Protein AF-A0A925WGX1-F1 (afdb_monomer_lite)

pLDDT: mean 86.86, std 16.25, range [26.42, 98.69]

Secondary structure (DSSP, 8-state):
----SPPPPPSS----TT-PBPPTTS--PPPP-STTTTSHHHHHHHHHHHHHHHHHHHHHHHHHHHH-TTS-HHHHHHHHHHHHHHHHHHHHHHHHHHHTT--TTSSPBP-HHHHHHTT-SSHHHHIIIIIIIIIHHHHHHHHHHHHHHHHTT-HHHHHHHHHHHHHHHHHHHHHHHHHHHHS-TTS-HHHHHHHHPPTT--GGGS--SS--HHHHHHTT--HHHHHHHHH----SSSPPPEEE--TTHHHHHHHGGG----HHHHHHHHHHTTGGGGTS-TTSEEE-SSPPPHHHHHHHHHTTPPP-EEESSSGGGTTS-B--EEESS--HHHHHHHGGGGGGBSS-PPPTT-S--HHHHGGGSHHHHHHHHHHHHHHHH---PPPPP-------------------TT--S--TTSPPTTTS-EEESSHHHHHHHHHHHHHTT---EEEEESS--TT-SEEEE-SSS--HHHHHHHHHHHHTT--EEEEE-PPP--EEEEEEEEETTEEEEEEEEEEEE-TT--EEEEEEEE---

Sequence (537 aa):
EQPGSAITTPAAPGRPQELIFKPTGTSRGEFPGTRHLEQNHERGRLLHFFANHELLATELMALVLLKFPDAPAAFRKGVYETLKDEQEHTRLYMERMQSCGIEFGSIPVSGYFWRAVSGMESPMDYVAGLSLTFEQANLDFARHFSTCFGEVGDADSAKLLQKIYRDEIGHVAYGLKWFRRWKNPTESDWEAFCHQLKFPLSPVRAKGFSINVEGRRAAGLPLDFIENLNVFSQSKGRTPTVFVFNPLTEARIAGGKNFSPKKHQAQLVRDLTNLPQFLCRQDDIVLVERRPSVHFLSGLKEAGFTLPEFAESVAPLVERKLGALRPWAWGPDSVELFKPLFPNLTERQCAPEICFHARIAGLYSKAWSAAFLRNFLRQGRVGSPPPAASQQADAPVSATSRRARSDAPYLSSDLSWLCSEAEIGVAINSVPAALEAIAAIRSRGHHKVVLKESVGVAGSNSIRLFEPEILEKQIRWITKAVESGQEVVIEPWLERVMDFSAQLEMSPTGLKLCGYTGLINDAKGQFQANWAEPKHE

Foldseek 3Di:
DCLDDADDQDPADDDPPLQAADDPPDDPPPQLDLPPLLQLLSVLVNLLQVLLVLVLLLRLLVNCSRHCVVPDPVLNVVSVVVSVVSVVLSVLSQVSSVVSVDHRSPDHYHCVLCVQQSPDPDPLSVLLSPQQFQLLALLAVLCVVLVSCVVSVNPSSNVSSVVSNVVSLVSNLSSLVVNCVPFDVVDDSQVSSQVSRDPPDGLQRSHDPAHDPPSCVSSVNDPVNSLCSRLAFADNPDAAEEEFEDPCQVVCQVVPPPDDDDPVSVVVRQVCGCVCQQVGDLHHERAHCDDDDSVVSVVCVVVVRRGHHYDNACVVVLPPQHAYYHYPALHPVSCVRCVSNVVRYPDDDDDSVPRDDPVCLLVQFLQSVLVVVLVVLVVLVDPDDDPDDDDDDDDDDDDDDDDPPPCPPPSDPCPVVDDDNLQRWDKDQDLVVVVVNLVSNVVVPQQKKKKAWRDDDPPDRMDIRNDNDDDPVNSVSSVVCNVVVTIMIMGGDDQDPWAKDWDWDDDPVGIDTQWMKTFDADSVRHTDDMDTDGDPD

Radius of gyration: 33.7 Å; chains: 1; bounding box: 76×69×91 Å

Structure (mmCIF, N/CA/C/O backbone):
data_AF-A0A925WGX1-F1
#
_entry.id   AF-A0A925WGX1-F1
#
loop_
_atom_site.group_PDB
_atom_site.id
_atom_site.type_symbol
_atom_site.label_atom_id
_atom_site.label_alt_id
_atom_site.label_comp_id
_atom_site.label_asym_id
_atom_site.label_entity_id
_atom_site.label_seq_id
_atom_site.pdbx_PDB_ins_code
_atom_site.Cartn_x
_atom_site.Cartn_y
_atom_site.Cartn_z
_atom_site.occupancy
_atom_site.B_iso_or_equiv
_atom_site.auth_seq_id
_atom_site.auth_comp_id
_atom_site.auth_asym_id
_atom_site.auth_atom_id
_atom_site.pdbx_PDB_model_num
ATOM 1 N N . GLU A 1 1 ? -22.455 18.909 33.477 1.00 68.44 1 GLU A N 1
ATOM 2 C CA . GLU A 1 1 ? -22.178 20.365 33.454 1.00 68.44 1 GLU A CA 1
ATOM 3 C C . GLU A 1 1 ? -20.944 20.758 34.264 1.00 68.44 1 GLU A C 1
ATOM 5 O O . GLU A 1 1 ? -20.367 21.790 33.967 1.00 68.44 1 GLU A O 1
ATOM 10 N N . GLN A 1 2 ? -20.460 19.914 35.186 1.00 83.69 2 GLN A N 1
ATOM 11 C CA . GLN A 1 2 ? -19.200 20.128 35.908 1.00 83.69 2 GLN A CA 1
ATOM 12 C C . GLN A 1 2 ? -18.315 18.870 35.792 1.00 83.69 2 GLN A C 1
ATOM 14 O O . GLN A 1 2 ? -18.455 17.961 36.602 1.00 83.69 2 GLN A O 1
ATOM 19 N N . PRO A 1 3 ? -17.484 18.745 34.739 1.00 82.88 3 PRO A N 1
ATOM 20 C CA . PRO A 1 3 ? -16.743 17.513 34.433 1.00 82.88 3 PRO A CA 1
ATOM 21 C C . PRO A 1 3 ? -15.527 17.238 35.341 1.00 82.88 3 PRO A C 1
ATOM 23 O O . PRO A 1 3 ? -14.885 16.206 35.179 1.00 82.88 3 PRO A O 1
ATOM 26 N N . GLY A 1 4 ? -15.229 18.111 36.310 1.00 89.69 4 GLY A N 1
ATOM 27 C CA . GLY A 1 4 ? -14.058 17.983 37.182 1.00 89.69 4 GLY A CA 1
ATOM 28 C C . GLY A 1 4 ? -12.747 18.361 36.485 1.00 89.69 4 GLY A C 1
ATOM 29 O O . GLY A 1 4 ? -12.751 18.922 35.389 1.00 89.69 4 GLY A O 1
ATOM 30 N N . SER A 1 5 ? -11.624 18.085 37.149 1.00 93.69 5 SER A N 1
ATOM 31 C CA . SER A 1 5 ? -10.281 18.355 36.620 1.00 93.69 5 SER A CA 1
ATOM 32 C C . SER A 1 5 ? -9.822 17.259 35.661 1.00 93.69 5 SER A C 1
ATOM 34 O O . SER A 1 5 ? -10.126 16.084 35.866 1.00 93.69 5 SER A O 1
ATOM 36 N N . ALA A 1 6 ? -9.039 17.642 34.651 1.00 96.50 6 ALA A N 1
ATOM 37 C CA . ALA A 1 6 ? -8.470 16.702 33.693 1.00 96.50 6 ALA A CA 1
ATOM 38 C C . ALA A 1 6 ? -7.524 15.712 34.387 1.00 96.50 6 ALA A C 1
ATOM 40 O O . ALA A 1 6 ? -6.716 16.111 35.230 1.00 96.50 6 ALA A O 1
ATOM 41 N N . ILE A 1 7 ? -7.593 14.435 34.010 1.00 95.69 7 ILE A N 1
ATOM 42 C CA . ILE A 1 7 ? -6.666 13.415 34.516 1.00 95.69 7 ILE A CA 1
ATOM 43 C C . ILE A 1 7 ? -5.435 13.264 33.618 1.00 95.69 7 ILE A C 1
ATOM 45 O O . ILE A 1 7 ? -5.493 13.455 32.401 1.00 95.69 7 ILE A O 1
ATOM 49 N N . THR A 1 8 ? -4.330 12.806 34.205 1.00 94.94 8 THR A N 1
ATOM 50 C CA . THR A 1 8 ? -3.195 12.270 33.443 1.00 94.94 8 THR A CA 1
ATOM 51 C C . THR A 1 8 ? -3.541 10.879 32.916 1.00 94.94 8 THR A C 1
ATOM 53 O O . THR A 1 8 ? -4.106 10.059 33.640 1.00 94.94 8 THR A O 1
ATOM 56 N N . THR A 1 9 ? -3.185 10.588 31.662 1.00 95.94 9 THR A N 1
ATOM 57 C CA . THR A 1 9 ? -3.412 9.264 31.069 1.00 95.94 9 THR A CA 1
ATOM 58 C C . THR A 1 9 ? -2.694 8.175 31.871 1.00 95.94 9 THR A C 1
ATOM 60 O O . THR A 1 9 ? -1.473 8.255 32.028 1.00 95.94 9 THR A O 1
ATOM 63 N N . PRO A 1 10 ? -3.408 7.144 32.358 1.00 94.94 10 PRO A N 1
ATOM 64 C CA . PRO A 1 10 ? -2.772 6.036 33.055 1.00 94.94 10 PRO A CA 1
ATOM 65 C C . PRO A 1 10 ? -2.003 5.145 32.070 1.00 94.94 10 PRO A C 1
ATOM 67 O O . PRO A 1 10 ? -2.315 5.087 30.880 1.00 94.94 10 PRO A O 1
ATOM 70 N N . ALA A 1 11 ? -1.009 4.406 32.568 1.00 91.62 11 ALA A N 1
ATOM 71 C CA . ALA A 1 11 ? -0.211 3.506 31.730 1.00 91.62 11 ALA A CA 1
ATOM 72 C C . ALA A 1 11 ? -1.069 2.412 31.058 1.00 91.62 11 ALA A C 1
ATOM 74 O O . ALA A 1 11 ? -0.820 2.031 29.913 1.00 91.62 11 ALA A O 1
ATOM 75 N N . ALA A 1 12 ? -2.101 1.941 31.757 1.00 91.94 12 ALA A N 1
ATOM 76 C CA . ALA A 1 12 ? -3.064 0.948 31.302 1.00 91.94 12 ALA A CA 1
ATOM 77 C C . ALA A 1 12 ? -4.441 1.216 31.944 1.00 91.94 12 ALA A C 1
ATOM 79 O O . ALA A 1 12 ? -4.498 1.857 32.998 1.00 91.94 12 ALA A O 1
ATOM 80 N N . PRO A 1 13 ? -5.539 0.731 31.342 1.00 92.81 13 PRO A N 1
ATOM 81 C CA . PRO A 1 13 ? -6.853 0.731 31.977 1.00 92.81 13 PRO A CA 1
ATOM 82 C C . PRO A 1 13 ? -6.865 -0.170 33.222 1.00 92.81 13 PRO A C 1
ATOM 84 O O . PRO A 1 13 ? -6.132 -1.159 33.299 1.00 92.81 13 PRO A O 1
ATOM 87 N N . GLY A 1 14 ? -7.716 0.162 34.196 1.00 89.50 14 GLY A N 1
ATOM 88 C CA . GLY A 1 14 ? -7.942 -0.682 35.370 1.00 89.50 14 GLY A CA 1
ATOM 89 C C . GLY A 1 14 ? -8.785 -1.899 34.996 1.00 89.50 14 GLY A C 1
ATOM 90 O O . GLY A 1 14 ? -9.935 -1.738 34.599 1.00 89.50 14 GLY A O 1
ATOM 91 N N . ARG A 1 15 ? -8.218 -3.105 35.114 1.00 88.75 15 ARG A N 1
ATOM 92 C CA . ARG A 1 15 ? -8.863 -4.364 34.710 1.00 88.75 15 ARG A CA 1
ATOM 93 C C . ARG A 1 15 ? -8.729 -5.452 35.790 1.00 88.75 15 ARG A C 1
ATOM 95 O O . ARG A 1 15 ? -7.754 -5.419 36.543 1.00 88.75 15 ARG A O 1
ATOM 102 N N . PRO A 1 16 ? -9.667 -6.418 35.853 1.00 91.06 16 PRO A N 1
ATOM 103 C CA . PRO A 1 16 ? -9.509 -7.654 36.621 1.00 91.06 16 PRO A CA 1
ATOM 104 C C . PRO A 1 16 ? -8.241 -8.438 36.247 1.00 91.06 16 PRO A C 1
ATOM 106 O O . PRO A 1 16 ? -7.705 -8.278 35.146 1.00 91.06 16 PRO A O 1
ATOM 109 N N . GLN A 1 17 ? -7.764 -9.291 37.158 1.00 88.44 17 GLN A N 1
ATOM 110 C CA . GLN A 1 17 ? -6.481 -9.996 37.015 1.00 88.44 17 GLN A CA 1
ATOM 111 C C . GLN A 1 17 ? -6.459 -10.971 35.831 1.00 88.44 17 GLN A C 1
ATOM 113 O O . GLN A 1 17 ? -5.395 -11.240 35.283 1.00 88.44 17 GLN A O 1
ATOM 118 N N . GLU A 1 18 ? -7.619 -11.470 35.419 1.00 88.94 18 GLU A N 1
ATOM 119 C CA . GLU A 1 18 ? -7.809 -12.380 34.295 1.00 88.94 18 GLU A CA 1
ATOM 120 C C . GLU A 1 18 ? -7.670 -11.697 32.921 1.00 88.94 18 GLU A C 1
ATOM 122 O O . GLU A 1 18 ? -7.305 -12.346 31.943 1.00 88.94 18 GLU A O 1
ATOM 127 N N . LEU A 1 19 ? -7.876 -10.378 32.808 1.00 91.38 19 LEU A N 1
ATOM 128 C CA . LEU A 1 19 ? -7.766 -9.644 31.536 1.00 91.38 19 LEU A CA 1
ATOM 129 C C . LEU A 1 19 ? -6.325 -9.199 31.245 1.00 91.38 19 LEU A C 1
ATOM 131 O O . LEU A 1 19 ? -6.026 -8.018 31.051 1.00 91.38 19 LEU A O 1
ATOM 135 N N . ILE A 1 20 ? -5.423 -10.176 31.182 1.00 85.31 20 ILE A N 1
ATOM 136 C CA . ILE A 1 20 ? -3.986 -9.958 31.003 1.00 85.31 20 ILE A CA 1
ATOM 137 C C . ILE A 1 20 ? -3.680 -9.553 29.558 1.00 85.31 20 ILE A C 1
ATOM 139 O O . ILE A 1 20 ? -3.967 -10.288 28.606 1.00 85.31 20 ILE A O 1
ATOM 143 N N . PHE A 1 21 ? -3.024 -8.403 29.380 1.00 90.12 21 PHE A N 1
ATOM 144 C CA . PHE A 1 21 ? -2.498 -8.025 28.073 1.00 90.12 21 PHE A CA 1
ATOM 145 C C . PHE A 1 21 ? -1.348 -8.934 27.643 1.00 90.12 21 PHE A C 1
ATOM 147 O O . PHE A 1 21 ? -0.404 -9.180 28.392 1.00 90.12 21 PHE A O 1
ATOM 154 N N . LYS A 1 22 ? -1.372 -9.354 26.376 1.00 84.56 22 LYS A N 1
ATOM 155 C CA . LYS A 1 22 ? -0.238 -10.032 25.743 1.00 84.56 22 LYS A CA 1
ATOM 156 C C . LYS A 1 22 ? 1.026 -9.158 25.830 1.00 84.56 22 LYS A C 1
ATOM 158 O O . LYS A 1 22 ? 0.937 -7.957 25.537 1.00 84.56 22 LYS A O 1
ATOM 163 N N . PRO A 1 23 ? 2.201 -9.743 26.137 1.00 76.56 23 PRO A N 1
ATOM 164 C CA . PRO A 1 23 ? 3.461 -9.010 26.130 1.00 76.56 23 PRO A CA 1
ATOM 165 C C . PRO A 1 23 ? 3.747 -8.405 24.752 1.00 76.56 23 PRO A C 1
ATOM 167 O O . PRO A 1 23 ? 3.493 -9.022 23.710 1.00 76.56 23 PRO A O 1
ATOM 170 N N . THR A 1 24 ? 4.296 -7.194 24.734 1.00 66.69 24 THR A N 1
ATOM 171 C CA . THR A 1 24 ? 4.725 -6.509 23.511 1.00 66.69 24 THR A CA 1
ATOM 172 C C . THR A 1 24 ? 5.778 -7.329 22.765 1.00 66.69 24 THR A C 1
ATOM 174 O O . THR A 1 24 ? 6.717 -7.839 23.363 1.00 66.69 24 THR A O 1
ATOM 177 N N . GLY A 1 25 ? 5.629 -7.462 21.443 1.00 56.81 25 GLY A N 1
ATOM 178 C CA . GLY A 1 25 ? 6.595 -8.180 20.601 1.00 56.81 25 GLY A CA 1
ATOM 179 C C . GLY A 1 25 ? 6.464 -9.707 20.598 1.00 56.81 25 GLY A C 1
ATOM 180 O O . GLY A 1 25 ? 7.188 -10.360 19.852 1.00 56.81 25 GLY A O 1
ATOM 181 N N . THR A 1 26 ? 5.520 -10.287 21.350 1.00 51.44 26 THR A N 1
ATOM 182 C CA . THR A 1 26 ? 5.114 -11.682 21.115 1.00 51.44 26 THR A CA 1
ATOM 183 C C . THR A 1 26 ? 4.563 -11.806 19.695 1.00 51.44 26 THR A C 1
ATOM 185 O O . THR A 1 26 ? 3.895 -10.885 19.209 1.00 51.44 26 THR A O 1
ATOM 188 N N . SER A 1 27 ? 4.895 -12.905 18.998 1.00 43.34 27 SER A N 1
ATOM 189 C CA . SER A 1 27 ? 4.365 -13.213 17.661 1.00 43.34 27 SER A CA 1
ATOM 190 C C . SER A 1 27 ? 2.886 -12.865 17.642 1.00 43.34 27 SER A C 1
ATOM 192 O O . SER A 1 27 ? 2.193 -13.276 18.575 1.00 43.34 27 SER A O 1
ATOM 194 N N . ARG A 1 28 ? 2.429 -12.084 16.647 1.00 51.88 28 ARG A N 1
ATOM 195 C CA . ARG A 1 28 ? 1.010 -11.734 16.476 1.00 51.88 28 ARG A CA 1
ATOM 196 C C . ARG A 1 28 ? 0.216 -13.016 16.695 1.00 51.88 28 ARG A C 1
ATOM 198 O O . ARG A 1 28 ? 0.227 -13.865 15.812 1.00 51.88 28 ARG A O 1
ATOM 205 N N . GLY A 1 29 ? -0.382 -13.198 17.876 1.00 47.38 29 GLY A N 1
ATOM 206 C CA . GLY A 1 29 ? -1.272 -14.329 18.087 1.00 47.38 29 GLY A CA 1
ATOM 207 C C . GLY A 1 29 ? -2.294 -14.204 16.976 1.00 47.38 29 GLY A C 1
ATOM 208 O O . GLY A 1 29 ? -2.865 -13.116 16.850 1.00 47.38 29 GLY A O 1
ATOM 209 N N . GLU A 1 30 ? -2.372 -15.216 16.111 1.00 55.22 30 GLU A N 1
ATOM 210 C CA . GLU A 1 30 ? -3.150 -15.132 14.882 1.00 55.22 30 GLU A CA 1
ATOM 211 C C . GLU A 1 30 ? -4.530 -14.603 15.244 1.00 55.22 30 GLU A C 1
ATOM 213 O O . GLU A 1 30 ? -5.207 -15.148 16.119 1.00 55.22 30 GLU A O 1
ATOM 218 N N . PHE A 1 31 ? -4.894 -13.471 14.639 1.00 69.56 31 PHE A N 1
ATOM 219 C CA . PHE A 1 31 ? -6.279 -13.039 14.644 1.00 69.56 31 PHE A CA 1
ATOM 220 C C . PHE A 1 31 ? -7.101 -14.256 14.201 1.00 69.56 31 PHE A C 1
ATOM 222 O O . PHE A 1 31 ? -6.778 -14.793 13.133 1.00 69.56 31 PHE A O 1
ATOM 229 N N . PRO A 1 32 ? -8.055 -14.745 15.018 1.00 71.56 32 PRO A N 1
ATOM 230 C CA . PRO A 1 32 ? -8.786 -15.956 14.686 1.00 71.56 32 PRO A CA 1
ATOM 231 C C . PRO A 1 32 ? -9.431 -15.759 13.315 1.00 71.56 32 PRO A C 1
ATOM 233 O O . PRO A 1 32 ? -10.186 -14.813 13.100 1.00 71.56 32 PRO A O 1
ATOM 236 N N . GLY A 1 33 ? -9.017 -16.574 12.347 1.00 76.19 33 GLY A N 1
ATOM 237 C CA . GLY A 1 33 ? -9.524 -16.469 10.987 1.00 76.19 33 GLY A CA 1
ATOM 238 C C . GLY A 1 33 ? -10.963 -16.969 10.895 1.00 76.19 33 GLY A C 1
ATOM 239 O O . GLY A 1 33 ? -11.575 -17.382 11.872 1.00 76.19 33 GLY A O 1
ATOM 240 N N . THR A 1 34 ? -11.485 -17.016 9.677 1.00 82.50 34 THR A N 1
ATOM 241 C CA . THR A 1 34 ? -12.777 -17.657 9.386 1.00 82.50 34 THR A CA 1
ATOM 242 C C . THR A 1 34 ? -12.683 -19.182 9.284 1.00 82.50 34 THR A C 1
ATOM 244 O O . THR A 1 34 ? -13.684 -19.858 9.063 1.00 82.50 34 THR A O 1
ATOM 247 N N . ARG A 1 35 ? -11.477 -19.746 9.428 1.00 82.31 35 ARG A N 1
ATOM 248 C CA . ARG A 1 35 ? -11.261 -21.195 9.410 1.00 82.31 35 ARG A CA 1
ATOM 249 C C . ARG A 1 35 ? -11.849 -21.802 10.676 1.00 82.31 35 ARG A C 1
ATOM 251 O O . ARG A 1 35 ? -11.644 -21.267 11.758 1.00 82.31 35 ARG A O 1
ATOM 258 N N . HIS A 1 36 ? -12.506 -22.944 10.530 1.00 88.44 36 HIS A N 1
ATOM 259 C CA . HIS A 1 36 ? -13.040 -23.725 11.642 1.00 88.44 36 HIS A CA 1
ATOM 260 C C . HIS A 1 36 ? -14.193 -23.079 12.418 1.00 88.44 36 HIS A C 1
ATOM 262 O O . HIS A 1 36 ? -14.503 -23.502 13.531 1.00 88.44 36 HIS A O 1
ATOM 268 N N . LEU A 1 37 ? -14.873 -22.085 11.831 1.00 91.56 37 LEU A N 1
ATOM 269 C CA . LEU A 1 37 ? -16.051 -21.472 12.447 1.00 91.56 37 LEU A CA 1
ATOM 270 C C . LEU A 1 37 ? -17.233 -22.443 12.595 1.00 91.56 37 LEU A C 1
ATOM 272 O O . LEU A 1 37 ? -18.207 -22.083 13.239 1.00 91.56 37 LEU A O 1
ATOM 276 N N . GLU A 1 38 ? -17.190 -23.668 12.070 1.00 90.25 38 GLU A N 1
ATOM 277 C CA . GLU A 1 38 ? -18.127 -24.738 12.435 1.00 90.25 38 GLU A CA 1
ATOM 278 C C . GLU A 1 38 ? -17.965 -25.220 13.891 1.00 90.25 38 GLU A C 1
ATOM 280 O O . GLU A 1 38 ? -18.887 -25.804 14.459 1.00 90.25 38 GLU A O 1
ATOM 285 N N . GLN A 1 39 ? -16.816 -24.954 14.520 1.00 93.19 39 GLN A N 1
ATOM 286 C CA . GLN A 1 39 ? -16.490 -25.389 15.876 1.00 93.19 39 GLN A CA 1
ATOM 287 C C . GLN A 1 39 ? -16.825 -24.290 16.888 1.00 93.19 39 GLN A C 1
ATOM 289 O O . GLN A 1 39 ? -16.274 -23.191 16.828 1.00 93.19 39 GLN A O 1
ATOM 294 N N . ASN A 1 40 ? -17.678 -24.593 17.874 1.00 93.06 40 ASN A N 1
ATOM 295 C CA . ASN A 1 40 ? -18.109 -23.613 18.883 1.00 93.06 40 ASN A CA 1
ATOM 296 C C . ASN A 1 40 ? -16.940 -22.940 19.610 1.00 93.06 40 ASN A C 1
ATOM 298 O O . ASN A 1 40 ? -16.968 -21.729 19.805 1.00 93.06 40 ASN A O 1
ATOM 302 N N . HIS A 1 41 ? -15.889 -23.689 19.939 1.00 92.75 41 HIS A N 1
ATOM 303 C CA . HIS A 1 41 ? -14.703 -23.123 20.574 1.00 92.75 41 HIS A CA 1
ATOM 304 C C . HIS A 1 41 ? -14.062 -22.012 19.722 1.00 92.75 41 HIS A C 1
ATOM 306 O O . HIS A 1 41 ? -13.794 -20.925 20.227 1.00 92.75 41 HIS A O 1
ATOM 312 N N . GLU A 1 42 ? -13.884 -22.223 18.415 1.00 93.56 42 GLU A N 1
ATOM 313 C CA . GLU A 1 42 ? -13.292 -21.215 17.524 1.00 93.56 42 GLU A CA 1
ATOM 314 C C . GLU A 1 42 ? -14.207 -19.997 17.336 1.00 93.56 42 GLU A C 1
ATOM 316 O O . GLU A 1 42 ? -13.722 -18.862 17.328 1.00 93.56 42 GLU A O 1
ATOM 321 N N . ARG A 1 43 ? -15.535 -20.198 17.315 1.00 94.88 43 ARG A N 1
ATOM 322 C CA . ARG A 1 43 ? -16.510 -19.093 17.387 1.00 94.88 43 ARG A CA 1
ATOM 323 C C . ARG A 1 43 ? -16.297 -18.268 18.655 1.00 94.88 43 ARG A C 1
ATOM 325 O O . ARG A 1 43 ? -16.165 -17.049 18.584 1.00 94.88 43 ARG A O 1
ATOM 332 N N . GLY A 1 44 ? -16.215 -18.934 19.808 1.00 95.50 44 GLY A N 1
ATOM 333 C CA . GLY A 1 44 ? -15.960 -18.300 21.100 1.00 95.50 44 GLY A CA 1
ATOM 334 C C . GLY A 1 44 ? -14.654 -17.504 21.114 1.00 95.50 44 GLY A C 1
ATOM 335 O O . GLY A 1 44 ? -14.628 -16.394 21.638 1.00 95.50 44 GLY A O 1
ATOM 336 N N . ARG A 1 45 ? -13.581 -18.021 20.496 1.00 94.44 45 ARG A N 1
ATOM 337 C CA . ARG A 1 45 ? -12.268 -17.350 20.453 1.00 94.44 45 ARG A CA 1
ATOM 338 C C . ARG A 1 45 ? -12.320 -16.059 19.649 1.00 94.44 45 ARG A C 1
ATOM 340 O O . ARG A 1 45 ? -11.709 -15.065 20.039 1.00 94.44 45 ARG A O 1
ATOM 347 N N . LEU A 1 46 ? -13.033 -16.080 18.527 1.00 94.81 46 LEU A N 1
ATOM 348 C CA . LEU A 1 46 ? -13.232 -14.903 17.692 1.00 94.81 46 LEU A CA 1
ATOM 349 C C . LEU A 1 46 ? -14.089 -13.847 18.407 1.00 94.81 46 LEU A C 1
ATOM 351 O O . LEU A 1 46 ? -13.723 -12.675 18.437 1.00 94.81 46 LEU A O 1
ATOM 355 N N . LEU A 1 47 ? -15.184 -14.267 19.044 1.00 96.56 47 LEU A N 1
ATOM 356 C CA . LEU A 1 47 ? -16.054 -13.375 19.816 1.00 96.56 47 LEU A CA 1
ATOM 357 C C . LEU A 1 47 ? -15.334 -12.778 21.034 1.00 96.56 47 LEU A C 1
ATOM 359 O O . LEU A 1 47 ? -15.505 -11.598 21.317 1.00 96.56 47 LEU A O 1
ATOM 363 N N . HIS A 1 48 ? -14.470 -13.545 21.706 1.00 96.00 48 HIS A N 1
ATOM 364 C CA . HIS A 1 48 ? -13.598 -13.050 22.782 1.00 96.00 48 HIS A CA 1
ATOM 365 C C . HIS A 1 48 ? -12.667 -11.934 22.297 1.00 96.00 48 HIS A C 1
ATOM 367 O O . HIS A 1 48 ? -12.493 -10.916 22.973 1.00 96.00 48 HIS A O 1
ATOM 373 N N . PHE A 1 49 ? -12.109 -12.087 21.094 1.00 95.00 49 PHE A N 1
ATOM 374 C CA . PHE A 1 49 ? -11.281 -11.053 20.487 1.00 95.00 49 PHE A CA 1
ATOM 375 C C . PHE A 1 49 ? -12.076 -9.763 20.225 1.00 95.00 49 PHE A C 1
ATOM 377 O O . PHE A 1 49 ? -11.574 -8.681 20.538 1.00 95.00 49 PHE A O 1
ATOM 384 N N . PHE A 1 50 ? -13.311 -9.868 19.718 1.00 96.38 50 PHE A N 1
ATOM 385 C CA . PHE A 1 50 ? -14.195 -8.712 19.527 1.00 96.38 50 PHE A CA 1
ATOM 386 C C . PHE A 1 50 ? -14.620 -8.074 20.853 1.00 96.38 50 PHE A C 1
ATOM 388 O O . PHE A 1 50 ? -14.501 -6.862 20.987 1.00 96.38 50 PHE A O 1
ATOM 395 N N . ALA A 1 51 ? -14.968 -8.864 21.874 1.00 97.25 51 ALA A N 1
ATOM 396 C CA . ALA A 1 51 ? -15.287 -8.353 23.210 1.00 97.25 51 ALA A CA 1
ATOM 397 C C . ALA A 1 51 ? -14.160 -7.474 23.779 1.00 97.25 51 ALA A C 1
ATOM 399 O O . ALA A 1 51 ? -14.409 -6.427 24.372 1.00 97.25 51 ALA A O 1
ATOM 400 N N . ASN A 1 52 ? -12.896 -7.862 23.572 1.00 96.06 52 ASN A N 1
ATOM 401 C CA . ASN A 1 52 ? -11.763 -7.041 23.997 1.00 96.06 52 ASN A CA 1
ATOM 402 C C . ASN A 1 52 ? -11.617 -5.740 23.192 1.00 96.06 52 ASN A C 1
ATOM 404 O O . ASN A 1 52 ? -11.102 -4.764 23.734 1.00 96.06 52 ASN A O 1
ATOM 408 N N . HIS A 1 53 ? -12.023 -5.712 21.923 1.00 95.69 53 HIS A N 1
ATOM 409 C CA . HIS A 1 53 ? -12.040 -4.473 21.145 1.00 95.69 53 HIS A CA 1
ATOM 410 C C . HIS A 1 53 ? -13.088 -3.493 21.679 1.00 95.69 53 HIS A C 1
ATOM 412 O O . HIS A 1 53 ? -12.720 -2.351 21.952 1.00 95.69 53 HIS A O 1
ATOM 418 N N . GLU A 1 54 ? -14.314 -3.953 21.939 1.00 97.81 54 GLU A N 1
ATOM 419 C CA . GLU A 1 54 ? -15.381 -3.087 22.471 1.00 97.81 54 GLU A CA 1
ATOM 420 C 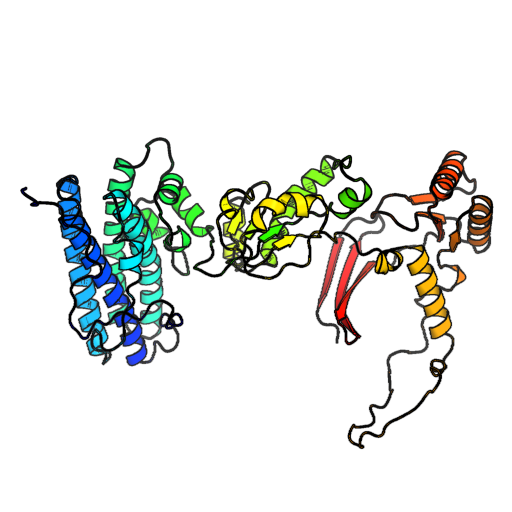C . GLU A 1 54 ? -15.064 -2.595 23.888 1.00 97.81 54 GLU A C 1
ATOM 422 O O . GLU A 1 54 ? -15.266 -1.423 24.220 1.00 97.81 54 GLU A O 1
ATOM 427 N N . LEU A 1 55 ? -14.441 -3.444 24.716 1.00 97.50 55 LEU A N 1
ATOM 428 C CA . LEU A 1 55 ? -13.967 -3.017 26.030 1.00 97.50 55 LEU A CA 1
ATOM 429 C C . LEU A 1 55 ? -12.876 -1.938 25.918 1.00 97.50 55 LEU A C 1
ATOM 431 O O . LEU A 1 55 ? -12.894 -0.963 26.665 1.00 97.50 55 LEU A O 1
ATOM 435 N N . LEU A 1 56 ? -11.932 -2.072 24.979 1.00 97.31 56 LEU A N 1
ATOM 436 C CA . LEU A 1 56 ? -10.909 -1.043 24.752 1.00 97.31 56 LEU A CA 1
ATOM 437 C C . LEU A 1 56 ? -11.510 0.267 24.235 1.00 97.31 56 LEU A C 1
ATOM 439 O O . LEU A 1 56 ? -11.035 1.333 24.627 1.00 97.31 56 LEU A O 1
ATOM 443 N N . ALA A 1 57 ? -12.522 0.202 23.367 1.00 97.81 57 ALA A N 1
ATOM 444 C CA . ALA A 1 57 ? -13.247 1.379 22.899 1.00 97.81 57 ALA A CA 1
ATOM 445 C C . ALA A 1 57 ? -13.936 2.085 24.077 1.00 97.81 57 ALA A C 1
ATOM 447 O O . ALA A 1 57 ? -13.704 3.275 24.296 1.00 97.81 57 ALA A O 1
ATOM 448 N N . THR A 1 58 ? -14.644 1.326 24.920 1.00 97.88 58 THR A N 1
ATOM 449 C CA . THR A 1 58 ? -15.273 1.806 26.162 1.00 97.88 58 THR A CA 1
ATOM 450 C C . THR A 1 58 ? -14.268 2.525 27.071 1.00 97.88 58 THR A C 1
ATOM 452 O O . THR A 1 58 ? -14.509 3.638 27.542 1.00 97.88 58 THR A O 1
ATOM 455 N N . GLU A 1 59 ? -13.109 1.913 27.315 1.00 97.88 59 GLU A N 1
ATOM 456 C CA . GLU A 1 59 ? -12.060 2.477 28.172 1.00 97.88 59 GLU A CA 1
ATOM 457 C C . GLU A 1 59 ? -11.434 3.746 27.578 1.00 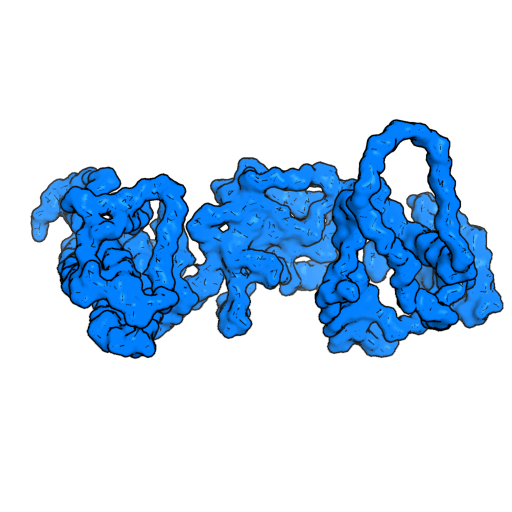97.88 59 GLU A C 1
ATOM 459 O O . GLU A 1 59 ? -11.138 4.694 28.308 1.00 97.88 59 GLU A O 1
ATOM 464 N N . LEU A 1 60 ? -11.237 3.791 26.257 1.00 98.25 60 LEU A N 1
ATOM 465 C CA . LEU A 1 60 ? -10.741 4.979 25.564 1.00 98.25 60 LEU A CA 1
ATOM 466 C C . LEU A 1 60 ? -11.763 6.117 25.605 1.00 98.25 60 LEU A C 1
ATOM 468 O O . LEU A 1 60 ? -11.380 7.258 25.854 1.00 98.25 60 LEU A O 1
ATOM 472 N N . MET A 1 61 ? -13.052 5.824 25.439 1.00 98.31 61 MET A N 1
ATOM 473 C CA . MET A 1 61 ? -14.130 6.805 25.585 1.00 98.31 61 MET A CA 1
ATOM 474 C C . MET A 1 61 ? -14.196 7.351 27.015 1.00 98.31 61 MET A C 1
ATOM 476 O O . MET A 1 61 ? -14.291 8.564 27.209 1.00 98.31 61 MET A O 1
ATOM 480 N N . ALA A 1 62 ? -14.054 6.489 28.028 1.00 97.69 62 ALA A N 1
ATOM 481 C CA . ALA A 1 62 ? -13.956 6.923 29.421 1.00 97.69 62 ALA A CA 1
ATOM 482 C C . ALA A 1 62 ? -12.743 7.846 29.626 1.00 97.69 62 ALA A C 1
ATOM 484 O O . ALA A 1 62 ? -12.861 8.908 30.241 1.00 97.69 62 ALA A O 1
ATOM 485 N N . LEU A 1 63 ? -11.590 7.488 29.050 1.00 98.12 63 LEU A N 1
ATOM 486 C CA . LEU A 1 63 ? -10.394 8.324 29.092 1.00 98.12 63 LEU A CA 1
ATOM 487 C C . LEU A 1 63 ? -10.622 9.681 28.413 1.00 98.12 63 LEU A C 1
ATOM 489 O O . LEU A 1 63 ? -10.191 10.685 28.964 1.00 98.12 63 LEU A O 1
ATOM 493 N N . VAL A 1 64 ? -11.312 9.754 27.271 1.00 97.94 64 VAL A N 1
ATOM 494 C CA . VAL A 1 64 ? -11.652 11.034 26.614 1.00 97.94 64 VAL A CA 1
ATOM 495 C C . VAL A 1 64 ? -12.456 11.936 27.540 1.00 97.94 64 VAL A C 1
ATOM 497 O O . VAL A 1 64 ? -12.128 13.115 27.678 1.00 97.94 64 VAL A O 1
ATOM 500 N N . LEU A 1 65 ? -13.489 11.389 28.186 1.00 97.56 65 LEU A N 1
ATOM 501 C CA . LEU A 1 65 ? -14.356 12.147 29.090 1.00 97.56 65 LEU A CA 1
ATOM 502 C C . LEU A 1 65 ? -13.589 12.708 30.291 1.00 97.56 65 LEU A C 1
ATOM 504 O O . LEU A 1 65 ? -13.855 13.835 30.706 1.00 97.56 65 LEU A O 1
ATOM 508 N N . LEU A 1 66 ? -12.632 11.941 30.820 1.00 96.81 66 LEU A N 1
ATOM 509 C CA . LEU A 1 66 ? -11.824 12.318 31.983 1.00 96.81 66 LEU A CA 1
ATOM 510 C C . LEU A 1 66 ? -10.613 13.194 31.624 1.00 96.81 66 LEU A C 1
ATOM 512 O O . LEU A 1 66 ? -10.171 14.003 32.436 1.00 96.81 66 LEU A O 1
ATOM 516 N N . LYS A 1 67 ? -10.046 13.032 30.425 1.00 97.56 67 LYS A N 1
ATOM 517 C CA . LYS A 1 67 ? -8.850 13.755 29.968 1.00 97.56 67 LYS A CA 1
ATOM 518 C C . LYS A 1 67 ? -9.186 15.114 29.366 1.00 97.56 67 LYS A C 1
ATOM 520 O O . LYS A 1 67 ? -8.381 16.034 29.467 1.00 97.56 67 LYS A O 1
ATOM 525 N N . PHE A 1 68 ? -10.366 15.256 28.760 1.00 97.56 68 PHE A N 1
ATOM 526 C CA . PHE A 1 68 ? -10.786 16.484 28.083 1.00 97.56 68 PHE A CA 1
ATOM 527 C C . PHE A 1 68 ? -12.076 17.065 28.686 1.00 97.56 68 PHE A C 1
ATOM 529 O O . PHE A 1 68 ? -13.086 17.189 27.981 1.00 97.56 68 PHE A O 1
ATOM 536 N N . PRO A 1 69 ? -12.069 17.461 29.975 1.00 96.94 69 PRO A N 1
ATOM 537 C CA . PRO A 1 69 ? -13.230 18.081 30.610 1.00 96.94 69 PRO A CA 1
ATOM 538 C C . PRO A 1 69 ? -13.670 19.360 29.884 1.00 96.94 69 PRO A C 1
ATOM 540 O O . PRO A 1 69 ? -14.866 19.628 29.806 1.00 96.94 69 PRO A O 1
ATOM 543 N N . ASP A 1 70 ? -12.743 20.093 29.265 1.00 95.62 70 ASP A N 1
ATOM 544 C CA . ASP A 1 70 ? -13.023 21.345 28.549 1.00 95.62 70 ASP A CA 1
ATOM 545 C C . ASP A 1 70 ? -13.559 21.148 27.120 1.00 95.62 70 ASP A C 1
ATOM 547 O O . ASP A 1 70 ? -14.000 22.107 26.484 1.00 95.62 70 ASP A O 1
ATOM 551 N N . ALA A 1 71 ? -13.575 19.914 26.594 1.00 97.19 71 ALA A N 1
ATOM 552 C CA . ALA A 1 71 ? -14.165 19.637 25.283 1.00 97.19 71 ALA A CA 1
ATOM 553 C C . ALA A 1 71 ? -15.657 20.023 25.267 1.00 97.19 71 ALA A C 1
ATOM 555 O O . ALA A 1 71 ? -16.301 19.937 26.305 1.00 97.19 71 ALA A O 1
ATOM 556 N N . PRO A 1 72 ? -16.270 20.395 24.130 1.00 97.25 72 PRO A N 1
ATOM 557 C CA . PRO A 1 72 ? -17.658 20.867 24.101 1.00 97.25 72 PRO A CA 1
ATOM 558 C C . PRO A 1 72 ? -18.644 19.930 24.821 1.00 97.25 72 PRO A C 1
ATOM 560 O O . PRO A 1 72 ? -18.593 18.714 24.653 1.00 97.25 72 PRO A O 1
ATOM 563 N N . ALA A 1 73 ? -19.606 20.471 25.577 1.00 96.75 73 ALA A N 1
ATOM 564 C CA . ALA A 1 73 ? -20.540 19.646 26.358 1.00 96.75 73 ALA A CA 1
ATOM 565 C C . ALA A 1 73 ? -21.341 18.652 25.494 1.00 96.75 73 ALA A C 1
ATOM 567 O O . ALA A 1 73 ? -21.547 17.507 25.890 1.00 96.75 73 ALA A O 1
ATOM 568 N N . ALA A 1 74 ? -21.729 19.069 24.285 1.00 97.19 74 ALA A N 1
ATOM 569 C CA . ALA A 1 74 ? -22.376 18.200 23.304 1.00 97.19 74 ALA A CA 1
ATOM 570 C C . ALA A 1 74 ? -21.444 17.094 22.769 1.00 97.19 74 ALA A C 1
ATOM 572 O O . ALA A 1 74 ? -21.926 16.025 22.391 1.00 97.19 74 ALA A O 1
ATOM 573 N N . PHE A 1 75 ? -20.128 17.339 22.733 1.00 98.19 75 PHE A N 1
ATOM 574 C CA . PHE A 1 75 ? -19.137 16.318 22.395 1.00 98.19 75 PHE A CA 1
ATOM 575 C C . PHE A 1 75 ? -19.062 15.272 23.511 1.00 98.19 75 PHE A C 1
ATOM 577 O O . PHE A 1 75 ? -19.323 14.095 23.296 1.00 98.19 75 PHE A O 1
ATOM 584 N N . ARG A 1 76 ? -18.831 15.716 24.751 1.00 97.81 76 ARG A N 1
ATOM 585 C CA . ARG A 1 76 ? -18.755 14.810 25.906 1.00 97.81 76 ARG A CA 1
ATOM 586 C C . ARG A 1 76 ? -20.034 13.984 26.080 1.00 97.81 76 ARG A C 1
ATOM 588 O O . ARG A 1 76 ? -19.961 12.792 26.337 1.00 97.81 76 ARG A O 1
ATOM 595 N N . LYS A 1 77 ? -21.214 14.589 25.893 1.00 97.44 77 LYS A N 1
ATOM 596 C CA . LYS A 1 77 ? -22.485 13.854 25.975 1.00 97.44 77 LYS A CA 1
ATOM 597 C C . LYS A 1 77 ? -22.595 12.762 24.908 1.00 97.44 77 LYS A C 1
ATOM 599 O O . LYS A 1 77 ? -23.053 11.678 25.228 1.00 97.44 77 LYS A O 1
ATOM 604 N N . GLY A 1 78 ? -22.189 13.029 23.667 1.00 97.88 78 GLY A N 1
ATOM 605 C CA . GLY A 1 78 ? -22.259 11.999 22.628 1.00 97.88 78 GLY A CA 1
ATOM 606 C C . GLY A 1 78 ? -21.237 10.884 22.838 1.00 97.88 78 GLY A C 1
ATOM 607 O O . GLY A 1 78 ? -21.615 9.731 22.727 1.00 97.88 78 GLY A O 1
ATOM 608 N N . VAL A 1 79 ? -20.008 11.206 23.266 1.00 98.25 79 VAL A N 1
ATOM 609 C CA . VAL A 1 79 ? -19.023 10.185 23.679 1.00 98.25 79 VAL A CA 1
ATOM 610 C C . VAL A 1 79 ? -19.569 9.313 24.813 1.00 98.25 79 VAL A C 1
ATOM 612 O O . VAL A 1 79 ? -19.353 8.110 24.808 1.00 98.25 79 VAL A O 1
ATOM 615 N N . TYR A 1 80 ? -20.302 9.891 25.769 1.00 97.81 80 TYR A N 1
ATOM 616 C CA . TYR A 1 80 ? -20.954 9.124 26.833 1.00 97.81 80 TYR A CA 1
ATOM 617 C C . TYR A 1 80 ? -22.046 8.172 26.319 1.00 97.81 80 TYR A C 1
ATOM 619 O O . TYR A 1 80 ? -22.145 7.057 26.823 1.00 97.81 80 TYR A O 1
ATOM 627 N N . GLU A 1 81 ? -22.857 8.579 25.339 1.00 98.19 81 GLU A N 1
ATOM 628 C CA . GLU A 1 81 ? -23.847 7.666 24.751 1.00 98.19 81 GLU A CA 1
ATOM 629 C C . GLU A 1 81 ? -23.162 6.538 23.968 1.00 98.19 81 GLU A C 1
ATOM 631 O O . GLU A 1 81 ? -23.454 5.380 24.236 1.00 98.19 81 GLU A O 1
ATOM 636 N N . THR A 1 82 ? -22.172 6.848 23.123 1.00 98.00 82 THR A N 1
ATOM 637 C CA . THR A 1 82 ? -21.386 5.824 22.410 1.00 98.00 82 THR A CA 1
ATOM 638 C C . THR A 1 82 ? -20.691 4.866 23.382 1.00 98.00 82 THR A C 1
ATOM 640 O O . THR A 1 82 ? -20.704 3.661 23.180 1.00 98.00 82 THR A O 1
ATOM 643 N N . LEU A 1 83 ? -20.162 5.370 24.502 1.00 98.31 83 LEU A N 1
ATOM 644 C CA . LEU A 1 83 ? -19.573 4.534 25.552 1.00 98.31 83 LEU A CA 1
ATOM 645 C C . LEU A 1 83 ? -20.574 3.509 26.092 1.00 98.31 83 LEU A C 1
ATOM 647 O O . LEU A 1 83 ? -20.200 2.361 26.319 1.00 98.31 83 LEU A O 1
ATOM 651 N N . LYS A 1 84 ? -21.835 3.902 26.304 1.00 98.44 84 LYS A N 1
ATOM 652 C CA . LYS A 1 84 ? -22.880 2.971 26.751 1.00 98.44 84 LYS A CA 1
ATOM 653 C C . LYS A 1 84 ? -23.186 1.915 25.693 1.00 98.44 84 LYS A C 1
ATOM 655 O O . LYS A 1 84 ? -23.411 0.762 26.060 1.00 98.44 84 LYS A O 1
ATOM 660 N N . ASP A 1 85 ? -23.179 2.299 24.421 1.00 98.06 85 ASP A N 1
ATOM 661 C CA . ASP A 1 85 ? -23.371 1.364 23.313 1.00 98.06 85 ASP A CA 1
ATOM 662 C C . ASP A 1 85 ? -22.226 0.333 23.282 1.00 98.06 85 ASP A C 1
ATOM 664 O O . ASP A 1 85 ? -22.491 -0.868 23.260 1.00 98.06 85 ASP A O 1
ATOM 668 N N . GLU A 1 86 ? -20.966 0.753 23.458 1.00 98.06 86 GLU A N 1
ATOM 669 C CA . GLU A 1 86 ? -19.828 -0.183 23.519 1.00 98.06 86 GLU A CA 1
ATOM 670 C C . GLU A 1 86 ? -19.810 -1.072 24.771 1.00 98.06 86 GLU A C 1
ATOM 672 O O . GLU A 1 86 ? -19.386 -2.234 24.718 1.00 98.06 86 GLU A O 1
ATOM 677 N N . GLN A 1 87 ? -20.322 -0.584 25.905 1.00 98.12 87 GLN A N 1
ATOM 678 C CA . GLN A 1 87 ? -20.549 -1.425 27.086 1.00 98.12 87 GLN A CA 1
ATOM 679 C C . GLN A 1 87 ? -21.567 -2.529 26.793 1.00 98.12 87 GLN A C 1
ATOM 681 O O . GLN A 1 87 ? -21.361 -3.688 27.165 1.00 98.12 87 GLN A O 1
ATOM 686 N N . GLU A 1 88 ? -22.655 -2.180 26.110 1.00 98.38 88 GLU A N 1
ATOM 687 C CA . GLU A 1 88 ? -23.673 -3.135 25.693 1.00 98.38 88 GLU A CA 1
ATOM 688 C C . GLU A 1 88 ? -23.116 -4.129 24.663 1.00 98.38 88 GLU A C 1
ATOM 690 O O . GLU A 1 88 ? -23.327 -5.333 24.811 1.00 98.38 88 GLU A O 1
ATOM 695 N N . HIS A 1 89 ? -22.342 -3.674 23.674 1.00 98.44 89 HIS A N 1
ATOM 696 C CA . HIS A 1 89 ? -21.666 -4.553 22.715 1.00 98.44 89 HIS A CA 1
ATOM 697 C C . HIS A 1 89 ? -20.731 -5.544 23.413 1.00 98.44 89 HIS A C 1
ATOM 699 O O . HIS A 1 89 ? -20.791 -6.749 23.151 1.00 98.44 89 HIS A O 1
ATOM 705 N N . THR A 1 90 ? -19.921 -5.061 24.361 1.00 98.00 90 THR A N 1
ATOM 706 C CA . THR A 1 90 ? -19.037 -5.904 25.178 1.00 98.00 90 THR A CA 1
ATOM 707 C C . THR A 1 90 ? -19.839 -6.995 25.891 1.00 98.00 90 THR A C 1
ATOM 709 O O . THR A 1 90 ? -19.485 -8.173 25.812 1.00 98.00 90 THR A O 1
ATOM 712 N N . ARG A 1 91 ? -20.955 -6.631 26.538 1.00 98.19 91 ARG A N 1
ATOM 713 C CA . ARG A 1 91 ? -21.832 -7.575 27.248 1.00 98.19 91 ARG A CA 1
ATOM 714 C C . ARG A 1 91 ? -22.438 -8.620 26.308 1.00 98.19 91 ARG A C 1
ATOM 716 O O . ARG A 1 91 ? -22.421 -9.805 26.633 1.00 98.19 91 ARG A O 1
ATOM 723 N N . LEU A 1 92 ? -22.914 -8.208 25.132 1.00 98.19 92 LEU A N 1
ATOM 724 C CA . LEU A 1 92 ? -23.474 -9.119 24.128 1.00 98.19 92 LEU A CA 1
ATOM 725 C C . LEU A 1 92 ? -22.445 -10.151 23.659 1.00 98.19 92 LEU A C 1
ATOM 727 O O . LEU A 1 92 ? -22.759 -11.341 23.563 1.00 98.19 92 LEU A O 1
ATOM 731 N N . TYR A 1 93 ? -21.205 -9.726 23.398 1.00 98.31 93 TYR A N 1
ATOM 732 C CA . TYR A 1 93 ? -20.139 -10.668 23.064 1.00 98.31 93 TYR A CA 1
ATOM 733 C C . TYR A 1 93 ? -19.807 -11.596 24.226 1.00 98.31 93 TYR A C 1
ATOM 735 O O . TYR A 1 93 ? -19.597 -12.786 23.989 1.00 98.31 93 TYR A O 1
ATOM 743 N N . MET A 1 94 ? -19.788 -11.087 25.462 1.00 97.50 94 MET A N 1
ATOM 744 C CA . MET A 1 94 ? -19.520 -11.903 26.645 1.00 97.50 94 MET A CA 1
ATOM 745 C C . MET A 1 94 ? -20.549 -13.023 26.821 1.00 97.50 94 MET A C 1
ATOM 747 O O . MET A 1 94 ? -20.177 -14.177 27.029 1.00 97.50 94 MET A O 1
ATOM 751 N N . GLU A 1 95 ? -21.832 -12.706 26.666 1.00 97.81 95 GLU A N 1
ATOM 752 C CA . GLU A 1 95 ? -22.916 -13.690 26.727 1.00 97.81 95 GLU A CA 1
ATOM 753 C C . GLU A 1 95 ? -22.797 -14.719 25.598 1.00 97.81 95 GLU A C 1
ATOM 755 O O . GLU A 1 95 ? -22.877 -15.933 25.825 1.00 97.81 95 GLU A O 1
ATOM 760 N N . ARG A 1 96 ? -22.532 -14.257 24.369 1.00 97.56 96 ARG A N 1
ATOM 761 C CA . ARG A 1 96 ? -22.419 -15.159 23.222 1.00 97.56 96 ARG A CA 1
ATOM 762 C C . ARG A 1 96 ? -21.199 -16.072 23.329 1.00 97.56 96 ARG A C 1
ATOM 764 O O . ARG A 1 96 ? -21.332 -17.273 23.108 1.00 97.56 96 ARG A O 1
ATOM 771 N N . MET A 1 97 ? -20.024 -15.567 23.689 1.00 96.19 97 MET A N 1
ATOM 772 C CA . MET A 1 97 ? -18.829 -16.412 23.804 1.00 96.19 97 MET A CA 1
ATOM 773 C C . MET A 1 97 ? -18.923 -17.407 24.971 1.00 96.19 97 MET A C 1
ATOM 775 O O . MET A 1 97 ? -18.424 -18.525 24.841 1.00 96.19 97 MET A O 1
ATOM 779 N N . GLN A 1 98 ? -19.644 -17.068 26.048 1.00 96.62 98 GLN A N 1
ATOM 780 C CA . GLN A 1 98 ? -19.925 -18.004 27.138 1.00 96.62 98 GLN A CA 1
ATOM 781 C C . GLN A 1 98 ? -20.765 -19.192 26.653 1.00 96.62 98 GLN A C 1
ATOM 783 O O . GLN A 1 98 ? -20.442 -20.338 26.958 1.00 96.62 98 GLN A O 1
ATOM 788 N N . SER A 1 99 ? -21.784 -18.952 25.818 1.00 95.56 99 SER A N 1
ATOM 789 C CA . SER A 1 99 ? -22.557 -20.039 25.188 1.00 95.56 99 SER A CA 1
ATOM 790 C C . SER A 1 99 ? -21.729 -20.910 24.224 1.00 95.56 99 SER A C 1
ATOM 792 O O . SER A 1 99 ? -22.113 -22.034 23.910 1.00 95.56 99 SER A O 1
ATOM 794 N N . CYS A 1 100 ? -20.562 -20.418 23.797 1.00 95.25 100 CYS A N 1
ATOM 795 C CA . CYS A 1 100 ? -19.558 -21.161 23.036 1.00 95.25 100 CYS A CA 1
ATOM 796 C C . CYS A 1 100 ? -18.508 -21.864 23.924 1.00 95.25 100 CYS A C 1
ATOM 798 O O . CYS A 1 100 ? -17.595 -22.496 23.392 1.00 95.25 100 CYS A O 1
ATOM 800 N N . GLY A 1 101 ? -18.626 -21.769 25.254 1.00 95.69 101 GLY A N 1
ATOM 801 C CA . GLY A 1 101 ? -17.726 -22.397 26.224 1.00 95.69 101 GLY A CA 1
ATOM 802 C C . GLY A 1 101 ? -16.455 -21.603 26.538 1.00 95.69 101 GLY A C 1
ATOM 803 O O . GLY A 1 101 ? -15.488 -22.195 27.009 1.00 95.69 101 GLY A O 1
ATOM 804 N N . ILE A 1 102 ? -16.425 -20.292 26.262 1.00 95.69 102 ILE A N 1
ATOM 805 C CA . ILE A 1 102 ? -15.263 -19.428 26.520 1.00 95.69 102 ILE A CA 1
ATOM 806 C C . ILE A 1 102 ? -15.619 -18.313 27.497 1.00 95.69 102 ILE A C 1
ATOM 808 O O . ILE A 1 102 ? -16.585 -17.581 27.304 1.00 95.69 102 ILE A O 1
ATOM 812 N N . GLU A 1 103 ? -14.788 -18.148 28.523 1.00 95.56 103 GLU A N 1
ATOM 813 C CA . GLU A 1 103 ? -14.894 -17.054 29.491 1.00 95.56 103 GLU A CA 1
ATOM 814 C C . GLU A 1 103 ? -14.026 -15.859 29.086 1.00 95.56 103 GLU A C 1
ATOM 816 O O . GLU A 1 103 ? -12.980 -16.012 28.440 1.00 95.56 103 GLU A O 1
ATOM 821 N N . PHE A 1 104 ? -14.424 -14.644 29.473 1.00 95.69 104 PHE A N 1
ATOM 822 C CA . PHE A 1 104 ? -13.640 -13.457 29.133 1.00 95.69 104 PHE A CA 1
ATOM 823 C C . PHE A 1 104 ? -12.335 -13.447 29.920 1.00 95.69 104 PHE A C 1
ATOM 825 O O . PHE A 1 104 ? -12.321 -13.768 31.099 1.00 95.69 104 PHE A O 1
ATOM 832 N N . GLY A 1 105 ? -11.223 -13.110 29.271 1.00 93.88 105 GLY A N 1
ATOM 833 C CA . GLY A 1 105 ? -9.897 -13.204 29.896 1.00 93.88 105 GLY A CA 1
ATOM 834 C C . GLY A 1 105 ? -9.300 -14.612 30.003 1.00 93.88 105 GLY A C 1
ATOM 835 O O . GLY A 1 105 ? -8.102 -14.722 30.236 1.00 93.88 105 GLY A O 1
ATOM 836 N N . SER A 1 106 ? -10.048 -15.686 29.706 1.00 93.19 106 SER A N 1
ATOM 837 C CA . SER A 1 106 ? -9.471 -17.048 29.630 1.00 93.19 106 SER A CA 1
ATOM 838 C C . SER A 1 106 ? -8.345 -17.171 28.589 1.00 93.19 106 SER A C 1
ATOM 840 O O . SER A 1 106 ? -7.460 -18.018 28.695 1.00 93.19 106 SER A O 1
ATOM 842 N N . ILE A 1 107 ? -8.357 -16.285 27.591 1.00 90.62 107 ILE A N 1
ATOM 843 C CA . ILE A 1 107 ? -7.317 -16.113 26.581 1.00 90.62 107 ILE A CA 1
ATOM 844 C C . ILE A 1 107 ? -6.689 -14.724 26.776 1.00 90.62 107 ILE A C 1
ATOM 846 O O . ILE A 1 107 ? -7.431 -13.748 26.923 1.00 90.62 107 ILE A O 1
ATOM 850 N N . PRO A 1 108 ? -5.348 -14.583 26.708 1.00 89.88 108 PRO A N 1
ATOM 851 C CA . PRO A 1 108 ? -4.698 -13.281 26.801 1.00 89.88 108 PRO A CA 1
ATOM 852 C C . PRO A 1 108 ? -5.230 -12.288 25.764 1.00 89.88 108 PRO A C 1
ATOM 854 O O . PRO A 1 108 ? -5.398 -12.625 24.587 1.00 89.88 108 PRO A O 1
ATOM 857 N N . VAL A 1 109 ? -5.430 -11.041 26.178 1.00 92.31 109 VAL A N 1
ATOM 858 C CA . VAL A 1 109 ? -6.053 -9.994 25.361 1.00 92.31 109 VAL A CA 1
ATOM 859 C C . VAL A 1 109 ? -5.026 -9.057 24.721 1.00 92.31 109 VAL A C 1
ATOM 861 O O . VAL A 1 109 ? -3.893 -8.913 25.177 1.00 92.31 109 VAL A O 1
ATOM 864 N N . SER A 1 110 ? -5.389 -8.406 23.616 1.00 90.88 110 SER A N 1
ATOM 865 C CA . SER A 1 110 ? -4.521 -7.412 22.968 1.00 90.88 110 SER A CA 1
ATOM 866 C C . SER A 1 110 ? -4.697 -6.046 23.625 1.00 90.88 110 SER A C 1
ATOM 868 O O . SER A 1 110 ? -5.823 -5.619 23.813 1.00 90.88 110 SER A O 1
ATOM 870 N N . GLY A 1 111 ? -3.609 -5.321 23.901 1.00 92.31 111 GLY A N 1
ATOM 871 C CA . GLY A 1 111 ? -3.655 -3.914 24.343 1.00 92.31 111 GLY A CA 1
ATOM 872 C C . GLY A 1 111 ? -3.433 -2.896 23.218 1.00 92.31 111 GLY A C 1
ATOM 873 O O . GLY A 1 111 ? -2.957 -1.792 23.472 1.00 92.31 111 GLY A O 1
ATOM 874 N N . TYR A 1 112 ? -3.648 -3.286 21.955 1.00 91.88 112 TYR A N 1
ATOM 875 C CA . TYR A 1 112 ? -3.232 -2.479 20.801 1.00 91.88 112 TYR A CA 1
ATOM 876 C C . TYR A 1 112 ? -3.967 -1.136 20.692 1.00 91.88 112 TYR A C 1
ATOM 878 O O . TYR A 1 112 ? -3.285 -0.127 20.535 1.00 91.88 112 TYR A O 1
ATOM 886 N N . PHE A 1 113 ? -5.302 -1.100 20.812 1.00 94.69 113 PHE A N 1
ATOM 887 C CA . PHE A 1 113 ? -6.066 0.155 20.678 1.00 94.69 113 PHE A CA 1
ATOM 888 C C . PHE A 1 113 ? -5.654 1.158 21.752 1.00 94.69 113 PHE A C 1
ATOM 890 O O . PHE A 1 113 ? -5.337 2.299 21.426 1.00 94.69 113 PHE A O 1
ATOM 897 N N . TRP A 1 114 ? -5.544 0.704 23.007 1.00 95.75 114 TRP A N 1
ATOM 898 C CA . TRP A 1 114 ? -5.072 1.547 24.103 1.00 95.75 114 TRP A CA 1
ATOM 899 C C . TRP A 1 114 ? -3.718 2.173 23.780 1.00 95.75 114 TRP A C 1
ATOM 901 O O . TRP A 1 114 ? -3.594 3.389 23.786 1.00 95.75 114 TRP A O 1
ATOM 911 N N . ARG A 1 115 ? -2.712 1.365 23.417 1.00 94.31 115 ARG A N 1
ATOM 912 C CA . ARG A 1 115 ? -1.372 1.883 23.085 1.00 94.31 115 ARG A CA 1
ATOM 913 C C . ARG A 1 115 ? -1.360 2.822 21.880 1.00 94.31 115 ARG A C 1
ATOM 915 O O . ARG A 1 115 ? -0.495 3.686 21.814 1.00 94.31 115 ARG A O 1
ATOM 922 N N . ALA A 1 116 ? -2.255 2.617 20.918 1.00 94.00 116 ALA A N 1
ATOM 923 C CA . ALA A 1 116 ? -2.305 3.420 19.705 1.00 94.00 116 ALA A CA 1
ATOM 924 C C . ALA A 1 116 ? -3.023 4.766 19.899 1.00 94.00 116 ALA A C 1
ATOM 926 O O . ALA A 1 116 ? -2.709 5.705 19.176 1.00 94.00 116 ALA A O 1
ATOM 927 N N . VAL A 1 117 ? -3.966 4.865 20.847 1.00 96.81 117 VAL A N 1
ATOM 928 C CA . VAL A 1 117 ? -4.869 6.028 20.972 1.00 96.81 117 VAL A CA 1
ATOM 929 C C . VAL A 1 117 ? -4.735 6.766 22.308 1.00 96.81 117 VAL A C 1
ATOM 931 O O . VAL A 1 117 ? -4.929 7.975 22.344 1.00 96.81 117 VAL A O 1
ATOM 934 N N . SER A 1 118 ? -4.361 6.111 23.415 1.00 96.69 118 SER A N 1
ATOM 935 C CA . SER A 1 118 ? -4.371 6.741 24.753 1.00 96.69 118 SER A CA 1
ATOM 936 C C . SER A 1 118 ? -3.418 7.938 24.886 1.00 96.69 118 SER A C 1
ATOM 938 O O . SER A 1 118 ? -3.665 8.847 25.685 1.00 96.69 118 SER A O 1
ATOM 940 N N . GLY A 1 119 ? -2.379 7.986 24.045 1.00 95.25 119 GLY A N 1
ATOM 941 C CA . GLY A 1 119 ? -1.473 9.126 23.887 1.00 95.25 119 GLY A CA 1
ATOM 942 C C . GLY A 1 119 ? -2.102 10.377 23.259 1.00 95.25 119 GLY A C 1
ATOM 943 O O . GLY A 1 119 ? -1.399 11.366 23.103 1.00 95.25 119 GLY A O 1
ATOM 944 N N . MET A 1 120 ? -3.395 10.358 22.914 1.00 96.44 120 MET A N 1
ATOM 945 C CA . MET A 1 120 ? -4.150 11.496 22.375 1.00 96.44 120 MET A CA 1
ATOM 946 C C . MET A 1 120 ? -3.927 12.788 23.168 1.00 96.44 120 MET A C 1
ATOM 948 O O . MET A 1 120 ? -4.051 12.807 24.394 1.00 96.44 120 MET A O 1
ATOM 952 N N . GLU A 1 121 ? -3.639 13.877 22.468 1.00 96.19 121 GLU A N 1
ATOM 953 C CA . GLU A 1 121 ? -3.379 15.204 23.042 1.00 96.19 121 GLU A CA 1
ATOM 954 C C . GLU A 1 121 ? -4.583 16.133 22.869 1.00 96.19 121 GLU A C 1
ATOM 956 O O . GLU A 1 121 ? -4.705 17.136 23.567 1.00 96.19 121 GLU A O 1
ATOM 961 N N . SER A 1 122 ? -5.503 15.776 21.971 1.00 97.12 122 SER A N 1
ATOM 962 C CA . SER A 1 122 ? -6.744 16.504 21.726 1.00 97.12 122 SER A CA 1
ATOM 963 C C . SER A 1 122 ? -7.937 15.559 21.516 1.00 97.12 122 SER A C 1
ATOM 965 O O . SER A 1 122 ? -7.752 14.403 21.126 1.00 97.12 122 SER A O 1
ATOM 967 N N . PRO A 1 123 ? -9.184 16.042 21.675 1.00 98.06 123 PRO A N 1
ATOM 968 C CA . PRO A 1 123 ? -10.376 15.297 21.266 1.00 98.06 123 PRO A CA 1
ATOM 969 C C . PRO A 1 123 ? -10.371 14.879 19.787 1.00 98.06 123 PRO A C 1
ATOM 971 O O . PRO A 1 123 ? -10.960 13.862 19.427 1.00 98.06 123 PRO A O 1
ATOM 974 N N . MET A 1 124 ? -9.697 15.643 18.923 1.00 97.88 124 MET A N 1
ATOM 975 C CA . MET A 1 124 ? -9.590 15.331 17.498 1.00 97.88 124 MET A CA 1
ATOM 976 C C . MET A 1 124 ? -8.682 14.118 17.238 1.00 97.88 124 MET A C 1
ATOM 978 O O . MET A 1 124 ? -8.987 13.331 16.344 1.00 97.88 124 MET A O 1
ATOM 982 N N . ASP A 1 125 ? -7.639 13.907 18.055 1.00 98.12 125 ASP A N 1
ATOM 983 C CA . ASP A 1 125 ? -6.808 12.691 18.003 1.00 98.12 125 ASP A CA 1
ATOM 984 C C . ASP A 1 125 ? -7.636 11.435 18.302 1.00 98.12 125 ASP A C 1
ATOM 986 O O . ASP A 1 125 ? -7.492 10.422 17.620 1.00 98.12 125 ASP A O 1
ATOM 990 N N . TYR A 1 126 ? -8.535 11.507 19.291 1.00 98.00 126 TYR A N 1
ATOM 991 C CA . TYR A 1 126 ? -9.484 10.429 19.580 1.00 98.00 126 TYR A CA 1
ATOM 992 C C . TYR A 1 126 ? -10.405 10.161 18.389 1.00 98.00 126 TYR A C 1
ATOM 994 O O . TYR A 1 126 ? -10.541 9.018 17.961 1.00 98.00 126 TYR A O 1
ATOM 1002 N N . VAL A 1 127 ? -11.013 11.211 17.831 1.00 98.50 127 VAL A N 1
ATOM 1003 C CA . VAL A 1 127 ? -11.950 11.065 16.712 1.00 98.50 127 VAL A CA 1
ATOM 1004 C C . VAL A 1 127 ? -11.259 10.450 15.493 1.00 98.50 127 VAL A C 1
ATOM 1006 O O . VAL A 1 127 ? -11.818 9.559 14.860 1.00 98.50 127 VAL A O 1
ATOM 1009 N N . ALA A 1 128 ? -10.039 10.881 15.165 1.00 98.31 128 ALA A N 1
ATOM 1010 C CA . ALA A 1 128 ? -9.281 10.296 14.063 1.00 98.31 128 ALA A CA 1
ATOM 1011 C C . ALA A 1 128 ? -8.834 8.857 14.372 1.00 98.31 128 ALA A C 1
ATOM 1013 O O . ALA A 1 128 ? -8.958 7.969 13.527 1.00 98.31 128 ALA A O 1
ATOM 1014 N N . GLY A 1 129 ? -8.321 8.616 15.580 1.00 97.69 129 GLY A N 1
ATOM 1015 C CA . GLY A 1 129 ? -7.695 7.355 15.969 1.00 97.69 129 GLY A CA 1
ATOM 1016 C C . GLY A 1 129 ? -8.664 6.227 16.325 1.00 97.69 129 GLY A C 1
ATOM 1017 O O . GLY A 1 129 ? -8.336 5.071 16.074 1.00 97.69 129 GLY A O 1
ATOM 1018 N N . LEU A 1 130 ? -9.840 6.529 16.879 1.00 97.88 130 LEU A N 1
ATOM 1019 C CA . LEU A 1 130 ? -10.869 5.540 17.208 1.00 97.88 130 LEU A CA 1
ATOM 1020 C C . LEU A 1 130 ? -12.008 5.593 16.189 1.00 97.88 130 LEU A C 1
ATOM 1022 O O . LEU A 1 130 ? -12.151 4.647 15.418 1.00 97.88 130 LEU A O 1
ATOM 1026 N N . SER A 1 131 ? -12.735 6.708 16.091 1.00 97.69 131 SER A N 1
ATOM 1027 C CA . SER A 1 131 ? -13.957 6.748 15.278 1.00 97.69 131 SER A CA 1
ATOM 1028 C C . SER A 1 131 ? -13.719 6.634 13.776 1.00 97.69 131 SER A C 1
ATOM 1030 O O . SER A 1 131 ? -14.310 5.809 13.082 1.00 97.69 131 SER A O 1
ATOM 1032 N N . LEU A 1 132 ? -12.790 7.420 13.238 1.00 98.38 132 LEU A N 1
ATOM 1033 C CA . LEU A 1 132 ? -12.476 7.376 11.810 1.00 98.38 132 LEU A CA 1
ATOM 1034 C C . LEU A 1 132 ? -11.464 6.284 11.450 1.00 98.38 132 LEU A C 1
ATOM 1036 O O . LEU A 1 132 ? -11.175 6.107 10.270 1.00 98.38 132 LEU A O 1
ATOM 1040 N N . THR A 1 133 ? -10.965 5.518 12.422 1.00 97.88 133 THR A N 1
ATOM 1041 C CA . THR A 1 133 ? -10.059 4.393 12.165 1.00 97.88 133 THR A CA 1
ATOM 1042 C C . THR A 1 133 ? -10.679 3.070 12.595 1.00 97.88 133 THR A C 1
ATOM 1044 O O . THR A 1 133 ? -11.089 2.290 11.744 1.00 97.88 133 THR A O 1
ATOM 1047 N N . PHE A 1 134 ? -10.762 2.780 13.887 1.00 97.19 134 PHE A N 1
ATOM 1048 C CA . PHE A 1 134 ? -11.191 1.464 14.355 1.00 97.19 134 PHE A CA 1
ATOM 1049 C C . PHE A 1 134 ? -12.699 1.216 14.194 1.00 97.19 134 PHE A C 1
ATOM 1051 O O . PHE A 1 134 ? -13.048 0.194 13.610 1.00 97.19 134 PHE A O 1
ATOM 1058 N N . GLU A 1 135 ? -13.568 2.156 14.580 1.00 96.62 135 GLU A N 1
ATOM 1059 C CA . GLU A 1 135 ? -15.032 2.043 14.374 1.00 96.62 135 GLU A CA 1
ATOM 1060 C C . GLU A 1 135 ? -15.353 1.963 12.868 1.00 96.62 135 GLU A C 1
ATOM 1062 O O . GLU A 1 135 ? -16.076 1.089 12.388 1.00 96.62 135 GLU A O 1
ATOM 1067 N N . GLN A 1 136 ? -14.686 2.792 12.052 1.00 96.62 136 GLN A N 1
ATOM 1068 C CA . GLN A 1 136 ? -14.811 2.707 10.595 1.00 96.62 136 GLN A CA 1
ATOM 1069 C C . GLN A 1 136 ? -14.396 1.333 10.037 1.00 96.62 136 GLN A C 1
ATOM 1071 O O . GLN A 1 136 ? -15.031 0.829 9.107 1.00 96.62 136 GLN A O 1
ATOM 1076 N N . ALA A 1 137 ? -13.342 0.715 10.576 1.00 97.31 137 ALA A N 1
ATOM 1077 C CA . ALA A 1 137 ? -12.933 -0.629 10.177 1.00 97.31 137 ALA A CA 1
ATOM 1078 C C . ALA A 1 137 ? -13.937 -1.702 10.631 1.00 97.31 137 ALA A C 1
ATOM 1080 O O . ALA A 1 137 ? -14.115 -2.698 9.923 1.00 97.31 137 ALA A O 1
ATOM 1081 N N . ASN A 1 138 ? -14.626 -1.498 11.757 1.00 96.31 138 ASN A N 1
ATOM 1082 C CA . ASN A 1 138 ? -15.675 -2.399 12.233 1.00 96.31 138 ASN A CA 1
ATOM 1083 C C . ASN A 1 138 ? -16.854 -2.483 11.253 1.00 96.31 138 ASN A C 1
ATOM 1085 O O . ASN A 1 138 ? -17.439 -3.557 11.122 1.00 96.31 138 ASN A O 1
ATOM 1089 N N . LEU A 1 139 ? -17.125 -1.446 10.446 1.00 97.69 139 LEU A N 1
ATOM 1090 C CA . LEU A 1 139 ? -18.105 -1.531 9.348 1.00 97.69 139 LEU A CA 1
ATOM 1091 C C . LEU A 1 139 ? -17.795 -2.661 8.349 1.00 97.69 139 LEU A C 1
ATOM 1093 O O . LEU A 1 139 ? -18.710 -3.245 7.757 1.00 97.69 139 LEU A O 1
ATOM 1097 N N . ASP A 1 140 ? -16.511 -2.968 8.147 1.00 97.12 140 ASP A N 1
ATOM 1098 C CA . ASP A 1 140 ? -16.060 -4.050 7.268 1.00 97.12 140 ASP A CA 1
ATOM 1099 C C . ASP A 1 140 ? -16.106 -5.391 7.996 1.00 97.12 140 ASP A C 1
ATOM 1101 O O . ASP A 1 140 ? -16.651 -6.370 7.480 1.00 97.12 140 ASP A O 1
ATOM 1105 N N . PHE A 1 141 ? -15.543 -5.438 9.207 1.00 95.81 141 PHE A N 1
ATOM 1106 C CA . PHE A 1 141 ? -15.442 -6.670 9.981 1.00 95.81 141 PHE A CA 1
ATOM 1107 C C . PHE A 1 141 ? -16.810 -7.193 10.416 1.00 95.81 141 PHE A C 1
ATOM 1109 O O . PHE A 1 141 ? -17.078 -8.376 10.214 1.00 95.81 141 PHE A O 1
ATOM 1116 N N . ALA A 1 142 ? -17.698 -6.338 10.922 1.00 96.31 142 ALA A N 1
ATOM 1117 C CA . ALA A 1 142 ? -19.028 -6.748 11.356 1.00 96.31 142 ALA A CA 1
ATOM 1118 C C . ALA A 1 142 ? -19.828 -7.372 10.204 1.00 96.31 142 ALA A C 1
ATOM 1120 O O . ALA A 1 142 ? -20.409 -8.446 10.360 1.00 96.31 142 ALA A O 1
ATOM 1121 N N . ARG A 1 143 ? -19.782 -6.770 9.005 1.00 95.56 143 ARG A N 1
ATOM 1122 C CA . ARG A 1 143 ? -20.457 -7.315 7.815 1.00 95.56 143 ARG A CA 1
ATOM 1123 C C . ARG A 1 143 ? -19.831 -8.628 7.342 1.00 95.56 143 ARG A C 1
ATOM 1125 O O . ARG A 1 143 ? -20.558 -9.578 7.047 1.00 95.56 143 ARG A O 1
ATOM 1132 N N . HIS A 1 144 ? -18.500 -8.690 7.281 1.00 95.69 144 HIS A N 1
ATOM 1133 C CA . HIS A 1 144 ? -17.782 -9.896 6.868 1.00 95.69 144 HIS A CA 1
ATOM 1134 C C . HIS A 1 144 ? -18.087 -11.073 7.799 1.00 95.69 144 HIS A C 1
ATOM 1136 O O . HIS A 1 144 ? -18.551 -12.116 7.346 1.00 95.69 144 HIS A O 1
ATOM 1142 N N . PHE A 1 145 ? -17.902 -10.887 9.105 1.00 96.44 145 PHE A N 1
ATOM 1143 C CA . PHE A 1 145 ? -18.098 -11.959 10.072 1.00 96.44 145 PHE A CA 1
ATOM 1144 C C . PHE A 1 145 ? -19.564 -12.313 10.280 1.00 96.44 145 PHE A C 1
ATOM 1146 O O . PHE A 1 145 ? -19.856 -13.490 10.458 1.00 96.44 145 PHE A O 1
ATOM 1153 N N . SER A 1 146 ? -20.496 -11.359 10.172 1.00 96.62 146 SER A N 1
ATOM 1154 C CA . SER A 1 146 ? -21.929 -11.680 10.171 1.00 96.62 146 SER A CA 1
ATOM 1155 C C . SER A 1 146 ? -22.275 -12.667 9.053 1.00 96.62 146 SER A C 1
ATOM 1157 O O . SER A 1 146 ? -22.974 -13.651 9.292 1.00 96.62 146 SER A O 1
ATOM 1159 N N . THR A 1 147 ? -21.719 -12.445 7.856 1.00 95.88 147 THR A N 1
ATOM 1160 C CA . THR A 1 147 ? -21.894 -13.345 6.707 1.00 95.88 147 THR A CA 1
ATOM 1161 C C . THR A 1 147 ? -21.290 -14.718 7.000 1.00 95.88 147 THR A C 1
ATOM 1163 O O . THR A 1 147 ? -21.999 -15.717 6.918 1.00 95.88 147 THR A O 1
ATOM 1166 N N . CYS A 1 148 ? -20.027 -14.773 7.441 1.00 95.56 148 CYS A N 1
ATOM 1167 C CA . CYS A 1 148 ? -19.356 -16.040 7.737 1.00 95.56 148 CYS A CA 1
ATOM 1168 C C . CYS A 1 148 ? -20.059 -16.853 8.835 1.00 95.56 148 CYS A C 1
ATOM 1170 O O . CYS A 1 148 ? -20.183 -18.067 8.704 1.00 95.56 148 CYS A O 1
ATOM 1172 N N . PHE A 1 149 ? -20.552 -16.214 9.904 1.00 97.19 149 PHE A N 1
ATOM 1173 C CA . PHE A 1 149 ? -21.330 -16.902 10.939 1.00 97.19 149 PHE A CA 1
ATOM 1174 C C . PHE A 1 149 ? -22.651 -17.453 10.391 1.00 97.19 149 PHE A C 1
ATOM 1176 O O . PHE A 1 149 ? -23.015 -18.587 10.703 1.00 97.19 149 PHE A O 1
ATOM 1183 N N . GLY A 1 150 ? -23.341 -16.693 9.536 1.00 96.62 150 GLY A N 1
ATOM 1184 C CA . GLY A 1 150 ? -24.559 -17.152 8.869 1.00 96.62 150 GLY A CA 1
ATOM 1185 C C . GLY A 1 150 ? -24.322 -18.375 7.978 1.00 96.62 150 GLY A C 1
ATOM 1186 O O . GLY A 1 150 ? -25.091 -19.332 8.039 1.00 96.62 150 GLY A O 1
ATOM 1187 N N . GLU A 1 151 ? -23.231 -18.380 7.209 1.00 96.19 151 GLU A N 1
ATOM 1188 C CA . GLU A 1 151 ? -22.844 -19.490 6.324 1.00 96.19 151 GLU A CA 1
ATOM 1189 C C . GLU A 1 151 ? -22.572 -20.796 7.087 1.00 96.19 151 GLU A C 1
ATOM 1191 O O . GLU A 1 151 ? -22.893 -21.874 6.591 1.00 96.19 151 GLU A O 1
ATOM 1196 N N . VAL A 1 152 ? -22.046 -20.717 8.316 1.00 95.69 152 VAL A N 1
ATOM 1197 C CA . VAL A 1 152 ? -21.825 -21.888 9.189 1.00 95.69 152 VAL A CA 1
ATOM 1198 C C . VAL A 1 152 ? -23.019 -22.212 10.101 1.00 95.69 152 VAL A C 1
ATOM 1200 O O . VAL A 1 152 ? -22.890 -23.008 11.036 1.00 95.69 152 VAL A O 1
ATOM 1203 N N . GLY A 1 153 ? -24.178 -21.590 9.864 1.00 95.50 153 GLY A N 1
ATOM 1204 C CA . GLY A 1 153 ? -25.423 -21.844 10.595 1.00 95.50 153 GLY A CA 1
ATOM 1205 C C . GLY A 1 153 ? -25.517 -21.200 11.984 1.00 95.50 153 GLY A C 1
ATOM 1206 O O . GLY A 1 153 ? -26.429 -21.527 12.740 1.00 95.50 153 GLY A O 1
ATOM 1207 N N . ASP A 1 154 ? -24.616 -20.282 12.339 1.00 96.81 154 ASP A N 1
ATOM 1208 C CA . ASP A 1 154 ? -24.662 -19.527 13.597 1.00 96.81 154 ASP A CA 1
ATOM 1209 C C . ASP A 1 154 ? -25.452 -18.219 13.434 1.00 96.81 154 ASP A C 1
ATOM 1211 O O . ASP A 1 154 ? -24.903 -17.114 13.346 1.00 96.81 154 ASP A O 1
ATOM 1215 N N . ALA A 1 155 ? -26.777 -18.352 13.385 1.00 97.00 155 ALA A N 1
ATOM 1216 C CA . ALA A 1 155 ? -27.683 -17.221 13.209 1.00 97.00 155 ALA A CA 1
ATOM 1217 C C . ALA A 1 155 ? -27.613 -16.198 14.358 1.00 97.00 155 ALA A C 1
ATOM 1219 O O . ALA A 1 155 ? -27.885 -15.017 14.137 1.00 97.00 155 ALA A O 1
ATOM 1220 N N . ASP A 1 156 ? -27.249 -16.624 15.568 1.00 96.88 156 ASP A N 1
ATOM 1221 C CA . ASP A 1 156 ? -27.218 -15.752 16.744 1.00 96.88 156 ASP A CA 1
ATOM 1222 C C . ASP A 1 156 ? -26.025 -14.796 16.689 1.00 96.88 156 ASP A C 1
ATOM 1224 O O . ASP A 1 156 ? -26.204 -13.582 16.811 1.00 96.88 156 ASP A O 1
ATOM 1228 N N . SER A 1 157 ? -24.823 -15.309 16.395 1.00 97.69 157 SER A N 1
ATOM 1229 C CA . SER A 1 157 ? -23.642 -14.456 16.183 1.00 97.69 157 SER A CA 1
ATOM 1230 C C . SER A 1 157 ? -23.810 -13.554 14.957 1.00 97.69 157 SER A C 1
ATOM 1232 O O . SER A 1 157 ? -23.409 -12.389 14.980 1.00 97.69 157 SER A O 1
ATOM 1234 N N . ALA A 1 158 ? -24.453 -14.057 13.896 1.00 98.06 158 ALA A N 1
ATOM 1235 C CA . ALA A 1 158 ? -24.732 -13.267 12.702 1.00 98.06 158 ALA A CA 1
ATOM 1236 C C . ALA A 1 158 ? -25.646 -12.064 13.000 1.00 98.06 158 ALA A C 1
ATOM 1238 O O . ALA A 1 158 ? -25.346 -10.951 12.560 1.00 98.06 158 ALA A O 1
ATOM 1239 N N . LYS A 1 159 ? -26.729 -12.266 13.768 1.00 98.12 159 LYS A N 1
ATOM 1240 C CA . LYS A 1 159 ? -27.653 -11.200 14.198 1.00 98.12 159 LYS A CA 1
ATOM 1241 C C . LYS A 1 159 ? -26.991 -10.207 15.149 1.00 98.12 159 LYS A C 1
ATOM 1243 O O . LYS A 1 159 ? -27.213 -9.007 15.003 1.00 98.12 159 LYS A O 1
ATOM 1248 N N . LEU A 1 160 ? -26.176 -10.693 16.087 1.00 98.06 160 LEU A N 1
ATOM 1249 C CA . LEU A 1 160 ? -25.404 -9.850 17.002 1.00 98.06 160 LEU A CA 1
ATOM 1250 C C . LEU A 1 160 ? -24.542 -8.860 16.207 1.00 98.06 160 LEU A C 1
ATOM 1252 O O . LEU A 1 160 ? -24.652 -7.652 16.402 1.00 98.06 160 LEU A O 1
ATOM 1256 N N . LEU A 1 161 ? -23.765 -9.347 15.237 1.00 98.19 161 LEU A N 1
ATOM 1257 C CA . LEU A 1 161 ? -22.914 -8.490 14.404 1.00 98.19 161 LEU A CA 1
ATOM 1258 C C . LEU A 1 161 ? -23.708 -7.548 13.488 1.00 98.19 161 LEU A C 1
ATOM 1260 O O . LEU A 1 161 ? -23.233 -6.458 13.183 1.00 98.19 161 LEU A O 1
ATOM 1264 N N . GLN A 1 162 ? -24.922 -7.918 13.064 1.00 98.00 162 GLN A N 1
ATOM 1265 C CA . GLN A 1 162 ? -25.805 -7.000 12.329 1.00 98.00 162 GLN A CA 1
ATOM 1266 C C . GLN A 1 162 ? -26.312 -5.851 13.197 1.00 98.00 162 GLN A C 1
ATOM 1268 O O . GLN A 1 162 ? -26.504 -4.756 12.670 1.00 98.00 162 GLN A O 1
ATOM 1273 N N . LYS A 1 163 ? -26.555 -6.093 14.492 1.00 97.81 163 LYS A N 1
ATOM 1274 C CA . LYS A 1 163 ? -26.891 -5.029 15.442 1.00 97.81 163 LYS A CA 1
ATOM 1275 C C . LYS A 1 163 ? -25.710 -4.066 15.564 1.00 97.81 163 LYS A C 1
ATOM 1277 O O . LYS A 1 163 ? -25.870 -2.905 15.209 1.00 97.81 163 LYS A O 1
ATOM 1282 N N . ILE A 1 164 ? -24.528 -4.587 15.903 1.00 97.50 164 ILE A N 1
ATOM 1283 C CA . ILE A 1 164 ? -23.299 -3.788 16.042 1.00 97.50 164 ILE A CA 1
ATOM 1284 C C . ILE A 1 164 ? -23.020 -2.983 14.771 1.00 97.50 164 ILE A C 1
ATOM 1286 O O . ILE A 1 164 ? -22.801 -1.783 14.835 1.00 97.50 164 ILE A O 1
ATOM 1290 N N . TYR A 1 165 ? -23.131 -3.599 13.590 1.00 98.19 165 TYR A N 1
ATOM 1291 C CA . TYR A 1 165 ? -22.945 -2.897 12.319 1.00 98.19 165 TYR A CA 1
ATOM 1292 C C . TYR A 1 165 ? -23.834 -1.650 12.165 1.00 98.19 165 TYR A C 1
ATOM 1294 O O . TYR A 1 165 ? -23.396 -0.658 11.585 1.00 98.19 165 TYR A O 1
ATOM 1302 N N . ARG A 1 166 ? -25.084 -1.688 12.646 1.00 97.88 166 ARG A N 1
ATOM 1303 C CA . ARG A 1 166 ? -26.003 -0.541 12.560 1.00 97.88 166 ARG A CA 1
ATOM 1304 C C . ARG A 1 166 ? -25.601 0.569 13.526 1.00 97.88 166 ARG A C 1
ATOM 1306 O O . ARG A 1 166 ? -25.658 1.733 13.135 1.00 97.88 166 ARG A O 1
ATOM 1313 N N . ASP A 1 167 ? -25.183 0.199 14.730 1.00 97.50 167 ASP A N 1
ATOM 1314 C CA . ASP A 1 167 ? -24.770 1.136 15.775 1.00 97.50 167 ASP A CA 1
ATOM 1315 C C . ASP A 1 167 ? -23.453 1.838 15.368 1.00 97.50 167 ASP A C 1
ATOM 1317 O O . ASP A 1 167 ? -23.363 3.068 15.374 1.00 97.50 167 ASP A O 1
ATOM 1321 N N . GLU A 1 168 ? -22.506 1.086 14.795 1.00 97.69 168 GLU A N 1
ATOM 1322 C CA . GLU A 1 168 ? -21.221 1.582 14.273 1.00 97.69 168 GLU A CA 1
ATOM 1323 C C . GLU A 1 168 ? -21.359 2.638 13.163 1.00 97.69 168 GLU A C 1
ATOM 1325 O O . GLU A 1 168 ? -20.558 3.570 13.069 1.00 97.69 168 GLU A O 1
ATOM 1330 N N . ILE A 1 169 ? -22.402 2.562 12.323 1.00 98.50 169 ILE A N 1
ATOM 1331 C CA . ILE A 1 169 ? -22.687 3.625 11.338 1.00 98.50 169 ILE A CA 1
ATOM 1332 C C . ILE A 1 169 ? -22.926 4.958 12.062 1.00 98.50 169 ILE A C 1
ATOM 1334 O O . ILE A 1 169 ? -22.445 6.005 11.616 1.00 98.50 169 ILE A O 1
ATOM 1338 N N . GLY A 1 170 ? -23.650 4.922 13.184 1.00 97.94 170 GLY A N 1
ATOM 1339 C CA . GLY A 1 170 ? -23.905 6.083 14.030 1.00 97.94 170 GLY A CA 1
ATOM 1340 C C . GLY A 1 170 ? -22.637 6.606 14.704 1.00 97.94 170 GLY A C 1
ATOM 1341 O O . GLY A 1 170 ? -22.426 7.823 14.730 1.00 97.94 170 GLY A O 1
ATOM 1342 N N . HIS A 1 171 ? -21.772 5.709 15.182 1.00 98.00 171 HIS A N 1
ATOM 1343 C CA . HIS A 1 171 ? -20.514 6.057 15.854 1.00 98.00 171 HIS A CA 1
ATOM 1344 C C . HIS A 1 171 ? -19.564 6.789 14.891 1.00 98.00 171 HIS A C 1
ATOM 1346 O O . HIS A 1 171 ? -19.143 7.926 15.146 1.00 98.00 171 HIS A O 1
ATOM 1352 N N . VAL A 1 172 ? -19.370 6.230 13.691 1.00 98.50 172 VAL A N 1
ATOM 1353 C CA . VAL A 1 172 ? -18.564 6.848 12.627 1.00 98.50 172 VAL A CA 1
ATOM 1354 C C . VAL A 1 172 ? -19.155 8.192 12.188 1.00 98.50 172 VAL A C 1
ATOM 1356 O O . VAL A 1 172 ? -18.414 9.168 12.037 1.00 98.50 172 VAL A O 1
ATOM 1359 N N . ALA A 1 173 ? -20.480 8.288 12.022 1.00 98.69 173 ALA A N 1
ATOM 1360 C CA . ALA A 1 173 ? -21.145 9.541 11.650 1.00 98.69 173 ALA A CA 1
ATOM 1361 C C . ALA A 1 173 ? -20.951 10.637 12.707 1.00 98.69 173 ALA A C 1
ATOM 1363 O O . ALA A 1 173 ? -20.723 11.811 12.383 1.00 98.69 173 ALA A O 1
ATOM 1364 N N . TYR A 1 174 ? -21.025 10.259 13.983 1.00 98.38 174 TYR A N 1
ATOM 1365 C CA . TYR A 1 174 ? -20.790 11.156 15.102 1.00 98.38 174 TYR A CA 1
ATOM 1366 C C . TYR A 1 174 ? -19.343 11.661 15.130 1.00 98.38 174 TYR A C 1
ATOM 1368 O O . TYR A 1 174 ? -19.119 12.875 15.229 1.00 98.38 174 TYR A O 1
ATOM 1376 N N . GLY A 1 175 ? -18.373 10.755 14.977 1.00 98.19 175 GLY A N 1
ATOM 1377 C CA . GLY A 1 175 ? -16.959 11.094 14.857 1.00 98.19 175 GLY A CA 1
ATOM 1378 C C . GLY A 1 175 ? -16.710 12.058 13.698 1.00 98.19 175 GLY A C 1
ATOM 1379 O O . GLY A 1 175 ? -16.176 13.149 13.901 1.00 98.19 175 GLY A O 1
ATOM 1380 N N . LEU A 1 176 ? -17.194 11.729 12.498 1.00 98.56 176 LEU A N 1
ATOM 1381 C CA . LEU A 1 176 ? -17.036 12.559 11.300 1.00 98.56 176 LEU A CA 1
ATOM 1382 C C . LEU A 1 176 ? -17.605 13.974 11.481 1.00 98.56 176 LEU A C 1
ATOM 1384 O O . LEU A 1 176 ? -16.994 14.958 11.056 1.00 98.56 176 LEU A O 1
ATOM 1388 N N . LYS A 1 177 ? -18.756 14.103 12.148 1.00 98.44 177 LYS A N 1
ATOM 1389 C CA . LYS A 1 177 ? -19.374 15.401 12.450 1.00 98.44 177 LYS A CA 1
ATOM 1390 C C . LYS A 1 177 ? -18.463 16.295 13.293 1.00 98.44 177 LYS A C 1
ATOM 1392 O O . LYS A 1 177 ? -18.390 17.496 13.032 1.00 98.44 177 LYS A O 1
ATOM 1397 N N . TRP A 1 178 ? -17.805 15.748 14.313 1.00 98.50 178 TRP A N 1
ATOM 1398 C CA . TRP A 1 178 ? -16.870 16.510 15.146 1.00 98.50 178 TRP A CA 1
ATOM 1399 C C . TRP A 1 178 ? -15.534 16.740 14.458 1.00 98.50 178 TRP A C 1
ATOM 1401 O O . TRP A 1 178 ? -15.014 17.851 14.519 1.00 98.50 178 TRP A O 1
ATOM 1411 N N . PHE A 1 179 ? -15.049 15.750 13.711 1.00 98.50 179 PHE A N 1
ATOM 1412 C CA . PHE A 1 179 ? -13.858 15.881 12.884 1.00 98.50 179 PHE A CA 1
ATOM 1413 C C . PHE A 1 179 ? -13.960 17.083 11.940 1.00 98.50 179 PHE A C 1
ATOM 1415 O O . PHE A 1 179 ? -13.097 17.956 11.945 1.00 98.50 179 PHE A O 1
ATOM 1422 N N . ARG A 1 180 ? -15.080 17.206 11.214 1.00 98.25 180 ARG A N 1
ATOM 1423 C CA . ARG A 1 180 ? -15.347 18.327 10.298 1.00 98.25 180 ARG A CA 1
ATOM 1424 C C . ARG A 1 180 ? -15.422 19.695 10.979 1.00 98.25 180 ARG A C 1
ATOM 1426 O O . ARG A 1 180 ? -15.208 20.701 10.313 1.00 98.25 180 ARG A O 1
ATOM 1433 N N . ARG A 1 181 ? -15.739 19.752 12.277 1.00 97.75 181 ARG A N 1
ATOM 1434 C CA . ARG A 1 181 ? -15.779 21.008 13.048 1.00 97.75 181 ARG A CA 1
ATOM 1435 C C . ARG A 1 181 ? -14.409 21.476 13.513 1.00 97.75 181 ARG A C 1
ATOM 1437 O O . ARG A 1 181 ? -14.255 22.666 13.764 1.00 97.75 181 ARG A O 1
ATOM 1444 N N . TRP A 1 182 ? -13.467 20.555 13.686 1.00 97.94 182 TRP A N 1
ATOM 1445 C CA . TRP A 1 182 ? -12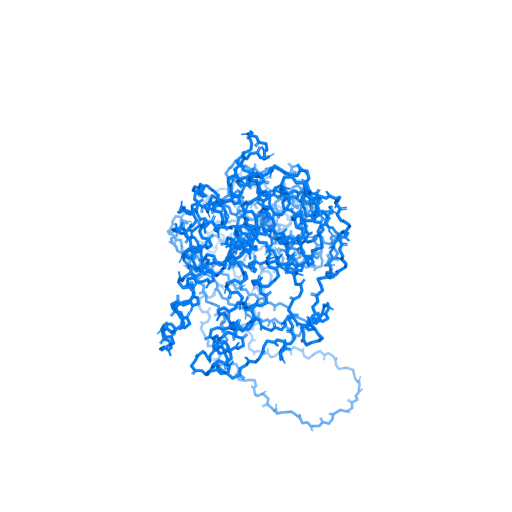.134 20.857 14.207 1.00 97.94 182 TRP A CA 1
ATOM 1446 C C . TRP A 1 182 ? -11.055 20.883 13.131 1.00 97.94 182 TRP A C 1
ATOM 1448 O O . TRP A 1 182 ? -10.078 21.610 13.288 1.00 97.94 182 TRP A O 1
ATOM 1458 N N . LYS A 1 183 ? -11.229 20.128 12.039 1.00 97.31 183 LYS A N 1
ATOM 1459 C CA . LYS A 1 183 ? -10.279 20.128 10.927 1.00 97.31 183 LYS A CA 1
ATOM 1460 C C . LYS A 1 183 ? -10.177 21.503 10.274 1.00 97.31 183 LYS A C 1
ATOM 1462 O O . LYS A 1 183 ? -11.116 22.302 10.309 1.00 97.31 183 LYS A O 1
ATOM 1467 N N . ASN A 1 184 ? -9.073 21.725 9.569 1.00 96.19 184 ASN A N 1
ATOM 1468 C CA . ASN A 1 184 ? -8.952 22.874 8.690 1.00 96.19 184 ASN A CA 1
ATOM 1469 C C . ASN A 1 184 ? -10.064 22.825 7.612 1.00 96.19 184 ASN A C 1
ATOM 1471 O O . ASN A 1 184 ? -10.205 21.816 6.906 1.00 96.19 184 ASN A O 1
ATOM 1475 N N . PRO A 1 185 ? -10.890 23.877 7.465 1.00 94.75 185 PRO A N 1
ATOM 1476 C CA . PRO A 1 185 ? -11.950 23.896 6.463 1.00 94.75 185 PRO A CA 1
ATOM 1477 C C . PRO A 1 185 ? -11.428 23.870 5.020 1.00 94.75 185 PRO A C 1
ATOM 1479 O O . PRO A 1 185 ? -12.196 23.513 4.132 1.00 94.75 185 PRO A O 1
ATOM 1482 N N . THR A 1 186 ? -10.157 24.215 4.776 1.00 96.56 186 THR A N 1
ATOM 1483 C CA . THR A 1 186 ? -9.569 24.205 3.425 1.00 96.56 186 THR A CA 1
ATOM 1484 C C . THR A 1 186 ? -9.118 22.823 2.958 1.00 96.56 186 THR A C 1
ATOM 1486 O O . THR A 1 186 ? -8.884 22.644 1.769 1.00 96.56 186 THR A O 1
ATOM 1489 N N . GLU A 1 187 ? -8.957 21.864 3.871 1.00 96.69 187 GLU A N 1
ATOM 1490 C CA . GLU A 1 187 ? -8.564 20.489 3.543 1.00 96.69 187 GLU A CA 1
ATOM 1491 C C . GLU A 1 187 ? -9.799 19.629 3.261 1.00 96.69 187 GLU A C 1
ATOM 1493 O O . GLU A 1 187 ? -10.858 19.817 3.872 1.00 96.69 187 GLU A O 1
ATOM 1498 N N . SER A 1 188 ? -9.672 18.631 2.390 1.00 97.69 188 SER A N 1
ATOM 1499 C CA . SER A 1 188 ? -10.666 17.555 2.298 1.00 97.69 188 SER A CA 1
ATOM 1500 C C . SER A 1 188 ? -10.729 16.738 3.599 1.00 97.69 188 SER A C 1
ATOM 1502 O O . SER A 1 188 ? -9.827 16.790 4.440 1.00 97.69 188 SER A O 1
ATOM 1504 N N . ASP A 1 189 ? -11.796 15.951 3.786 1.00 98.25 189 ASP A N 1
ATOM 1505 C CA . ASP A 1 189 ? -11.889 15.035 4.934 1.00 98.25 189 ASP A CA 1
ATOM 1506 C C . ASP A 1 189 ? -10.742 14.010 4.931 1.00 98.25 189 ASP A C 1
ATOM 1508 O O . ASP A 1 189 ? -10.231 13.651 5.990 1.00 98.25 189 ASP A O 1
ATOM 1512 N N . TRP A 1 190 ? -10.330 13.549 3.745 1.00 97.56 190 TRP A N 1
ATOM 1513 C CA . TRP A 1 190 ? -9.263 12.564 3.579 1.00 97.56 190 TRP A CA 1
ATOM 1514 C C . TRP A 1 190 ? -7.883 13.121 3.946 1.00 97.56 190 TRP A C 1
ATOM 1516 O O . TRP A 1 190 ? -7.145 12.477 4.693 1.00 97.56 190 TRP A O 1
ATOM 1526 N N . GLU A 1 191 ? -7.540 14.311 3.449 1.00 96.94 191 GLU A N 1
ATOM 1527 C CA . GLU A 1 191 ? -6.256 14.965 3.741 1.00 96.94 191 GLU A CA 1
ATOM 1528 C C . GLU A 1 191 ? -6.123 15.255 5.234 1.00 96.94 191 GLU A C 1
ATOM 1530 O O . GLU A 1 191 ? -5.151 14.826 5.856 1.00 96.94 191 GLU A O 1
ATOM 1535 N N . ALA A 1 192 ? -7.145 15.879 5.827 1.00 97.94 192 ALA A N 1
ATOM 1536 C CA . ALA A 1 192 ? -7.162 16.163 7.255 1.00 97.94 192 ALA A CA 1
ATOM 1537 C C . ALA A 1 192 ? -7.047 14.876 8.086 1.00 97.94 192 ALA A C 1
ATOM 1539 O O . ALA A 1 192 ? -6.342 14.849 9.093 1.00 97.94 192 ALA A O 1
ATOM 1540 N N . PHE A 1 193 ? -7.725 13.793 7.682 1.00 98.25 193 PHE A N 1
ATOM 1541 C CA . PHE A 1 193 ? -7.640 12.505 8.374 1.00 98.25 193 PHE A CA 1
ATOM 1542 C C . PHE A 1 193 ? -6.222 11.936 8.320 1.00 98.25 193 PHE A C 1
ATOM 1544 O O . PHE A 1 193 ? -5.683 11.533 9.349 1.00 98.25 193 PHE A O 1
ATOM 1551 N N . CYS A 1 194 ? -5.589 11.960 7.146 1.00 96.06 194 CYS A N 1
ATOM 1552 C CA . CYS A 1 194 ? -4.210 11.509 6.991 1.00 96.06 194 CYS A CA 1
ATOM 1553 C C . CYS A 1 194 ? -3.229 12.347 7.822 1.00 96.06 194 CYS A C 1
ATOM 1555 O O . CYS A 1 194 ? -2.324 11.775 8.423 1.00 96.06 194 CYS A O 1
ATOM 1557 N N . HIS A 1 195 ? -3.416 13.669 7.878 1.00 95.38 195 HIS A N 1
ATOM 1558 C CA . HIS A 1 195 ? -2.588 14.576 8.678 1.00 95.38 195 HIS A CA 1
ATOM 1559 C C . HIS A 1 195 ? -2.787 14.395 10.189 1.00 95.38 195 HIS A C 1
ATOM 1561 O O . HIS A 1 195 ? -1.823 14.498 10.945 1.00 95.38 195 HIS A O 1
ATOM 1567 N N . GLN A 1 196 ? -4.013 14.108 10.640 1.00 97.19 196 GLN A N 1
ATOM 1568 C CA . GLN A 1 196 ? -4.316 13.943 12.064 1.00 97.19 196 GLN A CA 1
ATOM 1569 C C . GLN A 1 196 ? -3.796 12.616 12.636 1.00 97.19 196 GLN A C 1
ATOM 1571 O O . GLN A 1 196 ? -3.527 12.523 13.835 1.00 97.19 196 GLN A O 1
ATOM 1576 N N . LEU A 1 197 ? -3.682 11.567 11.815 1.00 95.44 197 LEU A N 1
ATOM 1577 C CA . LEU A 1 197 ? -3.235 10.260 12.287 1.00 95.44 197 LEU A CA 1
ATOM 1578 C C . LEU A 1 197 ? -1.767 10.279 12.723 1.00 95.44 197 LEU A C 1
ATOM 1580 O O . LEU A 1 197 ? -0.860 10.597 11.956 1.00 95.44 197 LEU A O 1
ATOM 1584 N N . LYS A 1 198 ? -1.532 9.840 13.961 1.00 90.38 198 LYS A N 1
ATOM 1585 C CA . LYS A 1 198 ? -0.198 9.705 14.551 1.00 90.38 198 LYS A CA 1
ATOM 1586 C C . LYS A 1 198 ? 0.283 8.256 14.450 1.00 90.38 198 LYS A C 1
ATOM 1588 O O . LYS A 1 198 ? -0.492 7.314 14.635 1.00 90.38 198 LYS A O 1
ATOM 1593 N N . PHE A 1 199 ? 1.579 8.063 14.194 1.00 85.50 199 PHE A N 1
ATOM 1594 C CA . PHE A 1 199 ? 2.200 6.735 14.241 1.00 85.50 199 PHE A CA 1
ATOM 1595 C C . PHE A 1 199 ? 1.899 6.059 15.597 1.00 85.50 199 PHE A C 1
ATOM 1597 O O . PHE A 1 199 ? 2.017 6.717 16.631 1.00 85.50 199 PHE A O 1
ATOM 1604 N N . PRO A 1 200 ? 1.538 4.760 15.637 1.00 86.62 200 PRO A N 1
ATOM 1605 C CA . PRO A 1 200 ? 1.618 3.760 14.566 1.00 86.62 200 PRO A CA 1
ATOM 1606 C C . PRO A 1 200 ? 0.343 3.594 13.726 1.00 86.62 200 PRO A C 1
ATOM 1608 O O . PRO A 1 200 ? 0.209 2.584 13.026 1.00 86.62 200 PRO A O 1
ATOM 1611 N N . LEU A 1 201 ? -0.618 4.515 13.824 1.00 91.31 201 LEU A N 1
ATOM 1612 C CA . LEU A 1 201 ? -1.829 4.468 13.014 1.00 91.31 201 LEU A CA 1
ATOM 1613 C C . LEU A 1 201 ? -1.572 5.004 11.610 1.00 91.31 201 LEU A C 1
ATOM 1615 O O . LEU A 1 201 ? -0.765 5.903 11.391 1.00 91.31 201 LEU A O 1
ATOM 1619 N N . SER A 1 202 ? -2.293 4.429 10.656 1.00 92.62 202 SER A N 1
ATOM 1620 C CA . SER A 1 202 ? -2.397 4.939 9.298 1.00 92.62 202 SER A CA 1
ATOM 1621 C C . SER A 1 202 ? -3.723 4.495 8.682 1.00 92.62 202 SER A C 1
ATOM 1623 O O . SER A 1 202 ? -4.342 3.556 9.202 1.00 92.62 202 SER A O 1
ATOM 1625 N N . PRO A 1 203 ? -4.167 5.108 7.570 1.00 95.69 203 PRO A N 1
ATOM 1626 C CA . PRO A 1 203 ? -5.475 4.817 6.980 1.00 95.69 203 PRO A CA 1
ATOM 1627 C C . PRO A 1 203 ? -5.713 3.335 6.663 1.00 95.69 203 PRO A C 1
ATOM 1629 O O . PRO A 1 203 ? -6.845 2.868 6.672 1.00 95.69 203 PRO A O 1
ATOM 1632 N N . VAL A 1 204 ? -4.660 2.532 6.471 1.00 92.50 204 VAL A N 1
ATOM 1633 C CA . VAL A 1 204 ? -4.773 1.075 6.268 1.00 92.50 204 VAL A CA 1
ATOM 1634 C C . VAL A 1 204 ? -5.411 0.333 7.461 1.00 92.50 204 VAL A C 1
ATOM 1636 O O . VAL A 1 204 ? -5.801 -0.832 7.333 1.00 92.50 204 VAL A O 1
ATOM 1639 N N . ARG A 1 205 ? -5.466 0.964 8.642 1.00 93.75 205 ARG A N 1
ATOM 1640 C CA . ARG A 1 205 ? -6.158 0.463 9.839 1.00 93.75 205 ARG A CA 1
ATOM 1641 C C . ARG A 1 205 ? -7.644 0.805 9.859 1.00 93.75 205 ARG A C 1
ATOM 1643 O O . ARG A 1 205 ? -8.355 0.148 10.601 1.00 93.75 205 ARG A O 1
ATOM 1650 N N . ALA A 1 206 ? -8.095 1.733 9.014 1.00 96.38 206 ALA A N 1
ATOM 1651 C CA . ALA A 1 206 ? -9.491 2.146 8.888 1.00 96.38 206 ALA A CA 1
ATOM 1652 C C . ALA A 1 206 ? -10.339 1.249 7.971 1.00 96.38 206 ALA A C 1
ATOM 1654 O O . ALA A 1 206 ? -11.474 1.585 7.622 1.00 96.38 206 ALA A O 1
ATOM 1655 N N . LYS A 1 207 ? -9.776 0.113 7.538 1.00 94.44 207 LYS A N 1
ATOM 1656 C CA . LYS A 1 207 ? -10.445 -0.857 6.673 1.00 94.44 207 LYS A CA 1
ATOM 1657 C C . LYS A 1 207 ? -10.085 -2.304 7.004 1.00 94.44 207 LYS A C 1
ATOM 1659 O O . LYS A 1 207 ? -8.959 -2.604 7.418 1.00 94.44 207 LYS A O 1
ATOM 1664 N N . GLY A 1 208 ? -11.048 -3.186 6.764 1.00 90.94 208 GLY A N 1
ATOM 1665 C CA . GLY A 1 208 ? -10.914 -4.637 6.819 1.00 90.94 208 GLY A CA 1
ATOM 1666 C C . GLY A 1 208 ? -10.455 -5.241 5.488 1.00 90.94 208 GLY A C 1
ATOM 1667 O O . GLY A 1 208 ? -9.680 -4.641 4.739 1.00 90.94 208 GLY A O 1
ATOM 1668 N N . PHE A 1 209 ? -10.918 -6.462 5.205 1.00 84.19 209 PHE A N 1
ATOM 1669 C CA . PHE A 1 209 ? -10.545 -7.226 4.005 1.00 84.19 209 PHE A CA 1
ATOM 1670 C C . PHE A 1 209 ? -11.160 -6.653 2.722 1.00 84.19 209 PHE A C 1
ATOM 1672 O O . PHE A 1 209 ? -10.484 -6.514 1.704 1.00 84.19 209 PHE A O 1
ATOM 1679 N N . SER A 1 210 ? -12.440 -6.291 2.795 1.00 87.00 210 SER A N 1
ATOM 1680 C CA . SER A 1 210 ? -13.203 -5.635 1.734 1.00 87.00 210 SER A CA 1
ATOM 1681 C C . SER A 1 210 ? -13.817 -4.359 2.295 1.00 87.00 210 SER A C 1
ATOM 1683 O O . SER A 1 210 ? -14.136 -4.302 3.481 1.00 87.00 210 SER A O 1
ATOM 1685 N N . ILE A 1 211 ? -13.924 -3.320 1.467 1.00 92.75 211 ILE A N 1
ATOM 1686 C CA . ILE A 1 211 ? -14.433 -2.026 1.916 1.00 92.75 211 ILE A CA 1
ATOM 1687 C C . ILE A 1 211 ? -15.965 -2.004 1.833 1.00 92.75 211 ILE A C 1
ATOM 1689 O O . ILE A 1 211 ? -16.560 -2.194 0.774 1.00 92.75 211 ILE A O 1
ATOM 1693 N N . ASN A 1 212 ? -16.617 -1.747 2.958 1.00 96.06 212 ASN A N 1
ATOM 1694 C CA . ASN A 1 212 ? -18.046 -1.507 3.059 1.00 96.06 212 ASN A CA 1
ATOM 1695 C C . ASN A 1 212 ? -18.349 -0.058 2.648 1.00 96.06 212 ASN A C 1
ATOM 1697 O O . ASN A 1 212 ? -18.310 0.865 3.468 1.00 96.06 212 ASN A O 1
ATOM 1701 N N . VAL A 1 213 ? -18.601 0.145 1.352 1.00 96.38 213 VAL A N 1
ATOM 1702 C CA . VAL A 1 213 ? -18.942 1.459 0.777 1.00 96.38 213 VAL A CA 1
ATOM 1703 C C . VAL A 1 213 ? -20.292 1.955 1.297 1.00 96.38 213 VAL A C 1
ATOM 1705 O O . VAL A 1 213 ? -20.434 3.129 1.629 1.00 96.38 213 VAL A O 1
ATOM 1708 N N . GLU A 1 214 ? -21.277 1.063 1.395 1.00 97.44 214 GLU A N 1
ATOM 1709 C CA . GLU A 1 214 ? -22.646 1.387 1.809 1.00 97.44 214 GLU A CA 1
ATOM 1710 C C . GLU A 1 214 ? -22.696 1.975 3.226 1.00 97.44 214 GLU A C 1
ATOM 1712 O O . GLU A 1 214 ? -23.216 3.073 3.416 1.00 97.44 214 GLU A O 1
ATOM 1717 N N . GLY A 1 215 ? -22.079 1.301 4.201 1.00 97.62 215 GLY A N 1
ATOM 1718 C CA . GLY A 1 215 ? -22.025 1.750 5.593 1.00 97.62 215 GLY A CA 1
ATOM 1719 C C . GLY A 1 215 ? -21.282 3.074 5.753 1.00 97.62 215 GLY A C 1
ATOM 1720 O O . GLY A 1 215 ? -21.737 3.953 6.476 1.00 97.62 215 GLY A O 1
ATOM 1721 N N . ARG A 1 216 ? -20.182 3.270 5.015 1.00 98.38 216 ARG A N 1
ATOM 1722 C CA . ARG A 1 216 ? -19.435 4.538 5.032 1.00 98.38 216 ARG A CA 1
ATOM 1723 C C . ARG A 1 216 ? -20.243 5.696 4.448 1.00 98.38 216 ARG A C 1
ATOM 1725 O O . ARG A 1 216 ? -20.243 6.784 5.020 1.00 98.38 216 ARG A O 1
ATOM 1732 N N . ARG A 1 217 ? -20.975 5.465 3.351 1.00 98.31 217 ARG A N 1
ATOM 1733 C CA . ARG A 1 217 ? -21.900 6.461 2.784 1.00 98.31 217 ARG A CA 1
ATOM 1734 C C . ARG A 1 217 ? -23.039 6.779 3.748 1.00 98.31 217 ARG A C 1
ATOM 1736 O O . ARG A 1 217 ? -23.367 7.949 3.909 1.00 98.31 217 ARG A O 1
ATOM 1743 N N . ALA A 1 218 ? -23.604 5.765 4.404 1.00 98.25 218 ALA A N 1
ATOM 1744 C CA . ALA A 1 218 ? -24.632 5.948 5.426 1.00 98.25 218 ALA A CA 1
ATOM 1745 C C . ALA A 1 218 ? -24.112 6.762 6.626 1.00 98.25 218 ALA A C 1
ATOM 1747 O O . ALA A 1 218 ? -24.835 7.607 7.147 1.00 98.25 218 ALA A O 1
ATOM 1748 N N . ALA A 1 219 ? -22.838 6.587 6.994 1.00 98.19 219 ALA A N 1
ATOM 1749 C CA . ALA A 1 219 ? -22.171 7.391 8.017 1.00 98.19 219 ALA A CA 1
ATOM 1750 C C . ALA A 1 219 ? -21.824 8.827 7.555 1.00 98.19 219 ALA A C 1
ATOM 1752 O O . ALA A 1 219 ? -21.394 9.658 8.354 1.00 98.19 219 ALA A O 1
ATOM 1753 N N . GLY A 1 220 ? -22.006 9.149 6.269 1.00 98.38 220 GLY A N 1
ATOM 1754 C CA . GLY A 1 220 ? -21.767 10.480 5.703 1.00 98.38 220 GLY A CA 1
ATOM 1755 C C . GLY A 1 220 ? -20.337 10.740 5.217 1.00 98.38 220 GLY A C 1
ATOM 1756 O O . GLY A 1 220 ? -20.002 11.898 4.927 1.00 98.38 220 GLY A O 1
ATOM 1757 N N . LEU A 1 221 ? -19.499 9.698 5.117 1.00 98.31 221 LEU A N 1
ATOM 1758 C CA . LEU A 1 221 ? -18.174 9.807 4.502 1.00 98.31 221 LEU A CA 1
ATOM 1759 C C . LEU A 1 221 ? -18.325 10.120 3.006 1.00 98.31 221 LEU A C 1
ATOM 1761 O O . LEU A 1 221 ? -19.135 9.480 2.324 1.00 98.31 221 LEU A O 1
ATOM 1765 N N . PRO A 1 222 ? -17.576 11.105 2.486 1.00 97.75 222 PRO A N 1
ATOM 1766 C CA . PRO A 1 222 ? -17.687 11.497 1.093 1.00 97.75 222 PRO A CA 1
ATOM 1767 C C . PRO A 1 222 ? -17.008 10.458 0.186 1.00 97.75 222 PRO A C 1
ATOM 1769 O O . PRO A 1 222 ? -16.193 9.647 0.634 1.00 97.75 222 PRO A O 1
ATOM 1772 N N . LEU A 1 223 ? -17.384 10.445 -1.096 1.00 95.88 223 LEU A N 1
ATOM 1773 C CA . LEU A 1 223 ? -16.944 9.407 -2.033 1.00 95.88 223 LEU A CA 1
ATOM 1774 C C . LEU A 1 223 ? -15.420 9.386 -2.201 1.00 95.88 223 LEU A C 1
ATOM 1776 O O . LEU A 1 223 ? -14.831 8.310 -2.178 1.00 95.88 223 LEU A O 1
ATOM 1780 N N . ASP A 1 224 ? -14.789 10.558 -2.282 1.00 95.81 224 ASP A N 1
ATOM 1781 C CA . ASP A 1 224 ? -13.337 10.715 -2.386 1.00 95.81 224 ASP A CA 1
ATOM 1782 C C . ASP A 1 224 ? -12.604 10.082 -1.194 1.00 95.81 224 ASP A C 1
ATOM 1784 O O . ASP A 1 224 ? -11.591 9.409 -1.384 1.00 95.81 224 ASP A O 1
ATOM 1788 N N . PHE A 1 225 ? -13.133 10.215 0.026 1.00 97.69 225 PHE A N 1
ATOM 1789 C CA . PHE A 1 225 ? -12.568 9.562 1.209 1.00 97.69 225 PHE A CA 1
ATOM 1790 C C . PHE A 1 225 ? -12.606 8.037 1.068 1.00 97.69 225 PHE A C 1
ATOM 1792 O O . PHE A 1 225 ? -11.606 7.357 1.302 1.00 97.69 225 PHE A O 1
ATOM 1799 N N . ILE A 1 226 ? -13.764 7.492 0.687 1.00 97.50 226 ILE A N 1
ATOM 1800 C CA . ILE A 1 226 ? -13.981 6.042 0.574 1.00 97.50 226 ILE A CA 1
ATOM 1801 C C . ILE A 1 226 ? -13.076 5.454 -0.511 1.00 97.50 226 ILE A C 1
ATOM 1803 O O . ILE A 1 226 ? -12.439 4.420 -0.312 1.00 97.50 226 ILE A O 1
ATOM 1807 N N . GLU A 1 227 ? -13.001 6.133 -1.647 1.00 95.50 227 GLU A N 1
ATOM 1808 C CA . GLU A 1 227 ? -12.183 5.771 -2.793 1.00 95.50 227 GLU A CA 1
ATOM 1809 C C . GLU A 1 227 ? -10.686 5.767 -2.467 1.00 95.50 227 GLU A C 1
ATOM 1811 O O . GLU A 1 227 ? -9.999 4.772 -2.718 1.00 95.50 227 GLU A O 1
ATOM 1816 N N . ASN A 1 228 ? -10.184 6.832 -1.836 1.00 96.12 228 ASN A N 1
ATOM 1817 C CA . ASN A 1 228 ? -8.790 6.894 -1.408 1.00 96.12 228 ASN A CA 1
ATOM 1818 C C . ASN A 1 228 ? -8.479 5.817 -0.364 1.00 96.12 228 ASN A C 1
ATOM 1820 O O . ASN A 1 228 ? -7.478 5.109 -0.491 1.00 96.12 228 ASN A O 1
ATOM 1824 N N . LEU A 1 229 ? -9.363 5.610 0.618 1.00 96.06 229 LEU A N 1
ATOM 1825 C CA . LEU A 1 229 ? -9.206 4.538 1.595 1.00 96.06 229 LEU A CA 1
ATOM 1826 C C . LEU A 1 229 ? -9.169 3.160 0.921 1.00 96.06 229 LEU A C 1
ATOM 1828 O O . LEU A 1 229 ? -8.349 2.321 1.302 1.00 96.06 229 LEU A O 1
ATOM 1832 N N . ASN A 1 230 ? -10.010 2.909 -0.089 1.00 94.38 230 ASN A N 1
ATOM 1833 C CA . ASN A 1 230 ? -10.079 1.626 -0.793 1.00 94.38 230 ASN A CA 1
ATOM 1834 C C . ASN A 1 230 ? -8.717 1.219 -1.375 1.00 94.38 230 ASN A C 1
ATOM 1836 O O . ASN A 1 230 ? -8.279 0.074 -1.169 1.00 94.38 230 ASN A O 1
ATOM 1840 N N . VAL A 1 231 ? -8.044 2.170 -2.029 1.00 93.50 231 VAL A N 1
ATOM 1841 C CA . VAL A 1 231 ? -6.771 1.966 -2.739 1.00 93.50 231 VAL A CA 1
ATOM 1842 C C . VAL A 1 231 ? -5.532 2.226 -1.878 1.00 93.50 231 VAL A C 1
ATOM 1844 O O . VAL A 1 231 ? -4.435 1.847 -2.272 1.00 93.50 231 VAL A O 1
ATOM 1847 N N . PHE A 1 232 ? -5.684 2.821 -0.690 1.00 93.62 232 PHE A N 1
ATOM 1848 C CA . PHE A 1 232 ? -4.560 3.101 0.205 1.00 93.62 232 PHE A CA 1
ATOM 1849 C C . PHE A 1 232 ? -3.887 1.817 0.707 1.00 93.62 232 PHE A C 1
ATOM 1851 O O . PHE A 1 232 ? -4.533 0.958 1.313 1.00 93.62 232 PHE A O 1
ATOM 1858 N N . SER A 1 233 ? -2.573 1.720 0.552 1.00 90.19 233 SER A N 1
ATOM 1859 C CA . SER A 1 233 ? -1.762 0.625 1.083 1.00 90.19 233 SER A CA 1
ATOM 1860 C C . SER A 1 233 ? -0.560 1.194 1.816 1.00 90.19 233 SER A C 1
ATOM 1862 O O . SER A 1 233 ? 0.047 2.165 1.375 1.00 90.19 233 SER A O 1
ATOM 1864 N N . GLN A 1 234 ? -0.234 0.583 2.951 1.00 89.38 234 GLN A N 1
ATOM 1865 C CA . GLN A 1 234 ? 0.964 0.873 3.724 1.00 89.38 234 GLN A CA 1
ATOM 1866 C C . GLN A 1 234 ? 1.286 -0.327 4.616 1.00 89.38 234 GLN A C 1
ATOM 1868 O O . GLN A 1 234 ? 0.382 -0.942 5.191 1.00 89.38 234 GLN A O 1
ATOM 1873 N N . SER A 1 235 ? 2.577 -0.618 4.779 1.00 83.94 235 SER A N 1
ATOM 1874 C CA . SER A 1 235 ? 3.040 -1.692 5.658 1.00 83.94 235 SER A CA 1
ATOM 1875 C C . SER A 1 235 ? 2.547 -1.542 7.104 1.00 83.94 235 SER A C 1
ATOM 1877 O O . SER A 1 235 ? 2.741 -0.513 7.751 1.00 83.94 235 SER A O 1
ATOM 1879 N N . LYS A 1 236 ? 2.005 -2.636 7.655 1.00 76.25 236 LYS A N 1
ATOM 1880 C CA . LYS A 1 236 ? 1.545 -2.761 9.054 1.00 76.25 236 LYS A CA 1
ATOM 1881 C C . LYS A 1 236 ? 2.655 -3.211 10.024 1.00 76.25 236 LYS A C 1
ATOM 1883 O O . LYS A 1 236 ? 2.370 -3.896 11.012 1.00 76.25 236 LYS A O 1
ATOM 1888 N N . GLY A 1 237 ? 3.915 -2.875 9.737 1.00 76.56 237 GLY A N 1
ATOM 1889 C CA . GLY A 1 237 ? 5.061 -3.108 10.630 1.00 76.56 237 GLY A CA 1
ATOM 1890 C C . GLY A 1 237 ? 6.222 -3.915 10.041 1.00 76.56 237 GLY A C 1
ATOM 1891 O O . GLY A 1 237 ? 7.238 -4.063 10.712 1.00 76.56 237 GLY A O 1
ATOM 1892 N N . ARG A 1 238 ? 6.109 -4.417 8.805 1.00 86.19 238 ARG A N 1
ATOM 1893 C CA . ARG A 1 238 ? 7.263 -4.941 8.056 1.00 86.19 238 ARG A CA 1
ATOM 1894 C C . ARG A 1 238 ? 8.069 -3.773 7.482 1.00 86.19 238 ARG A C 1
ATOM 1896 O O . ARG A 1 238 ? 7.477 -2.773 7.077 1.00 86.19 238 ARG A O 1
ATOM 1903 N N . THR A 1 239 ? 9.385 -3.896 7.380 1.00 90.75 239 THR A N 1
ATOM 1904 C CA . THR A 1 239 ? 10.176 -2.935 6.607 1.00 90.75 239 THR A CA 1
ATOM 1905 C C . THR A 1 239 ? 9.942 -3.147 5.095 1.00 90.75 239 THR A C 1
ATOM 1907 O O . THR A 1 239 ? 10.136 -4.255 4.588 1.00 90.75 239 THR A O 1
ATOM 1910 N N . PRO A 1 240 ? 9.427 -2.139 4.366 1.00 93.81 240 PRO A N 1
ATOM 1911 C CA . PRO A 1 240 ? 9.050 -2.273 2.957 1.00 93.81 240 PRO A CA 1
ATOM 1912 C C . PRO A 1 240 ? 10.278 -2.264 2.038 1.00 93.81 240 PRO A C 1
ATOM 1914 O O . PRO A 1 240 ? 11.263 -1.584 2.327 1.00 93.81 240 PRO A O 1
ATOM 1917 N N . THR A 1 241 ? 10.218 -2.965 0.907 1.00 94.81 241 THR A N 1
ATOM 1918 C CA . THR A 1 241 ? 11.189 -2.797 -0.181 1.00 94.81 241 THR A CA 1
ATOM 1919 C C . THR A 1 241 ? 10.728 -1.671 -1.101 1.00 94.81 241 THR A C 1
ATOM 1921 O O . THR A 1 241 ? 9.552 -1.608 -1.454 1.00 94.81 241 THR A O 1
ATOM 1924 N N . VAL A 1 242 ? 11.642 -0.782 -1.490 1.00 95.50 242 VAL A N 1
ATOM 1925 C CA . VAL A 1 242 ? 11.341 0.349 -2.382 1.00 95.50 242 VAL A CA 1
ATOM 1926 C C . VAL A 1 242 ? 11.753 0.011 -3.807 1.00 95.50 242 VAL A C 1
ATOM 1928 O O . VAL A 1 242 ? 12.921 -0.281 -4.058 1.00 95.50 242 VAL A O 1
ATOM 1931 N N . PHE A 1 243 ? 10.814 0.080 -4.740 1.00 96.31 243 PHE A N 1
ATOM 1932 C CA . PHE A 1 243 ? 11.018 -0.203 -6.153 1.00 96.31 243 PHE A CA 1
ATOM 1933 C C . PHE A 1 243 ? 11.008 1.079 -6.983 1.00 96.31 243 PHE A C 1
ATOM 1935 O O . PHE A 1 243 ? 10.200 1.975 -6.742 1.00 96.31 243 PHE A O 1
ATOM 1942 N N . VAL A 1 244 ? 11.878 1.139 -7.992 1.00 94.25 244 VAL A N 1
ATOM 1943 C CA . VAL A 1 244 ? 11.906 2.206 -9.006 1.00 94.25 244 VAL A CA 1
ATOM 1944 C C . VAL A 1 244 ? 12.034 1.558 -10.369 1.00 94.25 244 VAL A C 1
ATOM 1946 O O . VAL A 1 244 ? 12.956 0.775 -10.588 1.00 94.25 244 VAL A O 1
ATOM 1949 N N . PHE A 1 245 ? 11.156 1.915 -11.301 1.00 94.31 245 PHE A N 1
ATOM 1950 C CA . PHE A 1 245 ? 11.317 1.541 -12.699 1.00 94.31 245 PHE A CA 1
ATOM 1951 C C . PHE A 1 245 ? 11.933 2.689 -13.496 1.00 94.31 245 PHE A C 1
ATOM 1953 O O . PHE A 1 245 ? 11.413 3.804 -13.491 1.00 94.31 245 PHE A O 1
ATOM 1960 N N . ASN A 1 246 ? 13.036 2.410 -14.188 1.00 90.25 246 ASN A N 1
ATOM 1961 C CA . ASN A 1 246 ? 13.692 3.357 -15.077 1.00 90.25 246 ASN A CA 1
ATOM 1962 C C . ASN A 1 246 ? 14.285 2.608 -16.281 1.00 90.25 246 ASN A C 1
ATOM 1964 O O . ASN A 1 246 ? 15.396 2.091 -16.187 1.00 90.25 246 ASN A O 1
ATOM 1968 N N . PRO A 1 247 ? 13.587 2.568 -17.427 1.00 89.88 247 PRO A N 1
ATOM 1969 C CA . PRO A 1 247 ? 14.035 1.820 -18.599 1.00 89.88 247 PRO A CA 1
ATOM 1970 C C . PRO A 1 247 ? 15.158 2.532 -19.371 1.00 89.88 247 PRO A C 1
ATOM 1972 O O . PRO A 1 247 ? 15.524 2.100 -20.459 1.00 89.88 247 PRO A O 1
ATOM 1975 N N . LEU A 1 248 ? 15.656 3.669 -18.870 1.00 89.12 248 LEU A N 1
ATOM 1976 C CA . LEU A 1 248 ? 16.684 4.480 -19.520 1.00 89.12 248 LEU A CA 1
ATOM 1977 C C . LEU A 1 248 ? 18.015 4.470 -18.760 1.00 89.12 248 LEU A C 1
ATOM 1979 O O . LEU A 1 248 ? 18.911 5.247 -19.100 1.00 89.12 248 LEU A O 1
ATOM 1983 N N . THR A 1 249 ? 18.164 3.608 -17.752 1.00 86.81 249 THR A N 1
ATOM 1984 C CA . THR A 1 249 ? 19.380 3.533 -16.935 1.00 86.81 249 THR A CA 1
ATOM 1985 C C . THR A 1 249 ? 20.625 3.266 -17.783 1.00 86.81 249 THR A C 1
ATOM 1987 O O . THR A 1 249 ? 21.639 3.934 -17.600 1.00 86.81 249 THR A O 1
ATOM 1990 N N . GLU A 1 250 ? 20.567 2.379 -18.775 1.00 82.56 250 GLU A N 1
ATOM 1991 C CA . GLU A 1 250 ? 21.698 2.080 -19.660 1.00 82.56 250 GLU A CA 1
ATOM 1992 C C . GLU A 1 250 ? 22.097 3.299 -20.498 1.00 82.56 250 GLU A C 1
ATOM 1994 O O . GLU A 1 250 ? 23.282 3.600 -20.651 1.00 82.56 250 GLU A O 1
ATOM 1999 N N . ALA A 1 251 ? 21.112 4.046 -21.002 1.00 83.81 251 ALA A N 1
ATOM 2000 C CA . ALA A 1 251 ? 21.358 5.268 -21.760 1.00 83.81 251 ALA A CA 1
ATOM 2001 C C . ALA A 1 251 ? 21.961 6.372 -20.874 1.00 83.81 251 ALA A C 1
ATOM 2003 O O . ALA A 1 251 ? 22.839 7.113 -21.319 1.00 83.81 251 ALA A O 1
ATOM 2004 N N . ARG A 1 252 ? 21.548 6.441 -19.601 1.00 84.62 252 ARG A N 1
ATOM 2005 C CA . ARG A 1 252 ? 22.132 7.339 -18.599 1.00 84.62 252 ARG A CA 1
ATOM 2006 C C . ARG A 1 252 ? 23.564 6.948 -18.233 1.00 84.62 252 ARG A C 1
ATOM 2008 O O . ARG A 1 252 ? 24.406 7.833 -18.112 1.00 84.62 252 ARG A O 1
ATOM 2015 N N . ILE A 1 253 ? 23.852 5.654 -18.090 1.00 81.00 253 ILE A N 1
ATOM 2016 C CA . ILE A 1 253 ? 25.209 5.142 -17.851 1.00 81.00 253 ILE A CA 1
ATOM 2017 C C . ILE A 1 253 ? 26.116 5.487 -19.040 1.00 81.00 253 ILE A C 1
ATOM 2019 O O . ILE A 1 253 ? 27.208 6.011 -18.836 1.00 81.00 253 ILE A O 1
ATOM 2023 N N . ALA A 1 254 ? 25.648 5.264 -20.272 1.00 78.31 254 ALA A N 1
ATOM 2024 C CA . ALA A 1 254 ? 26.425 5.522 -21.483 1.00 78.31 254 ALA A CA 1
ATOM 2025 C C . ALA A 1 254 ? 26.637 7.021 -21.768 1.00 78.31 254 ALA A C 1
ATOM 2027 O O . ALA A 1 254 ? 27.738 7.437 -22.116 1.00 78.31 254 ALA A O 1
ATOM 2028 N N . GLY A 1 255 ? 25.592 7.845 -21.636 1.00 78.19 255 GLY A N 1
ATOM 2029 C CA . GLY A 1 255 ? 25.646 9.282 -21.939 1.00 78.19 255 GLY A CA 1
ATOM 2030 C C . GLY A 1 255 ? 26.069 10.172 -20.765 1.00 78.19 255 GLY A C 1
ATOM 2031 O O . GLY A 1 255 ? 26.215 11.387 -20.929 1.00 78.19 255 GLY A O 1
ATOM 2032 N N . GLY A 1 256 ? 26.242 9.597 -19.573 1.00 79.62 256 GLY A N 1
ATOM 2033 C CA . GLY A 1 256 ? 26.590 10.316 -18.352 1.00 79.62 256 GLY A CA 1
ATOM 2034 C C . GLY A 1 256 ? 25.578 11.407 -17.984 1.00 79.62 256 GLY A C 1
ATOM 2035 O O . GLY A 1 256 ? 24.392 11.344 -18.319 1.00 79.62 256 GLY A O 1
ATOM 2036 N N . LYS A 1 257 ? 26.053 12.460 -17.300 1.00 77.62 257 LYS A N 1
ATOM 2037 C CA . LYS A 1 257 ? 25.195 13.554 -16.806 1.00 77.62 257 LYS A CA 1
ATOM 2038 C C . LYS A 1 257 ? 24.473 14.341 -17.906 1.00 77.62 257 LYS A C 1
ATOM 2040 O O . LYS A 1 257 ? 23.428 14.925 -17.626 1.00 77.62 257 LYS A O 1
ATOM 2045 N N . ASN A 1 258 ? 24.983 14.295 -19.134 1.00 81.88 258 ASN A N 1
ATOM 2046 C CA . ASN A 1 258 ? 24.456 15.037 -20.278 1.00 81.88 258 ASN A CA 1
ATOM 2047 C C . ASN A 1 258 ? 23.343 14.289 -21.025 1.00 81.88 258 ASN A C 1
ATOM 2049 O O . ASN A 1 258 ? 22.719 14.860 -21.918 1.00 81.88 258 ASN A O 1
ATOM 2053 N N . PHE A 1 259 ? 23.084 13.021 -20.687 1.00 86.19 259 PHE A N 1
ATOM 2054 C CA . PHE A 1 259 ? 21.969 12.288 -21.273 1.00 86.19 259 PHE A CA 1
ATOM 2055 C C . PHE A 1 259 ? 20.636 12.933 -20.881 1.00 86.19 259 PHE A C 1
ATOM 2057 O O . PHE A 1 259 ? 20.352 13.094 -19.693 1.00 86.19 259 PHE A O 1
ATOM 2064 N N . SER A 1 260 ? 19.815 13.240 -21.885 1.00 87.50 260 SER A N 1
ATOM 2065 C CA . SER A 1 260 ? 18.447 13.716 -21.714 1.00 87.50 260 SER A CA 1
ATOM 2066 C C . SER A 1 260 ? 17.503 12.900 -22.603 1.00 87.50 260 SER A C 1
ATOM 2068 O O . SER A 1 260 ? 17.773 12.756 -23.803 1.00 87.50 260 SER A O 1
ATOM 2070 N N . PRO A 1 261 ? 16.418 12.336 -22.048 1.00 87.50 261 PRO A N 1
ATOM 2071 C CA . PRO A 1 261 ? 15.481 11.532 -22.814 1.00 87.50 261 PRO A CA 1
ATOM 2072 C C . PRO A 1 261 ? 14.716 12.375 -23.836 1.00 87.50 261 PRO A C 1
ATOM 2074 O O . PRO A 1 261 ? 14.272 13.491 -23.562 1.00 87.50 261 PRO A O 1
ATOM 2077 N N . LYS A 1 262 ? 14.475 11.806 -25.021 1.00 90.31 262 LYS A N 1
ATOM 2078 C CA . LYS A 1 262 ? 13.537 12.391 -25.991 1.00 90.31 262 LYS A CA 1
ATOM 2079 C C . LYS A 1 262 ? 12.115 12.363 -25.420 1.00 90.31 262 LYS A C 1
ATOM 2081 O O . LYS A 1 262 ? 11.778 11.481 -24.635 1.00 90.31 262 LYS A O 1
ATOM 2086 N N . LYS A 1 263 ? 11.235 13.254 -25.896 1.00 91.56 263 LYS A N 1
ATOM 2087 C CA . LYS A 1 263 ? 9.841 13.378 -25.412 1.00 91.56 263 LYS A CA 1
ATOM 2088 C C . LYS A 1 263 ? 9.090 12.039 -25.321 1.00 91.56 263 LYS A C 1
ATOM 2090 O O . LYS A 1 263 ? 8.452 11.773 -24.312 1.00 91.56 263 LYS A O 1
ATOM 2095 N N . HIS A 1 264 ? 9.186 11.190 -26.346 1.00 89.25 264 HIS A N 1
ATOM 2096 C CA . HIS A 1 264 ? 8.521 9.880 -26.345 1.00 89.25 264 HIS A CA 1
ATOM 2097 C C . HIS A 1 264 ? 9.141 8.890 -25.344 1.00 89.25 264 HIS A C 1
ATOM 2099 O O . HIS A 1 264 ? 8.420 8.088 -24.768 1.00 89.25 264 HIS A O 1
ATOM 2105 N N . GLN A 1 265 ? 10.454 8.963 -25.097 1.00 89.31 265 GLN A N 1
ATOM 2106 C CA . GLN A 1 265 ? 11.126 8.131 -24.093 1.00 89.31 265 GLN A CA 1
ATOM 2107 C C . GLN A 1 265 ? 10.719 8.559 -22.682 1.00 89.31 265 GLN A C 1
ATOM 2109 O O . GLN A 1 265 ? 10.420 7.710 -21.853 1.00 89.31 265 GLN A O 1
ATOM 2114 N N . ALA A 1 266 ? 10.652 9.869 -22.426 1.00 89.88 266 ALA A N 1
ATOM 2115 C CA . ALA A 1 266 ? 10.163 10.398 -21.156 1.00 89.88 266 ALA A CA 1
ATOM 2116 C C . ALA A 1 266 ? 8.699 9.997 -20.902 1.00 89.88 266 ALA A C 1
ATOM 2118 O O . ALA A 1 266 ? 8.358 9.599 -19.793 1.00 89.88 266 ALA A O 1
ATOM 2119 N N . GLN A 1 267 ? 7.851 10.039 -21.937 1.00 90.69 267 GLN A N 1
ATOM 2120 C CA . GLN A 1 267 ? 6.472 9.555 -21.844 1.00 90.69 267 GLN A CA 1
ATOM 2121 C C . GLN A 1 267 ? 6.418 8.056 -21.516 1.00 90.69 267 GLN A C 1
ATOM 2123 O O . GLN A 1 267 ? 5.713 7.668 -20.593 1.00 90.69 267 GLN A O 1
ATOM 2128 N N . LEU A 1 268 ? 7.224 7.233 -22.194 1.00 89.25 268 LEU A N 1
ATOM 2129 C CA . LEU A 1 268 ? 7.314 5.799 -21.914 1.00 89.25 268 LEU A CA 1
ATOM 2130 C C . LEU A 1 268 ? 7.722 5.519 -20.459 1.00 89.25 268 LEU A C 1
ATOM 2132 O O . LEU A 1 268 ? 7.133 4.657 -19.815 1.00 89.25 268 LEU A O 1
ATOM 2136 N N . VAL A 1 269 ? 8.706 6.251 -19.923 1.00 89.69 269 VAL A N 1
ATOM 2137 C CA . VAL A 1 269 ? 9.116 6.108 -18.514 1.00 89.69 269 VAL A CA 1
ATOM 2138 C C . VAL A 1 269 ? 7.950 6.409 -17.577 1.00 89.69 269 VAL A C 1
ATOM 2140 O O . VAL A 1 269 ? 7.712 5.643 -16.648 1.00 89.69 269 VAL A O 1
ATOM 2143 N N . ARG A 1 270 ? 7.203 7.488 -17.836 1.00 89.62 270 ARG A N 1
ATOM 2144 C CA . ARG A 1 270 ? 6.032 7.871 -17.034 1.00 89.62 270 ARG A CA 1
ATOM 2145 C C . ARG A 1 270 ? 4.946 6.812 -17.051 1.00 89.62 270 ARG A C 1
ATOM 2147 O O . ARG A 1 270 ? 4.444 6.454 -15.992 1.00 89.62 270 ARG A O 1
ATOM 2154 N N . ASP A 1 271 ? 4.617 6.298 -18.229 1.00 89.81 271 ASP A N 1
ATOM 2155 C CA . ASP A 1 271 ? 3.532 5.329 -18.391 1.00 89.81 271 ASP A CA 1
ATOM 2156 C C . ASP A 1 271 ? 3.866 3.979 -17.742 1.00 89.81 271 ASP A C 1
ATOM 2158 O O . ASP A 1 271 ? 2.973 3.277 -17.274 1.00 89.81 271 ASP A O 1
ATOM 2162 N N . LEU A 1 272 ? 5.155 3.633 -17.670 1.00 91.94 272 LEU A N 1
ATOM 2163 C CA . LEU A 1 272 ? 5.631 2.353 -17.145 1.00 91.94 272 LEU A CA 1
ATOM 2164 C C . LEU A 1 272 ? 6.187 2.428 -15.715 1.00 91.94 272 LEU A C 1
ATOM 2166 O O . LEU A 1 272 ? 6.587 1.408 -15.156 1.00 91.94 272 LEU A O 1
ATOM 2170 N N . THR A 1 273 ? 6.216 3.607 -15.089 1.00 92.81 273 THR A N 1
ATOM 2171 C CA . THR A 1 273 ? 6.836 3.793 -13.764 1.00 92.81 273 THR A CA 1
ATOM 2172 C C . THR A 1 273 ? 6.194 2.917 -12.677 1.00 92.81 273 THR A C 1
ATOM 2174 O O . THR A 1 273 ? 6.858 2.494 -11.734 1.00 92.81 273 THR A O 1
ATOM 2177 N N . ASN A 1 274 ? 4.911 2.577 -12.839 1.00 93.56 274 ASN A N 1
ATOM 2178 C CA . ASN A 1 274 ? 4.156 1.745 -11.908 1.00 93.56 274 ASN A CA 1
ATOM 2179 C C . ASN A 1 274 ? 4.288 0.232 -12.170 1.00 93.56 274 ASN A C 1
ATOM 2181 O O . ASN A 1 274 ? 3.748 -0.542 -11.385 1.00 93.56 274 ASN A O 1
ATOM 2185 N N . LEU A 1 275 ? 4.995 -0.219 -13.217 1.00 93.81 275 LEU A N 1
ATOM 2186 C CA . LEU A 1 275 ? 5.172 -1.648 -13.525 1.00 93.81 275 LEU A CA 1
ATOM 2187 C C . LEU A 1 275 ? 5.632 -2.509 -12.333 1.00 93.81 275 LEU A C 1
ATOM 2189 O O . LEU A 1 275 ? 5.125 -3.626 -12.198 1.00 93.81 275 LEU A O 1
ATOM 2193 N N . PRO A 1 276 ? 6.522 -2.039 -11.428 1.00 95.31 276 PRO A N 1
ATOM 2194 C CA . PRO A 1 276 ? 6.935 -2.836 -10.277 1.00 95.31 276 PRO A CA 1
ATOM 2195 C C . PRO A 1 276 ? 5.788 -3.235 -9.345 1.00 95.31 276 PRO A C 1
ATOM 2197 O O . PRO A 1 276 ? 5.963 -4.173 -8.570 1.00 95.31 276 PRO A O 1
ATOM 2200 N N . GLN A 1 277 ? 4.616 -2.592 -9.443 1.00 93.94 277 GLN A N 1
ATOM 2201 C CA . GLN A 1 277 ? 3.437 -2.943 -8.648 1.00 93.94 277 GLN A CA 1
ATOM 2202 C C . GLN A 1 277 ? 3.033 -4.420 -8.784 1.00 93.94 277 GLN A C 1
ATOM 2204 O O . GLN A 1 277 ? 2.512 -5.001 -7.840 1.00 93.94 277 GLN A O 1
ATOM 2209 N N . PHE A 1 278 ? 3.311 -5.042 -9.935 1.00 92.50 278 PHE A N 1
ATOM 2210 C CA . PHE A 1 278 ? 2.992 -6.449 -10.202 1.00 92.50 278 PHE A CA 1
ATOM 2211 C C . PHE A 1 278 ? 4.049 -7.428 -9.671 1.00 92.50 278 PHE A C 1
ATOM 2213 O O . PHE A 1 278 ? 3.832 -8.636 -9.675 1.00 92.50 278 PHE A O 1
ATOM 2220 N N . LEU A 1 279 ? 5.202 -6.917 -9.234 1.00 89.19 279 LEU A N 1
ATOM 2221 C CA . LEU A 1 279 ? 6.324 -7.706 -8.717 1.00 89.19 279 LEU A CA 1
ATOM 2222 C C . LEU A 1 279 ? 6.461 -7.595 -7.195 1.00 89.19 279 LEU A C 1
ATOM 2224 O O . LEU A 1 279 ? 7.141 -8.407 -6.565 1.00 89.19 279 LEU A O 1
ATOM 2228 N N . CYS A 1 280 ? 5.867 -6.559 -6.611 1.00 90.31 280 CYS A N 1
ATOM 2229 C CA . CYS A 1 280 ? 6.033 -6.214 -5.213 1.00 90.31 280 CYS A CA 1
ATOM 2230 C C . CYS A 1 280 ? 4.919 -6.801 -4.332 1.00 90.31 280 CYS A C 1
ATOM 2232 O O . CYS A 1 280 ? 3.829 -7.135 -4.796 1.00 90.31 280 CYS A O 1
ATOM 2234 N N . ARG A 1 281 ? 5.190 -6.924 -3.032 1.00 88.88 281 ARG A N 1
ATOM 2235 C CA . ARG A 1 281 ? 4.181 -7.303 -2.034 1.00 88.88 281 ARG A CA 1
ATOM 2236 C C . ARG A 1 281 ? 3.290 -6.098 -1.714 1.00 88.88 281 ARG A C 1
ATOM 2238 O O . ARG A 1 281 ? 3.715 -4.959 -1.860 1.00 88.88 281 ARG A O 1
ATOM 2245 N N . GLN A 1 282 ? 2.097 -6.335 -1.162 1.00 86.00 282 GLN A N 1
ATOM 2246 C CA . GLN A 1 282 ? 1.169 -5.269 -0.732 1.00 86.00 282 GLN A CA 1
ATOM 2247 C C . GLN A 1 282 ? 1.814 -4.214 0.189 1.00 86.00 282 GLN A C 1
ATOM 2249 O O . GLN A 1 282 ? 1.450 -3.043 0.180 1.00 86.00 282 GLN A O 1
ATOM 2254 N N . ASP A 1 283 ? 2.775 -4.648 0.999 1.00 86.50 283 ASP A N 1
ATOM 2255 C CA . ASP A 1 283 ? 3.460 -3.802 1.969 1.00 86.50 283 ASP A CA 1
ATOM 2256 C C . ASP A 1 283 ? 4.729 -3.145 1.395 1.00 86.50 283 ASP A C 1
ATOM 2258 O O . ASP A 1 283 ? 5.488 -2.585 2.173 1.00 86.50 283 ASP A O 1
ATOM 2262 N N . ASP A 1 284 ? 5.056 -3.316 0.112 1.00 94.62 284 ASP A N 1
ATOM 2263 C CA . ASP A 1 284 ? 6.209 -2.671 -0.535 1.00 94.62 284 ASP A CA 1
ATOM 2264 C C . ASP A 1 284 ? 5.835 -1.287 -1.082 1.00 94.62 284 ASP A C 1
ATOM 2266 O O . ASP A 1 284 ? 4.664 -0.911 -1.119 1.00 94.62 284 ASP A O 1
ATOM 2270 N N . ILE A 1 285 ? 6.849 -0.523 -1.491 1.00 96.19 285 ILE A N 1
ATOM 2271 C CA . ILE A 1 285 ? 6.689 0.835 -2.009 1.00 96.19 285 ILE A CA 1
ATOM 2272 C C . ILE A 1 285 ? 7.124 0.876 -3.470 1.00 96.19 285 ILE A C 1
ATOM 2274 O O . ILE A 1 285 ? 8.223 0.434 -3.799 1.00 96.19 285 ILE A O 1
ATOM 2278 N N . VAL A 1 286 ? 6.307 1.472 -4.332 1.00 96.94 286 VAL A N 1
ATOM 2279 C CA . VAL A 1 286 ? 6.680 1.820 -5.706 1.00 96.94 286 VAL A CA 1
ATOM 2280 C C . VAL A 1 286 ? 6.817 3.335 -5.802 1.00 96.94 286 VAL A C 1
ATOM 2282 O O . VAL A 1 286 ? 5.861 4.077 -5.559 1.00 96.94 286 VAL A O 1
ATOM 2285 N N . LEU A 1 287 ? 8.023 3.795 -6.133 1.00 95.88 287 LEU A N 1
ATOM 2286 C CA . LEU A 1 287 ? 8.284 5.201 -6.413 1.00 95.88 287 LEU A CA 1
ATOM 2287 C C . LEU A 1 287 ? 7.864 5.531 -7.841 1.00 95.88 287 LEU A C 1
ATOM 2289 O O . LEU A 1 287 ? 8.263 4.851 -8.786 1.00 95.88 287 LEU A O 1
ATOM 2293 N N . VAL A 1 288 ? 7.072 6.587 -7.977 1.00 95.19 288 VAL A N 1
ATOM 2294 C CA . VAL A 1 288 ? 6.468 7.025 -9.239 1.00 95.19 288 VAL A CA 1
ATOM 2295 C C . VAL A 1 288 ? 6.587 8.542 -9.367 1.00 95.19 288 VAL A C 1
ATOM 2297 O O . VAL A 1 288 ? 6.636 9.228 -8.360 1.00 95.19 288 VAL A O 1
ATOM 2300 N N . GLU A 1 289 ? 6.611 9.105 -10.576 1.00 91.19 289 GLU A N 1
ATOM 2301 C CA . GLU A 1 289 ? 6.544 10.578 -10.735 1.00 91.19 289 GLU A CA 1
ATOM 2302 C C . GLU A 1 289 ? 5.156 11.110 -10.342 1.00 91.19 289 GLU A C 1
ATOM 2304 O O . GLU A 1 289 ? 5.024 12.190 -9.774 1.00 91.19 289 GLU A O 1
ATOM 2309 N N . ARG A 1 290 ? 4.114 10.329 -10.647 1.00 92.12 290 ARG A N 1
ATOM 2310 C CA . ARG A 1 290 ? 2.717 10.644 -10.360 1.00 92.12 290 ARG A CA 1
ATOM 2311 C C . ARG A 1 290 ? 1.978 9.379 -9.959 1.00 92.12 290 ARG A C 1
ATOM 2313 O O . ARG A 1 290 ? 2.106 8.350 -10.627 1.00 92.12 290 ARG A O 1
ATOM 2320 N N . ARG A 1 291 ? 1.168 9.458 -8.906 1.00 92.06 291 ARG A N 1
ATOM 2321 C CA . ARG A 1 291 ? 0.321 8.339 -8.481 1.00 92.06 291 ARG A CA 1
ATOM 2322 C C . ARG A 1 291 ? -0.655 7.913 -9.585 1.00 92.06 291 ARG A C 1
ATOM 2324 O O . ARG A 1 291 ? -1.283 8.775 -10.211 1.00 92.06 291 ARG A O 1
ATOM 2331 N N . PRO A 1 292 ? -0.835 6.597 -9.808 1.00 93.56 292 PRO A N 1
ATOM 2332 C CA . PRO A 1 292 ? -1.920 6.111 -10.646 1.00 93.56 292 PRO A CA 1
ATOM 2333 C C . PRO A 1 292 ? -3.274 6.573 -10.097 1.00 93.56 292 PRO A C 1
ATOM 2335 O O . PRO A 1 292 ? -3.456 6.704 -8.887 1.00 93.56 292 PRO A O 1
ATOM 2338 N N . SER A 1 293 ? -4.234 6.819 -10.990 1.00 93.56 293 SER A N 1
ATOM 2339 C CA . SER A 1 293 ? -5.572 7.248 -10.573 1.00 93.56 293 SER A CA 1
ATOM 2340 C C . SER A 1 293 ? -6.255 6.200 -9.689 1.00 93.56 293 SER A C 1
ATOM 2342 O O . SER A 1 293 ? -6.091 4.996 -9.898 1.00 93.56 293 SER A O 1
ATOM 2344 N N . VAL A 1 294 ? -7.090 6.657 -8.754 1.00 94.19 294 VAL A N 1
ATOM 2345 C CA . VAL A 1 294 ? -7.945 5.795 -7.922 1.00 94.19 294 VAL A CA 1
ATOM 2346 C C . VAL A 1 294 ? -8.765 4.827 -8.777 1.00 94.19 294 VAL A C 1
ATOM 2348 O O . VAL A 1 294 ? -8.849 3.648 -8.442 1.00 94.19 294 VAL A O 1
ATOM 2351 N N . HIS A 1 295 ? -9.341 5.301 -9.886 1.00 93.69 295 HIS A N 1
ATOM 2352 C CA . HIS A 1 295 ? -10.134 4.477 -10.800 1.00 93.69 295 HIS A CA 1
ATOM 2353 C C . HIS A 1 295 ? -9.321 3.294 -11.347 1.00 93.69 295 HIS A C 1
ATOM 2355 O O . HIS A 1 295 ? -9.751 2.147 -11.271 1.00 93.69 295 HIS A O 1
ATOM 2361 N N . PHE A 1 296 ? -8.104 3.560 -11.833 1.00 93.88 296 PHE A N 1
ATOM 2362 C CA . PHE A 1 296 ? -7.197 2.515 -12.314 1.00 93.88 296 PHE A CA 1
ATOM 2363 C C . PHE A 1 296 ? -6.828 1.515 -11.207 1.00 93.88 296 PHE A C 1
ATOM 2365 O O . PHE A 1 296 ? -6.910 0.305 -11.410 1.00 93.88 296 PHE A O 1
ATOM 2372 N N . LEU A 1 297 ? -6.460 2.012 -10.023 1.00 94.62 297 LEU A N 1
ATOM 2373 C CA . LEU A 1 297 ? -6.079 1.168 -8.886 1.00 94.62 297 LEU A CA 1
ATOM 2374 C C . LEU A 1 297 ? -7.247 0.319 -8.368 1.00 94.62 297 LEU A C 1
ATOM 2376 O O . LEU A 1 297 ? -7.048 -0.832 -7.983 1.00 94.62 297 LEU A O 1
ATOM 2380 N N . SER A 1 298 ? -8.463 0.863 -8.389 1.00 92.19 298 SER A N 1
ATOM 2381 C CA . SER A 1 298 ? -9.675 0.128 -8.020 1.00 92.19 298 SER A CA 1
ATOM 2382 C C . SER A 1 298 ? -9.935 -1.015 -8.998 1.00 92.19 298 SER A C 1
ATOM 2384 O O . SER A 1 298 ? -10.112 -2.143 -8.550 1.00 92.19 298 SER A O 1
ATOM 2386 N N . GLY A 1 299 ? -9.818 -0.767 -10.309 1.00 93.62 299 GLY A N 1
ATOM 2387 C CA . GLY A 1 299 ? -9.942 -1.818 -11.324 1.00 93.62 299 GLY A CA 1
ATOM 2388 C C . GLY A 1 299 ? -8.906 -2.939 -11.168 1.00 93.62 299 GLY A C 1
ATOM 2389 O O . GLY A 1 299 ? -9.239 -4.115 -11.295 1.00 93.62 299 GLY A O 1
ATOM 2390 N N . LEU A 1 300 ? -7.657 -2.611 -10.809 1.00 93.25 300 LEU A N 1
ATOM 2391 C CA . LEU A 1 300 ? -6.645 -3.631 -10.497 1.00 93.25 300 LEU A CA 1
ATOM 2392 C C . LEU A 1 300 ? -7.013 -4.461 -9.263 1.00 93.25 300 LEU A C 1
ATOM 2394 O O . LEU A 1 300 ? -6.860 -5.682 -9.264 1.00 93.25 300 LEU A O 1
ATOM 2398 N N . LYS A 1 301 ? -7.513 -3.814 -8.210 1.00 90.00 301 LYS A N 1
ATOM 2399 C CA . LYS A 1 301 ? -7.929 -4.503 -6.987 1.00 90.00 301 LYS A CA 1
ATOM 2400 C C . LYS A 1 301 ? -9.124 -5.428 -7.235 1.00 90.00 301 LYS A C 1
ATOM 2402 O O . LYS A 1 301 ? -9.138 -6.543 -6.722 1.00 90.00 301 LYS A O 1
ATOM 2407 N N . GLU A 1 302 ? -10.091 -4.991 -8.039 1.00 90.50 302 GLU A N 1
ATOM 2408 C CA . GLU A 1 302 ? -11.233 -5.805 -8.482 1.00 90.50 302 GLU A CA 1
ATOM 2409 C C . GLU A 1 302 ? -10.788 -7.015 -9.312 1.00 90.50 302 GLU A C 1
ATOM 2411 O O . GLU A 1 302 ? -11.341 -8.101 -9.160 1.00 90.50 302 GLU A O 1
ATOM 2416 N N . ALA A 1 303 ? -9.726 -6.865 -10.108 1.00 92.75 303 ALA A N 1
ATOM 2417 C CA . ALA A 1 303 ? -9.083 -7.966 -10.823 1.00 92.75 303 ALA A CA 1
ATOM 2418 C C . ALA A 1 303 ? -8.231 -8.892 -9.921 1.00 92.75 303 ALA A C 1
ATOM 2420 O O . ALA A 1 303 ? -7.610 -9.830 -10.417 1.00 92.75 303 ALA A O 1
ATOM 2421 N N . GLY A 1 304 ? -8.194 -8.655 -8.604 1.00 90.50 304 GLY A N 1
ATOM 2422 C CA . GLY A 1 304 ? -7.506 -9.503 -7.627 1.00 90.50 304 GLY A CA 1
ATOM 2423 C C . GLY A 1 304 ? -6.041 -9.145 -7.373 1.00 90.50 304 GLY A C 1
ATOM 2424 O O . GLY A 1 304 ? -5.352 -9.880 -6.663 1.00 90.50 304 GLY A O 1
ATOM 2425 N N . PHE A 1 305 ? -5.545 -8.024 -7.905 1.00 90.94 305 PHE A N 1
ATOM 2426 C CA . PHE A 1 305 ? -4.180 -7.577 -7.632 1.00 90.94 305 PHE A CA 1
ATOM 2427 C C . PHE A 1 305 ? -4.072 -6.887 -6.270 1.00 90.94 305 PHE A C 1
ATOM 2429 O O . PHE A 1 305 ? -4.878 -6.033 -5.896 1.00 90.94 305 PHE A O 1
ATOM 2436 N N . THR A 1 306 ? -3.016 -7.216 -5.529 1.00 88.94 306 THR A N 1
ATOM 2437 C CA . THR A 1 306 ? -2.657 -6.486 -4.313 1.00 88.94 306 THR A CA 1
ATOM 2438 C C . THR A 1 306 ? -1.944 -5.193 -4.673 1.00 88.94 306 THR A C 1
ATOM 2440 O O . THR A 1 306 ? -0.969 -5.217 -5.419 1.00 88.94 306 THR A O 1
ATOM 2443 N N . LEU A 1 307 ? -2.387 -4.074 -4.105 1.00 92.62 307 LEU A N 1
ATOM 2444 C CA . LEU A 1 307 ? -1.781 -2.772 -4.372 1.00 92.62 307 LEU A CA 1
ATOM 2445 C C . LEU A 1 307 ? -0.632 -2.488 -3.395 1.00 92.62 307 LEU A C 1
ATOM 2447 O O . LEU A 1 307 ? -0.855 -2.625 -2.187 1.00 92.62 307 LEU A O 1
ATOM 2451 N N . PRO A 1 308 ? 0.547 -2.051 -3.870 1.00 95.12 308 PRO A N 1
ATOM 2452 C CA . PRO A 1 308 ? 1.592 -1.517 -3.005 1.00 95.12 308 PRO A CA 1
ATOM 2453 C C . PRO A 1 308 ? 1.272 -0.111 -2.504 1.00 95.12 308 PRO A C 1
ATOM 2455 O O . PRO A 1 308 ? 0.310 0.534 -2.925 1.00 95.12 308 PRO A O 1
ATOM 2458 N N . GLU A 1 309 ? 2.134 0.394 -1.631 1.00 94.75 309 GLU A N 1
ATOM 2459 C CA . GLU A 1 309 ? 2.212 1.817 -1.331 1.00 94.75 309 GLU A CA 1
ATOM 2460 C C . GLU A 1 309 ? 2.844 2.571 -2.514 1.00 94.75 309 GLU A C 1
ATOM 2462 O O . GLU A 1 309 ? 3.866 2.154 -3.058 1.00 94.75 309 GLU A O 1
ATOM 2467 N N . PHE A 1 310 ? 2.270 3.711 -2.903 1.00 94.81 310 PHE A N 1
ATOM 2468 C CA . PHE A 1 310 ? 2.853 4.589 -3.923 1.00 94.81 310 PHE A CA 1
ATOM 2469 C C . PHE A 1 310 ? 3.401 5.864 -3.289 1.00 94.81 310 PHE A C 1
ATOM 2471 O O . PHE A 1 310 ? 2.682 6.572 -2.573 1.00 94.81 310 PHE A O 1
ATOM 2478 N N . ALA A 1 311 ? 4.645 6.208 -3.611 1.00 94.38 311 ALA A N 1
ATOM 2479 C CA . ALA A 1 311 ? 5.284 7.442 -3.168 1.00 94.38 311 ALA A CA 1
ATOM 2480 C C . ALA A 1 311 ? 5.786 8.251 -4.372 1.00 94.38 311 ALA A C 1
ATOM 2482 O O . ALA A 1 311 ? 6.385 7.699 -5.290 1.00 94.38 311 ALA A O 1
ATOM 2483 N N . GLU A 1 312 ? 5.528 9.560 -4.368 1.00 95.06 312 GLU A N 1
ATOM 2484 C CA . GLU A 1 312 ? 5.910 10.456 -5.475 1.00 95.06 312 GLU A CA 1
ATOM 2485 C C . GLU A 1 312 ? 7.325 11.031 -5.318 1.00 95.06 312 GLU A C 1
ATOM 2487 O O . GLU A 1 312 ? 7.896 11.622 -6.229 1.00 95.06 312 GLU A O 1
ATOM 2492 N N . SER A 1 313 ? 7.912 10.854 -4.135 1.00 94.31 313 SER A N 1
ATOM 2493 C CA . SER A 1 313 ? 9.289 11.226 -3.844 1.00 94.31 313 SER A CA 1
ATOM 2494 C C . SER A 1 313 ? 9.843 10.383 -2.701 1.00 94.31 313 SER A C 1
ATOM 2496 O O . SER A 1 313 ? 9.108 9.698 -1.985 1.00 94.31 313 SER A O 1
ATOM 2498 N N . VAL A 1 314 ? 11.157 10.463 -2.506 1.00 94.00 314 VAL A N 1
ATOM 2499 C CA . VAL A 1 314 ? 11.843 9.803 -1.389 1.00 94.00 314 VAL A CA 1
ATOM 2500 C C . VAL A 1 314 ? 11.680 10.545 -0.063 1.00 94.00 314 VAL A C 1
ATOM 2502 O O . VAL A 1 314 ? 11.923 9.949 0.980 1.00 94.00 314 VAL A O 1
ATOM 2505 N N . ALA A 1 315 ? 11.252 11.814 -0.070 1.00 93.75 315 ALA A N 1
ATOM 2506 C CA . ALA A 1 315 ? 11.224 12.658 1.127 1.00 93.75 315 ALA A CA 1
ATOM 2507 C C . ALA A 1 315 ? 10.401 12.060 2.292 1.00 93.75 315 ALA A C 1
ATOM 2509 O O . ALA A 1 315 ? 10.944 11.973 3.392 1.00 93.75 315 ALA A O 1
ATOM 2510 N N . PRO A 1 316 ? 9.175 11.530 2.085 1.00 89.56 316 PRO A N 1
ATOM 2511 C CA . PRO A 1 316 ? 8.395 10.901 3.160 1.00 89.56 316 PRO A CA 1
ATOM 2512 C C . PRO A 1 316 ? 8.983 9.573 3.662 1.00 89.56 316 PRO A C 1
ATOM 2514 O O . PRO A 1 316 ? 8.509 9.012 4.648 1.00 89.56 316 PRO A O 1
ATOM 2517 N N . LEU A 1 317 ? 9.970 9.023 2.951 1.00 92.44 317 LEU A N 1
ATOM 2518 C CA . LEU A 1 317 ? 10.586 7.733 3.254 1.00 92.44 317 LEU A CA 1
ATOM 2519 C C . LEU A 1 317 ? 11.903 7.880 4.015 1.00 92.44 317 LEU A C 1
ATOM 2521 O O . LEU A 1 317 ? 12.380 6.885 4.553 1.00 92.44 317 LEU A O 1
ATOM 2525 N N . VAL A 1 318 ? 12.473 9.090 4.074 1.00 92.12 318 VAL A N 1
ATOM 2526 C CA . VAL A 1 318 ? 13.792 9.340 4.672 1.00 92.12 318 VAL A CA 1
ATOM 2527 C C . VAL A 1 318 ? 13.846 8.862 6.112 1.00 92.12 318 VAL A C 1
ATOM 2529 O O . VAL A 1 318 ? 14.831 8.247 6.476 1.00 92.12 318 VAL A O 1
ATOM 2532 N N . GLU A 1 319 ? 12.802 9.072 6.912 1.00 89.06 319 GLU A N 1
ATOM 2533 C CA . GLU A 1 319 ? 12.782 8.690 8.333 1.00 89.06 319 GLU A CA 1
ATOM 2534 C C . GLU A 1 319 ? 12.213 7.282 8.589 1.00 89.06 319 GLU A C 1
ATOM 2536 O O . GLU A 1 319 ? 12.237 6.785 9.718 1.00 89.06 319 GLU A O 1
ATOM 2541 N N . ARG A 1 320 ? 11.689 6.600 7.559 1.00 89.62 320 ARG A N 1
ATOM 2542 C CA . ARG A 1 320 ? 11.130 5.249 7.712 1.00 89.62 320 ARG A CA 1
ATOM 2543 C C . ARG A 1 320 ? 12.233 4.205 7.687 1.00 89.62 320 ARG A C 1
ATOM 2545 O O . ARG A 1 320 ? 13.121 4.243 6.848 1.00 89.62 320 ARG A O 1
ATOM 2552 N N . LYS A 1 321 ? 12.097 3.183 8.536 1.00 91.06 321 LYS A N 1
ATOM 2553 C CA . LYS A 1 321 ? 12.873 1.943 8.401 1.00 91.06 321 LYS A CA 1
ATOM 2554 C C . LYS A 1 321 ? 12.426 1.189 7.149 1.00 91.06 321 LYS A C 1
ATOM 2556 O O . LYS A 1 321 ? 11.255 0.820 7.041 1.00 91.06 321 LYS A O 1
ATOM 2561 N N . LEU A 1 322 ? 13.357 0.937 6.237 1.00 93.12 322 LEU A N 1
ATOM 2562 C CA . LEU A 1 322 ? 13.128 0.290 4.944 1.00 93.12 322 LEU A CA 1
ATOM 2563 C C . LEU A 1 322 ? 13.862 -1.050 4.888 1.00 93.12 322 LEU A C 1
ATOM 2565 O O . LEU A 1 322 ? 14.893 -1.220 5.524 1.00 93.12 322 LEU A O 1
ATOM 2569 N N . GLY A 1 323 ? 13.318 -2.017 4.154 1.00 93.00 323 GLY A N 1
ATOM 2570 C CA . GLY A 1 323 ? 13.907 -3.347 4.011 1.00 93.00 323 GLY A CA 1
ATOM 2571 C C . GLY A 1 323 ? 15.118 -3.284 3.094 1.00 93.00 323 GLY A C 1
ATOM 2572 O O . GLY A 1 323 ? 16.257 -3.333 3.546 1.00 93.00 323 GLY A O 1
ATOM 2573 N N . ALA A 1 324 ? 14.838 -3.092 1.808 1.00 92.44 324 ALA A N 1
ATOM 2574 C CA . ALA A 1 324 ? 15.821 -3.009 0.737 1.00 92.44 324 ALA A CA 1
ATOM 2575 C C . ALA A 1 324 ? 15.375 -2.008 -0.336 1.00 92.44 324 ALA A C 1
ATOM 2577 O O . ALA A 1 324 ? 14.213 -1.600 -0.384 1.00 92.44 324 ALA A O 1
ATOM 2578 N N . LEU A 1 325 ? 16.287 -1.670 -1.243 1.00 93.31 325 LEU A N 1
ATOM 2579 C CA . LEU A 1 325 ? 15.997 -0.885 -2.448 1.00 93.31 325 LEU A CA 1
ATOM 2580 C C . LEU A 1 325 ? 16.161 -1.762 -3.695 1.00 93.31 325 LEU A C 1
ATOM 2582 O O . LEU A 1 325 ? 17.126 -2.518 -3.807 1.00 93.31 325 LEU A O 1
ATOM 2586 N N . ARG A 1 326 ? 15.226 -1.675 -4.634 1.00 92.31 326 ARG A N 1
ATOM 2587 C CA . ARG A 1 326 ? 15.207 -2.451 -5.878 1.00 92.31 326 ARG A CA 1
ATOM 2588 C C . ARG A 1 326 ? 14.944 -1.527 -7.067 1.00 92.31 326 ARG A C 1
ATOM 2590 O O . ARG A 1 326 ? 13.808 -1.446 -7.540 1.00 92.31 326 ARG A O 1
ATOM 2597 N N . PRO A 1 327 ? 15.965 -0.795 -7.545 1.00 91.69 327 PRO A N 1
ATOM 2598 C CA . PRO A 1 327 ? 15.842 -0.116 -8.825 1.00 91.69 327 PRO A CA 1
ATOM 2599 C C . PRO A 1 327 ? 15.759 -1.137 -9.963 1.00 91.69 327 PRO A C 1
ATOM 2601 O O . PRO A 1 327 ? 16.207 -2.275 -9.817 1.00 91.69 327 PRO A O 1
ATOM 2604 N N . TRP A 1 328 ? 15.254 -0.696 -11.114 1.00 89.75 328 TRP A N 1
ATOM 2605 C CA . TRP A 1 328 ? 15.340 -1.430 -12.376 1.00 89.75 328 TRP A CA 1
ATOM 2606 C C . TRP A 1 328 ? 16.778 -1.865 -12.677 1.00 89.75 328 TRP A C 1
ATOM 2608 O O . TRP A 1 328 ? 17.025 -3.022 -13.003 1.00 89.75 328 TRP A O 1
ATOM 2618 N N . ALA A 1 329 ? 17.728 -0.950 -12.480 1.00 86.56 329 ALA A N 1
ATOM 2619 C CA . ALA A 1 329 ? 19.154 -1.222 -12.497 1.00 86.56 329 ALA A CA 1
ATOM 2620 C C . ALA A 1 329 ? 19.892 -0.231 -11.586 1.00 86.56 329 ALA A C 1
ATOM 2622 O O . ALA A 1 329 ? 19.462 0.911 -11.411 1.00 86.56 329 ALA A O 1
ATOM 2623 N N . TRP A 1 330 ? 21.018 -0.662 -11.013 1.00 86.69 330 TRP A N 1
ATOM 2624 C CA . TRP A 1 330 ? 21.909 0.219 -10.259 1.00 86.69 330 TRP A CA 1
ATOM 2625 C C . TRP A 1 330 ? 22.732 1.080 -11.220 1.00 86.69 330 TRP A C 1
ATOM 2627 O O . TRP A 1 330 ? 23.739 0.637 -11.762 1.00 86.69 330 TRP A O 1
ATOM 2637 N N . GLY A 1 331 ? 22.282 2.315 -11.430 1.00 85.56 331 GLY A N 1
ATOM 2638 C CA . GLY A 1 331 ? 22.982 3.359 -12.181 1.00 85.56 331 GLY A CA 1
ATOM 2639 C C . GLY A 1 331 ? 23.151 4.659 -11.380 1.00 85.56 331 GLY A C 1
ATOM 2640 O O . GLY A 1 331 ? 22.561 4.794 -10.301 1.00 85.56 331 GLY A O 1
ATOM 2641 N N . PRO A 1 332 ? 23.919 5.641 -11.897 1.00 83.62 332 PRO A N 1
ATOM 2642 C CA . PRO A 1 332 ? 24.191 6.904 -11.202 1.00 83.62 332 PRO A CA 1
ATOM 2643 C C . PRO A 1 332 ? 22.933 7.653 -10.740 1.00 83.62 332 PRO A C 1
ATOM 2645 O O . PRO A 1 332 ? 22.918 8.229 -9.659 1.00 83.62 332 PRO A O 1
ATOM 2648 N N . ASP A 1 333 ? 21.875 7.612 -11.546 1.00 86.25 333 ASP A N 1
ATOM 2649 C CA . ASP A 1 333 ? 20.563 8.201 -11.275 1.00 86.25 333 ASP A CA 1
ATOM 2650 C C . ASP A 1 333 ? 19.826 7.516 -10.118 1.00 86.25 333 ASP A C 1
ATOM 2652 O O . ASP A 1 333 ? 19.337 8.187 -9.213 1.00 86.25 333 ASP A O 1
ATOM 2656 N N . SER A 1 334 ? 19.780 6.184 -10.107 1.00 89.38 334 SER A N 1
ATOM 2657 C CA . SER A 1 334 ? 19.170 5.425 -9.010 1.00 89.38 334 SER A CA 1
ATOM 2658 C C . SER A 1 334 ? 19.934 5.599 -7.692 1.00 89.38 334 SER A C 1
ATOM 2660 O O . SER A 1 334 ? 19.318 5.735 -6.638 1.00 89.38 334 SER A O 1
ATOM 2662 N N . VAL A 1 335 ? 21.271 5.653 -7.745 1.00 88.88 335 VAL A N 1
ATOM 2663 C CA . VAL A 1 335 ? 22.122 5.880 -6.568 1.00 88.88 335 VAL A CA 1
ATOM 2664 C C . VAL A 1 335 ? 21.901 7.283 -6.013 1.00 88.88 335 VAL A C 1
ATOM 2666 O O . VAL A 1 335 ? 21.763 7.442 -4.802 1.00 88.88 335 VAL A O 1
ATOM 2669 N N . GLU A 1 336 ? 21.830 8.294 -6.880 1.00 89.00 336 GLU A N 1
ATOM 2670 C CA . GLU A 1 336 ? 21.528 9.672 -6.488 1.00 89.00 336 GLU A CA 1
ATOM 2671 C C . GLU A 1 336 ? 20.139 9.786 -5.849 1.00 89.00 336 GLU A C 1
ATOM 2673 O O . GLU A 1 336 ? 20.019 10.334 -4.752 1.00 89.00 336 GLU A O 1
ATOM 2678 N N . LEU A 1 337 ? 19.116 9.196 -6.479 1.00 91.19 337 LEU A N 1
ATOM 2679 C CA . LEU A 1 337 ? 17.742 9.171 -5.975 1.00 91.19 337 LEU A CA 1
ATOM 2680 C C . LEU A 1 337 ? 17.647 8.530 -4.584 1.00 91.19 337 LEU A C 1
ATOM 2682 O O . LEU A 1 337 ? 16.942 9.031 -3.710 1.00 91.19 337 LEU A O 1
ATOM 2686 N N . PHE A 1 338 ? 18.353 7.421 -4.375 1.00 92.25 338 PHE A N 1
ATOM 2687 C CA . PHE A 1 338 ? 18.270 6.627 -3.153 1.00 92.25 338 PHE A CA 1
ATOM 2688 C C . PHE A 1 338 ? 19.234 7.029 -2.047 1.00 92.25 338 PHE A C 1
ATOM 2690 O O . PHE A 1 338 ? 19.067 6.579 -0.912 1.00 92.25 338 PHE A O 1
ATOM 2697 N N . LYS A 1 339 ? 20.203 7.900 -2.333 1.00 91.12 339 LYS A N 1
ATOM 2698 C CA . LYS A 1 339 ? 21.192 8.366 -1.358 1.00 91.12 339 LYS A CA 1
ATOM 2699 C C . LYS A 1 339 ? 20.589 8.792 -0.007 1.00 91.12 339 LYS A C 1
ATOM 2701 O O . LYS A 1 339 ? 21.160 8.405 1.013 1.00 91.12 339 LYS A O 1
ATOM 2706 N N . PRO A 1 340 ? 19.449 9.516 0.054 1.00 93.44 340 PRO A N 1
ATOM 2707 C CA . PRO A 1 340 ? 18.835 9.896 1.329 1.00 93.44 340 PRO A CA 1
ATOM 2708 C C . PRO A 1 340 ? 18.290 8.719 2.154 1.00 93.44 340 PRO A C 1
ATOM 2710 O O . 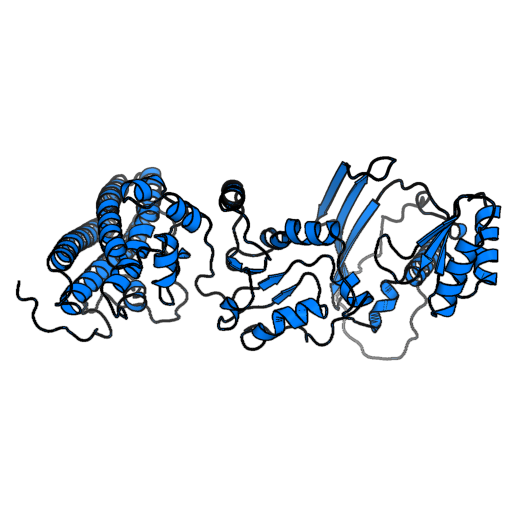PRO A 1 340 ? 18.071 8.873 3.350 1.00 93.44 340 PRO A O 1
ATOM 2713 N N . LEU A 1 341 ? 18.053 7.556 1.536 1.00 93.00 341 LEU A N 1
ATOM 2714 C CA . LEU A 1 341 ? 17.400 6.402 2.162 1.00 93.00 341 LEU A CA 1
ATOM 2715 C C . LEU A 1 341 ? 18.382 5.381 2.748 1.00 93.00 341 LEU A C 1
ATOM 2717 O O . LEU A 1 341 ? 17.989 4.583 3.598 1.00 93.00 341 LEU A O 1
ATOM 2721 N N . PHE A 1 342 ? 19.654 5.400 2.331 1.00 90.88 342 PHE A N 1
ATOM 2722 C CA . PHE A 1 342 ? 20.662 4.440 2.798 1.00 90.88 342 PHE A CA 1
ATOM 2723 C C . PHE A 1 342 ? 20.799 4.331 4.327 1.00 90.88 342 PHE A C 1
ATOM 2725 O O . PHE A 1 342 ? 20.937 3.202 4.801 1.00 90.88 342 PHE A O 1
ATOM 2732 N N . PRO A 1 343 ? 20.728 5.422 5.121 1.00 90.56 343 PRO A N 1
ATOM 2733 C CA . PRO A 1 343 ? 20.879 5.328 6.575 1.00 90.56 343 PRO A CA 1
ATOM 2734 C C . PRO A 1 343 ? 19.809 4.481 7.279 1.00 90.56 343 PRO A C 1
ATOM 2736 O O . PRO A 1 343 ? 20.058 3.996 8.379 1.00 90.56 343 PRO A O 1
ATOM 2739 N N . ASN A 1 344 ? 18.634 4.295 6.667 1.00 89.12 344 ASN A N 1
ATOM 2740 C CA . ASN A 1 344 ? 17.478 3.657 7.306 1.00 89.12 344 ASN A CA 1
ATOM 2741 C C . ASN A 1 344 ? 17.144 2.262 6.755 1.00 89.12 344 ASN A C 1
ATOM 2743 O O . ASN A 1 344 ? 16.060 1.729 7.015 1.00 89.12 344 ASN A O 1
ATOM 2747 N N . LEU A 1 345 ? 18.075 1.647 6.021 1.00 91.56 345 LEU A N 1
ATOM 2748 C CA . LEU A 1 345 ? 17.932 0.278 5.530 1.00 91.56 345 LEU A CA 1
ATOM 2749 C C . LEU A 1 345 ? 18.213 -0.751 6.626 1.00 91.56 345 LEU A C 1
ATOM 2751 O O . LEU A 1 345 ? 19.222 -0.688 7.324 1.00 91.56 345 LEU A O 1
ATOM 2755 N N . THR A 1 346 ? 17.323 -1.733 6.753 1.00 89.88 346 THR A N 1
ATOM 2756 C CA . THR A 1 346 ? 17.483 -2.860 7.676 1.00 89.88 346 THR A CA 1
ATOM 2757 C C . THR A 1 346 ? 18.222 -4.034 7.047 1.00 89.88 346 THR A C 1
ATOM 2759 O O . THR A 1 346 ? 18.834 -4.814 7.772 1.00 89.88 346 THR A O 1
ATOM 2762 N N . GLU A 1 347 ? 18.169 -4.186 5.721 1.00 85.75 347 GLU A N 1
ATOM 2763 C CA . GLU A 1 347 ? 18.913 -5.223 5.002 1.00 85.75 347 GLU A CA 1
ATOM 2764 C C . GLU A 1 347 ? 20.208 -4.659 4.412 1.00 85.75 347 GLU A C 1
ATOM 2766 O O . GLU A 1 347 ? 20.289 -3.501 3.995 1.00 85.75 347 GLU A O 1
ATOM 2771 N N . ARG A 1 348 ? 21.244 -5.501 4.345 1.00 70.56 348 ARG A N 1
ATOM 2772 C CA . ARG A 1 348 ? 22.517 -5.126 3.729 1.00 70.56 348 ARG A CA 1
ATOM 2773 C C . ARG A 1 348 ? 22.340 -5.037 2.213 1.00 70.56 348 ARG A C 1
ATOM 2775 O O . ARG A 1 348 ? 22.097 -6.042 1.551 1.00 70.56 348 ARG A O 1
ATOM 2782 N N . GLN A 1 349 ? 22.499 -3.839 1.666 1.00 71.44 349 GLN A N 1
ATOM 2783 C CA . GLN A 1 349 ? 22.431 -3.602 0.229 1.00 71.44 349 GLN A CA 1
ATOM 2784 C C . GLN A 1 349 ? 23.767 -3.935 -0.454 1.00 71.44 349 GLN A C 1
ATOM 2786 O O . GLN A 1 349 ? 24.839 -3.731 0.121 1.00 71.44 349 GLN A O 1
ATOM 2791 N N . CYS A 1 350 ? 23.712 -4.424 -1.698 1.00 57.31 350 CYS A N 1
ATOM 2792 C CA . CYS A 1 350 ? 24.889 -4.475 -2.563 1.00 57.31 350 CYS A CA 1
ATOM 2793 C C . CYS A 1 350 ? 25.434 -3.047 -2.730 1.00 57.31 350 CYS A C 1
ATOM 2795 O O . CYS A 1 350 ? 24.650 -2.116 -2.909 1.00 57.31 350 CYS A O 1
ATOM 2797 N N . ALA A 1 351 ? 26.752 -2.873 -2.601 1.00 57.81 351 ALA A N 1
ATOM 2798 C CA . ALA A 1 351 ? 27.371 -1.554 -2.513 1.00 57.81 351 ALA A CA 1
ATOM 2799 C C . ALA A 1 351 ? 26.966 -0.660 -3.709 1.00 57.81 351 ALA A C 1
ATOM 2801 O O . ALA A 1 351 ? 27.202 -1.059 -4.853 1.00 57.81 351 ALA A O 1
ATOM 2802 N N . PRO A 1 352 ? 26.415 0.547 -3.473 1.00 58.66 352 PRO A N 1
ATOM 2803 C CA . PRO A 1 352 ? 25.967 1.460 -4.534 1.00 58.66 352 PRO A CA 1
ATOM 2804 C C . PRO A 1 352 ? 27.113 1.968 -5.426 1.00 58.66 352 PRO A C 1
ATOM 2806 O O . PRO A 1 352 ? 26.878 2.578 -6.464 1.00 58.66 352 PRO A O 1
ATOM 2809 N N . GLU A 1 353 ? 28.361 1.706 -5.038 1.00 60.09 353 GLU A N 1
ATOM 2810 C CA . GLU A 1 353 ? 29.565 2.133 -5.752 1.00 60.09 353 GLU A CA 1
ATOM 2811 C C . GLU A 1 353 ? 29.846 1.303 -7.014 1.00 60.09 353 GLU A C 1
ATOM 2813 O O . GLU A 1 353 ? 30.562 1.757 -7.904 1.00 60.09 353 GLU A O 1
ATOM 2818 N N . ILE A 1 354 ? 29.256 0.107 -7.138 1.00 63.22 354 ILE A N 1
ATOM 2819 C CA . ILE A 1 354 ? 29.440 -0.760 -8.308 1.00 63.22 354 ILE A CA 1
ATOM 2820 C C . ILE A 1 354 ? 28.183 -0.717 -9.181 1.00 63.22 354 ILE A C 1
ATOM 2822 O O . ILE A 1 354 ? 27.360 -1.625 -9.168 1.00 63.22 354 ILE A O 1
ATOM 2826 N N . CYS A 1 355 ? 28.046 0.354 -9.966 1.00 69.25 355 CYS A N 1
ATOM 2827 C CA . CYS A 1 355 ? 26.986 0.480 -10.979 1.00 69.25 355 CYS A CA 1
ATOM 2828 C C . CYS A 1 355 ? 27.275 -0.347 -12.248 1.00 69.25 355 CYS A C 1
ATOM 2830 O O . CYS A 1 355 ? 26.388 -0.597 -13.058 1.00 69.25 355 CYS A O 1
ATOM 2832 N N . PHE A 1 356 ? 28.532 -0.753 -12.457 1.00 71.50 356 PHE A N 1
ATOM 2833 C CA . PHE A 1 356 ? 28.950 -1.481 -13.650 1.00 71.50 356 PHE A CA 1
ATOM 2834 C C . PHE A 1 356 ? 30.110 -2.430 -13.346 1.00 71.50 356 PHE A C 1
ATOM 2836 O O . PHE A 1 356 ? 31.160 -2.024 -12.846 1.00 71.50 356 PHE A O 1
ATOM 2843 N N . HIS A 1 357 ? 29.943 -3.711 -13.673 1.00 75.81 357 HIS A N 1
ATOM 2844 C CA . HIS A 1 357 ? 30.980 -4.719 -13.475 1.00 75.81 357 HIS A CA 1
ATOM 2845 C C . HIS A 1 357 ? 31.850 -4.858 -14.728 1.00 75.81 357 HIS A C 1
ATOM 2847 O O . HIS A 1 357 ? 31.555 -5.659 -15.615 1.00 75.81 357 HIS A O 1
ATOM 2853 N N . ALA A 1 358 ? 32.982 -4.150 -14.758 1.00 75.38 358 ALA A N 1
ATOM 2854 C CA . ALA A 1 358 ? 33.929 -4.195 -15.879 1.00 75.38 358 ALA A CA 1
ATOM 2855 C C . ALA A 1 358 ? 34.352 -5.628 -16.276 1.00 75.38 358 ALA A C 1
ATOM 2857 O O . ALA A 1 358 ? 34.526 -5.915 -17.455 1.00 75.38 358 ALA A O 1
ATOM 2858 N N . ARG A 1 359 ? 34.435 -6.557 -15.310 1.00 79.56 359 ARG A N 1
ATOM 2859 C CA . ARG A 1 359 ? 34.811 -7.967 -15.547 1.00 79.56 359 ARG A CA 1
ATOM 2860 C C . ARG A 1 359 ? 33.853 -8.733 -16.461 1.00 79.56 359 ARG A C 1
ATOM 2862 O O . ARG A 1 359 ? 34.285 -9.664 -17.125 1.00 79.56 359 ARG A O 1
ATOM 2869 N N . ILE A 1 360 ? 32.571 -8.374 -16.467 1.00 79.88 360 ILE A N 1
ATOM 2870 C CA . ILE A 1 360 ? 31.550 -9.029 -17.301 1.00 79.88 360 ILE A CA 1
ATOM 2871 C C . ILE A 1 360 ? 31.101 -8.145 -18.463 1.00 79.88 360 ILE A C 1
ATOM 2873 O O . ILE A 1 360 ? 30.304 -8.587 -19.281 1.00 79.88 360 ILE A O 1
ATOM 2877 N N . ALA A 1 361 ? 31.621 -6.918 -18.570 1.00 79.06 361 ALA A N 1
ATOM 2878 C CA . ALA A 1 361 ? 31.275 -5.974 -19.630 1.00 79.06 361 ALA A CA 1
ATOM 2879 C C . ALA A 1 361 ? 31.460 -6.577 -21.030 1.00 79.06 361 ALA A C 1
ATOM 2881 O O . ALA A 1 361 ? 30.616 -6.387 -21.901 1.00 79.06 361 ALA A O 1
ATOM 2882 N N . GLY A 1 362 ? 32.524 -7.367 -21.215 1.00 82.75 362 GLY A N 1
ATOM 2883 C CA . GLY A 1 362 ? 32.799 -8.061 -22.472 1.00 82.75 362 GLY A CA 1
ATOM 2884 C C . GLY A 1 362 ? 31.671 -8.995 -22.917 1.00 82.75 362 GLY A C 1
ATOM 2885 O O . GLY A 1 362 ? 31.416 -9.078 -24.115 1.00 82.75 362 GLY A O 1
ATOM 2886 N N . LEU A 1 363 ? 30.940 -9.618 -21.980 1.00 84.69 363 LEU A N 1
ATOM 2887 C CA . LEU A 1 363 ? 29.819 -10.521 -22.285 1.00 84.69 363 LEU A CA 1
ATOM 2888 C C . LEU A 1 363 ? 28.655 -9.800 -22.979 1.00 84.69 363 LEU A C 1
ATOM 2890 O O . LEU A 1 363 ? 27.919 -10.417 -23.739 1.00 84.69 363 LEU A O 1
ATOM 2894 N N . TYR A 1 364 ? 28.507 -8.492 -22.753 1.00 82.62 364 TYR A N 1
ATOM 2895 C CA . TYR A 1 364 ? 27.466 -7.667 -23.376 1.00 82.62 364 TYR A CA 1
ATOM 2896 C C . TYR A 1 364 ? 27.860 -7.149 -24.766 1.00 82.62 364 TYR A C 1
ATOM 2898 O O . TYR A 1 364 ? 27.078 -6.453 -25.417 1.00 82.62 364 TYR A O 1
ATOM 2906 N N . SER A 1 365 ? 29.075 -7.452 -25.232 1.00 88.44 365 SER A N 1
ATOM 2907 C CA . SER A 1 365 ? 29.542 -7.016 -26.543 1.00 88.44 365 SER A CA 1
ATOM 2908 C C . SER A 1 365 ? 29.062 -7.950 -27.658 1.00 88.44 365 SER A C 1
ATOM 2910 O O . SER A 1 365 ? 29.007 -9.179 -27.525 1.00 88.44 365 SER A O 1
ATOM 2912 N N . LYS A 1 366 ? 28.748 -7.363 -28.814 1.00 90.62 366 LYS A N 1
ATOM 2913 C CA . LYS A 1 366 ? 28.402 -8.107 -30.030 1.00 90.62 366 LYS A CA 1
ATOM 2914 C C . LYS A 1 366 ? 29.604 -8.885 -30.555 1.00 90.62 366 LYS A C 1
ATOM 2916 O O . LYS A 1 366 ? 29.415 -9.975 -31.082 1.00 90.62 366 LYS A O 1
ATOM 2921 N N . ALA A 1 367 ? 30.824 -8.364 -30.381 1.00 91.88 367 ALA A N 1
ATOM 2922 C CA . ALA A 1 367 ? 32.044 -9.079 -30.753 1.00 91.88 367 ALA A CA 1
ATOM 2923 C C . ALA A 1 367 ? 32.194 -10.379 -29.950 1.00 91.88 367 ALA A C 1
ATOM 2925 O O . ALA A 1 367 ? 32.408 -11.438 -30.542 1.00 91.88 367 ALA A O 1
ATOM 2926 N N . TRP A 1 368 ? 31.988 -10.327 -28.627 1.00 92.75 368 TRP A N 1
ATOM 2927 C CA . TRP A 1 368 ? 31.979 -11.526 -27.789 1.00 92.75 368 TRP A CA 1
ATOM 2928 C C . TRP A 1 368 ? 30.864 -12.488 -28.196 1.00 92.75 368 TRP A C 1
ATOM 2930 O O . TRP A 1 368 ? 31.129 -13.672 -28.370 1.00 92.75 368 TRP A O 1
ATOM 2940 N N . SER A 1 369 ? 29.646 -11.985 -28.430 1.00 91.06 369 SER A N 1
ATOM 2941 C CA . SER A 1 369 ? 28.504 -12.813 -28.852 1.00 91.06 369 SER A CA 1
ATOM 2942 C C . SER A 1 369 ? 28.778 -13.548 -30.171 1.00 91.06 369 SER A C 1
ATOM 2944 O O . SER A 1 369 ? 28.527 -14.747 -30.284 1.00 91.06 369 SER A O 1
ATOM 2946 N N . ALA A 1 370 ? 29.358 -12.855 -31.156 1.00 91.81 370 ALA A N 1
ATOM 2947 C CA . ALA A 1 370 ? 29.754 -13.442 -32.432 1.00 91.81 370 ALA A CA 1
ATOM 2948 C C . ALA A 1 370 ? 30.872 -14.487 -32.269 1.00 91.81 370 ALA A C 1
ATOM 2950 O O . ALA A 1 370 ? 30.815 -15.563 -32.866 1.00 91.81 370 ALA A O 1
ATOM 2951 N N . ALA A 1 371 ? 31.882 -14.205 -31.441 1.00 91.69 371 ALA A N 1
ATOM 2952 C CA . ALA A 1 371 ? 32.952 -15.154 -31.145 1.00 91.69 371 ALA A CA 1
ATOM 2953 C C . ALA A 1 371 ? 32.433 -16.399 -30.405 1.00 91.69 371 ALA A C 1
ATOM 2955 O O . ALA A 1 371 ? 32.806 -17.521 -30.751 1.00 91.69 371 ALA A O 1
ATOM 2956 N N . PHE A 1 372 ? 31.539 -16.211 -29.432 1.00 90.75 372 PHE A N 1
ATOM 2957 C CA . PHE A 1 372 ? 30.892 -17.285 -28.688 1.00 90.75 372 PHE A CA 1
ATOM 2958 C C . PHE A 1 372 ? 30.072 -18.185 -29.613 1.00 90.75 372 PHE A C 1
ATOM 2960 O O . PHE A 1 372 ? 30.284 -19.396 -29.614 1.00 90.75 372 PHE A O 1
ATOM 2967 N N . LEU A 1 373 ? 29.214 -17.607 -30.464 1.00 89.31 373 LEU A N 1
ATOM 2968 C CA . LEU A 1 373 ? 28.428 -18.371 -31.435 1.00 89.31 373 LEU A CA 1
ATOM 2969 C C . LEU A 1 373 ? 29.329 -19.163 -32.391 1.00 89.31 373 LEU A C 1
ATOM 2971 O O . LEU A 1 373 ? 29.064 -20.330 -32.668 1.00 89.31 373 LEU A O 1
ATOM 2975 N N . ARG A 1 374 ? 30.439 -18.570 -32.848 1.00 91.06 374 ARG A N 1
ATOM 2976 C CA . ARG A 1 374 ? 31.400 -19.255 -33.726 1.00 91.06 374 ARG A CA 1
ATOM 2977 C C . ARG A 1 374 ? 32.044 -20.454 -33.034 1.00 91.06 374 ARG A C 1
ATOM 2979 O O . ARG A 1 374 ? 32.140 -21.523 -33.630 1.00 91.06 374 ARG A O 1
ATOM 2986 N N . ASN A 1 375 ? 32.444 -20.302 -31.773 1.00 88.19 375 ASN A N 1
ATOM 2987 C CA . ASN A 1 375 ? 32.976 -21.410 -30.979 1.00 88.19 375 ASN A CA 1
ATOM 2988 C C . ASN A 1 375 ? 31.919 -22.495 -30.737 1.00 88.19 375 ASN A C 1
ATOM 2990 O O . ASN A 1 375 ? 32.227 -23.677 -30.870 1.00 88.19 375 ASN A O 1
ATOM 2994 N N . PHE A 1 376 ? 30.679 -22.101 -30.447 1.00 85.75 376 PHE A N 1
ATOM 2995 C CA . PHE A 1 376 ? 29.562 -23.021 -30.255 1.00 85.75 376 PHE A CA 1
ATOM 2996 C C . PHE A 1 376 ? 29.288 -23.859 -31.512 1.00 85.75 376 PHE A C 1
ATOM 2998 O O . PHE A 1 376 ? 29.230 -25.083 -31.423 1.00 85.75 376 PHE A O 1
ATOM 3005 N N . LEU A 1 377 ? 29.212 -23.239 -32.698 1.00 85.12 377 LEU A N 1
ATOM 3006 C CA . LEU A 1 377 ? 29.010 -23.969 -33.957 1.00 85.12 377 LEU A CA 1
ATOM 3007 C C . LEU A 1 377 ? 30.164 -24.929 -34.277 1.00 85.12 377 LEU A C 1
ATOM 3009 O O . LEU A 1 377 ? 29.926 -26.022 -34.791 1.00 85.12 377 LEU A O 1
ATOM 3013 N N . ARG A 1 378 ? 31.409 -24.556 -33.954 1.00 83.88 378 ARG A N 1
ATOM 3014 C CA . ARG A 1 378 ? 32.580 -25.433 -34.125 1.00 83.88 378 ARG A CA 1
ATOM 3015 C C . ARG A 1 378 ? 32.525 -26.647 -33.211 1.00 83.88 378 ARG A C 1
ATOM 3017 O O . ARG A 1 378 ? 32.778 -27.757 -33.664 1.00 83.88 378 ARG A O 1
ATOM 3024 N N . GLN A 1 379 ? 32.177 -26.442 -31.943 1.00 74.75 379 GLN A N 1
ATOM 3025 C CA . GLN A 1 379 ? 32.072 -27.517 -30.956 1.00 74.75 379 GLN A CA 1
ATOM 3026 C C . GLN A 1 379 ? 30.875 -28.433 -31.236 1.00 74.75 379 GLN A C 1
ATOM 3028 O O . GLN A 1 379 ? 31.017 -29.644 -31.160 1.00 74.75 379 GLN A O 1
ATOM 3033 N N . GLY A 1 380 ? 29.728 -27.889 -31.655 1.00 60.78 380 GLY A N 1
ATOM 3034 C CA . GLY A 1 380 ? 28.559 -28.683 -32.054 1.00 60.78 380 GLY A CA 1
ATOM 3035 C C . GLY A 1 380 ? 28.783 -29.543 -33.306 1.00 60.78 380 GLY A C 1
ATOM 3036 O O . GLY A 1 380 ? 28.104 -30.548 -33.489 1.00 60.78 380 GLY A O 1
ATOM 3037 N N . ARG A 1 381 ? 29.760 -29.184 -34.154 1.00 54.19 381 ARG A N 1
ATOM 3038 C CA . ARG A 1 381 ? 30.198 -29.980 -35.316 1.00 54.19 381 ARG A CA 1
ATOM 3039 C C . ARG A 1 381 ? 31.266 -31.023 -34.975 1.00 54.19 381 ARG A C 1
ATOM 3041 O O . ARG A 1 381 ? 31.471 -31.949 -35.755 1.00 54.19 381 ARG A O 1
ATOM 3048 N N . VAL A 1 382 ? 31.935 -30.895 -33.830 1.00 44.97 382 VAL A N 1
ATOM 3049 C CA . VAL A 1 382 ? 32.957 -31.834 -33.360 1.00 44.97 382 VAL A CA 1
ATOM 3050 C C . VAL A 1 382 ? 32.387 -32.610 -32.180 1.00 44.97 382 VAL A C 1
ATOM 3052 O O . VAL A 1 382 ? 32.515 -32.212 -31.027 1.00 44.97 382 VAL A O 1
ATOM 3055 N N . GLY A 1 383 ? 31.772 -33.758 -32.459 1.00 44.84 383 GLY A N 1
ATOM 3056 C CA . GLY A 1 383 ? 31.521 -34.753 -31.421 1.00 44.84 383 GLY A CA 1
ATOM 3057 C C . GLY A 1 383 ? 32.851 -35.272 -30.872 1.00 44.84 383 GLY A C 1
ATOM 3058 O O . GLY A 1 383 ? 33.404 -36.225 -31.411 1.00 44.84 383 GLY A O 1
ATOM 3059 N N . SER A 1 384 ? 33.401 -34.635 -29.838 1.00 29.59 384 SER A N 1
ATOM 3060 C CA . SER A 1 384 ? 34.489 -35.156 -29.000 1.00 29.59 384 SER A CA 1
ATOM 3061 C C . SER A 1 384 ? 34.561 -34.390 -27.669 1.00 29.59 384 SER A C 1
ATOM 3063 O O . SER A 1 384 ? 34.310 -33.184 -27.647 1.00 29.59 384 SER A O 1
ATOM 3065 N N . PRO A 1 385 ? 34.863 -35.080 -26.552 1.00 36.00 385 PRO A N 1
ATOM 3066 C CA . PRO A 1 385 ? 34.781 -34.529 -25.200 1.00 36.00 385 PRO A CA 1
ATOM 3067 C C . PRO A 1 385 ? 35.855 -33.451 -24.958 1.00 36.00 385 PRO A C 1
ATOM 3069 O O . PRO A 1 385 ? 36.845 -33.395 -25.693 1.00 36.00 385 PRO A O 1
ATOM 3072 N N . PRO A 1 386 ? 35.688 -32.594 -23.932 1.00 36.06 386 PRO A N 1
ATOM 3073 C CA . PRO A 1 386 ? 36.638 -31.522 -23.648 1.00 36.06 386 PRO A CA 1
ATOM 3074 C C . PRO A 1 386 ? 38.042 -32.082 -23.349 1.00 36.06 386 PRO A C 1
ATOM 3076 O O . PRO A 1 386 ? 38.155 -33.181 -22.797 1.00 36.06 386 PRO A O 1
ATOM 3079 N N . PRO A 1 387 ? 39.122 -31.335 -23.654 1.00 31.31 387 PRO A N 1
ATOM 3080 C CA . PRO A 1 387 ? 40.457 -31.729 -23.237 1.00 31.31 387 PRO A CA 1
ATOM 3081 C C . PRO A 1 387 ? 40.519 -31.731 -21.708 1.00 31.31 387 PRO A C 1
ATOM 3083 O O . PRO A 1 387 ? 40.109 -30.767 -21.059 1.00 31.31 387 PRO A O 1
ATOM 3086 N N . ALA A 1 388 ? 41.023 -32.827 -21.142 1.00 31.92 388 ALA A N 1
ATOM 3087 C CA . ALA A 1 388 ? 41.258 -32.956 -19.714 1.00 31.92 388 ALA A CA 1
ATOM 3088 C C . ALA A 1 388 ? 42.140 -31.800 -19.223 1.00 31.92 388 ALA A C 1
ATOM 3090 O O . ALA A 1 388 ? 43.250 -31.596 -19.719 1.00 31.92 388 ALA A O 1
ATOM 3091 N N . ALA A 1 389 ? 41.642 -31.056 -18.235 1.00 31.77 389 ALA A N 1
ATOM 3092 C CA . ALA A 1 389 ? 42.472 -30.160 -17.452 1.00 31.77 389 ALA A CA 1
ATOM 3093 C C . ALA A 1 389 ? 43.600 -30.979 -16.804 1.00 31.77 389 ALA A C 1
ATOM 3095 O O . ALA A 1 389 ? 43.375 -32.065 -16.266 1.00 31.77 389 ALA A O 1
ATOM 3096 N N . SER A 1 390 ? 44.815 -30.453 -16.912 1.00 31.67 390 SER A N 1
ATOM 3097 C CA . SER A 1 390 ? 46.058 -30.992 -16.369 1.00 31.67 390 SER A CA 1
ATOM 3098 C C . SER A 1 390 ? 45.904 -31.505 -14.936 1.00 31.67 390 SER A C 1
ATOM 3100 O O . SER A 1 390 ? 45.510 -30.762 -14.037 1.00 31.67 390 SER A O 1
ATOM 3102 N N . GLN A 1 391 ? 46.263 -32.773 -14.741 1.00 30.67 391 GLN A N 1
ATOM 3103 C CA . GLN A 1 391 ? 46.398 -33.421 -13.443 1.00 30.67 391 GLN A CA 1
ATOM 3104 C C . GLN A 1 391 ? 47.525 -32.778 -12.623 1.00 30.67 391 GLN A C 1
ATOM 3106 O O . GLN A 1 391 ? 48.662 -32.711 -13.086 1.00 30.67 391 GLN A O 1
ATOM 3111 N N . GLN A 1 392 ? 47.223 -32.413 -11.377 1.00 28.62 392 GLN A N 1
ATOM 3112 C CA . GLN A 1 392 ? 48.166 -32.459 -10.259 1.00 28.62 392 GLN A CA 1
ATOM 3113 C C . GLN A 1 392 ? 47.393 -32.803 -8.967 1.00 28.62 392 GLN A C 1
ATOM 3115 O O . GLN A 1 392 ? 46.505 -32.051 -8.581 1.00 28.62 392 GLN A O 1
ATOM 3120 N N . ALA A 1 393 ? 47.710 -33.998 -8.429 1.00 28.81 393 ALA A N 1
ATOM 3121 C CA . ALA A 1 393 ? 47.694 -34.546 -7.049 1.00 28.81 393 ALA A CA 1
ATOM 3122 C C . ALA A 1 393 ? 46.912 -33.811 -5.929 1.00 28.81 393 ALA A C 1
ATOM 3124 O O . ALA A 1 393 ? 46.917 -32.591 -5.872 1.00 28.81 393 ALA A O 1
ATOM 3125 N N . ASP A 1 394 ? 46.325 -34.417 -4.890 1.00 26.42 394 ASP A N 1
ATOM 3126 C CA . ASP A 1 394 ? 46.156 -35.787 -4.368 1.00 26.42 394 ASP A CA 1
ATOM 3127 C C . ASP A 1 394 ? 45.175 -35.668 -3.171 1.00 26.42 394 ASP A C 1
ATOM 3129 O O . ASP A 1 394 ? 45.292 -34.703 -2.415 1.00 26.42 394 ASP A O 1
ATOM 3133 N N . ALA A 1 395 ? 44.246 -36.621 -2.976 1.00 27.69 395 ALA A N 1
ATOM 3134 C CA . ALA A 1 395 ? 43.753 -37.141 -1.674 1.00 27.69 395 ALA A CA 1
ATOM 3135 C C . ALA A 1 395 ? 42.447 -37.963 -1.844 1.00 27.69 395 ALA A C 1
ATOM 3137 O O . ALA A 1 395 ? 41.571 -37.566 -2.616 1.00 27.69 395 ALA A O 1
ATOM 3138 N N . PRO A 1 396 ? 42.265 -39.095 -1.128 1.00 30.45 396 PRO A N 1
ATOM 3139 C CA . PRO A 1 396 ? 41.179 -40.034 -1.389 1.00 30.45 396 PRO A CA 1
ATOM 3140 C C . PRO A 1 396 ? 39.928 -39.695 -0.569 1.00 30.45 396 PRO A C 1
ATOM 3142 O O . PRO A 1 396 ? 39.993 -39.569 0.652 1.00 30.45 396 PRO A O 1
ATOM 3145 N N . VAL A 1 397 ? 38.765 -39.628 -1.221 1.00 30.41 397 VAL A N 1
ATOM 3146 C CA . VAL A 1 397 ? 37.469 -39.666 -0.529 1.00 30.41 397 VAL A CA 1
ATOM 3147 C C . VAL A 1 397 ? 36.600 -40.759 -1.137 1.00 30.41 397 VAL A C 1
ATOM 3149 O O . VAL A 1 397 ? 36.554 -40.973 -2.347 1.00 30.41 397 VAL A O 1
ATOM 3152 N N . SER A 1 398 ? 35.990 -41.493 -0.218 1.00 27.75 398 SER A N 1
ATOM 3153 C CA . SER A 1 398 ? 35.287 -42.753 -0.351 1.00 27.75 398 SER A CA 1
ATOM 3154 C C . SER A 1 398 ? 34.166 -42.773 -1.388 1.00 27.75 398 SER A C 1
ATOM 3156 O O . SER A 1 398 ? 33.421 -41.822 -1.610 1.00 27.75 398 SER A O 1
ATOM 3158 N N . ALA A 1 399 ? 34.029 -43.956 -1.982 1.00 32.84 399 ALA A N 1
ATOM 3159 C CA . ALA A 1 399 ? 32.945 -44.350 -2.855 1.00 32.84 399 ALA A CA 1
ATOM 3160 C C . ALA A 1 399 ? 31.581 -44.185 -2.171 1.00 32.84 399 ALA A C 1
ATOM 3162 O O . ALA A 1 399 ? 31.317 -44.824 -1.158 1.00 32.84 399 ALA A O 1
ATOM 3163 N N . THR A 1 400 ? 30.710 -43.361 -2.754 1.00 31.88 400 THR A N 1
ATOM 3164 C CA . THR A 1 400 ? 29.250 -43.564 -2.842 1.00 31.88 400 THR A CA 1
ATOM 3165 C C . THR A 1 400 ? 28.610 -42.378 -3.570 1.00 31.88 400 THR A C 1
ATOM 3167 O O . THR A 1 400 ? 28.035 -41.484 -2.965 1.00 31.88 400 THR A O 1
ATOM 3170 N N . SER A 1 401 ? 28.637 -42.366 -4.904 1.00 28.94 401 SER A N 1
ATOM 3171 C CA . SER A 1 401 ? 27.534 -41.741 -5.642 1.00 28.94 401 SER A CA 1
ATOM 3172 C C . SER A 1 401 ? 27.368 -42.381 -7.017 1.00 28.94 401 SER A C 1
ATOM 3174 O O . SER A 1 401 ? 28.322 -42.788 -7.679 1.00 28.94 401 SER A O 1
ATOM 3176 N N . ARG A 1 402 ? 26.102 -42.590 -7.365 1.00 29.30 402 ARG A N 1
ATOM 3177 C CA . ARG A 1 402 ? 25.618 -43.319 -8.532 1.00 29.30 402 ARG A CA 1
ATOM 3178 C C . ARG A 1 402 ? 26.163 -42.701 -9.818 1.00 29.30 402 ARG A C 1
ATOM 3180 O O . ARG A 1 402 ? 26.091 -41.494 -10.003 1.00 29.30 402 ARG A O 1
ATOM 3187 N N . ARG A 1 403 ? 26.615 -43.568 -10.730 1.00 29.22 403 ARG A N 1
ATOM 3188 C CA . ARG A 1 403 ? 26.816 -43.280 -12.157 1.00 29.22 403 ARG A CA 1
ATOM 3189 C C . ARG A 1 403 ? 25.596 -42.534 -12.714 1.00 29.22 403 ARG A C 1
ATOM 3191 O O . ARG A 1 403 ? 24.593 -43.168 -13.036 1.00 29.22 403 ARG A O 1
ATOM 3198 N N . ALA A 1 404 ? 25.691 -41.216 -12.853 1.00 29.22 404 ALA A N 1
ATOM 3199 C CA . ALA A 1 404 ? 24.862 -40.476 -13.787 1.00 29.22 404 ALA A CA 1
ATOM 3200 C C . ALA A 1 404 ? 25.443 -40.746 -15.177 1.00 29.22 404 ALA A C 1
ATOM 3202 O O . ALA A 1 404 ? 26.522 -40.263 -15.520 1.00 29.22 404 ALA A O 1
ATOM 3203 N N . ARG A 1 405 ? 24.778 -41.624 -15.933 1.00 30.23 405 ARG A N 1
ATOM 3204 C CA . ARG A 1 405 ? 25.046 -41.794 -17.359 1.00 30.23 405 ARG A CA 1
ATOM 3205 C C . ARG A 1 405 ? 24.828 -40.445 -18.036 1.00 30.23 405 ARG A C 1
ATOM 3207 O O . ARG A 1 405 ? 23.777 -39.832 -17.876 1.00 30.23 405 ARG A O 1
ATOM 3214 N N . SER A 1 406 ? 25.846 -40.000 -18.757 1.00 36.47 406 SER A N 1
ATOM 3215 C CA . SER A 1 406 ? 25.794 -38.896 -19.703 1.00 36.47 406 SER A CA 1
ATOM 3216 C C . SER A 1 406 ? 25.014 -39.333 -20.945 1.00 36.47 406 SER A C 1
ATOM 3218 O O . SER A 1 406 ? 25.603 -39.581 -21.991 1.00 36.47 406 SER A O 1
ATOM 3220 N N . ASP A 1 407 ? 23.699 -39.457 -20.818 1.00 31.16 407 ASP A N 1
ATOM 3221 C CA . ASP A 1 407 ? 22.802 -39.641 -21.955 1.00 31.16 407 ASP A CA 1
ATOM 3222 C C . ASP A 1 407 ? 22.036 -38.324 -22.123 1.00 31.16 407 ASP A C 1
ATOM 3224 O O . ASP A 1 407 ? 20.944 -38.163 -21.590 1.00 31.16 407 ASP A O 1
ATOM 3228 N N . ALA A 1 408 ? 22.652 -37.338 -22.787 1.00 33.28 408 ALA A N 1
ATOM 3229 C CA . ALA A 1 408 ? 21.969 -36.127 -23.244 1.00 33.28 408 ALA A CA 1
ATOM 3230 C C . ALA A 1 408 ? 21.241 -36.466 -24.562 1.00 33.28 408 ALA A C 1
ATOM 3232 O O . ALA A 1 408 ? 21.900 -36.526 -25.602 1.00 33.28 408 ALA A O 1
ATOM 3233 N N . PRO A 1 409 ? 19.915 -36.708 -24.574 1.00 31.67 409 PRO A N 1
ATOM 3234 C CA . PRO A 1 409 ? 19.221 -37.277 -25.733 1.00 31.67 409 PRO A CA 1
ATOM 3235 C C . PRO A 1 409 ? 18.812 -36.225 -26.780 1.00 31.67 409 PRO A C 1
ATOM 3237 O O . PRO A 1 409 ? 18.167 -36.569 -27.764 1.00 31.67 409 PRO A O 1
ATOM 3240 N N . TYR A 1 410 ? 19.152 -34.945 -26.580 1.00 38.84 410 TYR A N 1
ATOM 3241 C CA . TYR A 1 410 ? 18.556 -33.822 -27.323 1.00 38.84 410 TYR A CA 1
ATOM 3242 C C . TYR A 1 410 ? 19.421 -33.208 -28.426 1.00 38.84 410 TYR A C 1
ATOM 3244 O O . TYR A 1 410 ? 18.952 -32.324 -29.137 1.00 38.84 410 TYR A O 1
ATOM 3252 N N . LEU A 1 411 ? 20.650 -33.677 -28.647 1.00 42.09 411 LEU A N 1
ATOM 3253 C CA . LEU A 1 411 ? 21.402 -33.295 -29.848 1.00 42.09 411 LEU A CA 1
ATOM 3254 C C . LEU A 1 411 ? 21.012 -34.223 -31.005 1.00 42.09 411 LEU A C 1
ATOM 3256 O O . LEU A 1 411 ? 21.830 -34.983 -31.518 1.00 42.09 411 LEU A O 1
ATOM 3260 N N . 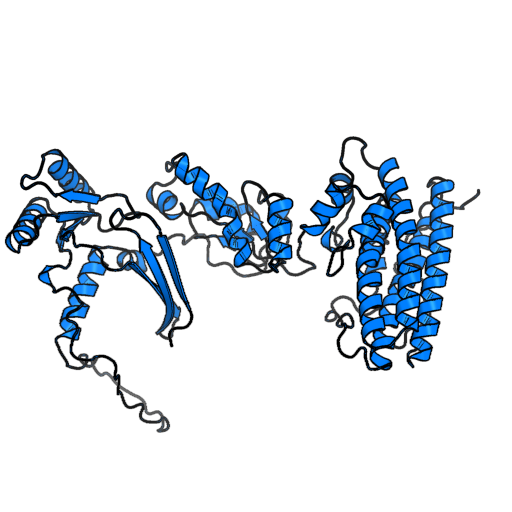SER A 1 412 ? 19.734 -34.187 -31.399 1.00 44.66 412 SER A N 1
ATOM 3261 C CA . SER A 1 412 ? 19.318 -34.769 -32.673 1.00 44.66 412 SER A CA 1
ATOM 3262 C C . SER A 1 412 ? 20.037 -34.027 -33.798 1.00 44.66 412 SER A C 1
ATOM 3264 O O . SER A 1 412 ? 20.047 -32.798 -33.849 1.00 44.66 412 SER A O 1
ATOM 3266 N N . SER A 1 413 ? 20.641 -34.807 -34.677 1.00 49.59 413 SER A N 1
ATOM 3267 C CA . SER A 1 413 ? 21.635 -34.489 -35.701 1.00 49.59 413 SER A CA 1
ATOM 3268 C C . SER A 1 413 ? 21.172 -33.606 -36.869 1.00 49.59 413 SER A C 1
ATOM 3270 O O . SER A 1 413 ? 21.694 -33.753 -37.970 1.00 49.59 413 SER A O 1
ATOM 3272 N N . ASP A 1 414 ? 20.229 -32.687 -36.665 1.00 55.47 414 ASP A N 1
ATOM 3273 C CA . ASP A 1 414 ? 19.827 -31.739 -37.705 1.00 55.47 414 ASP A CA 1
ATOM 3274 C C . ASP A 1 414 ? 19.716 -30.312 -37.148 1.00 55.47 414 ASP A C 1
ATOM 3276 O O . ASP A 1 414 ? 18.647 -29.764 -36.885 1.00 55.47 414 ASP A O 1
ATOM 3280 N N . LEU A 1 415 ? 20.885 -29.698 -36.938 1.00 63.12 415 LEU A N 1
ATOM 3281 C CA . LEU A 1 415 ? 21.039 -28.274 -36.625 1.00 63.12 415 LEU A CA 1
ATOM 3282 C C . LEU A 1 415 ? 20.866 -27.391 -37.880 1.00 63.12 415 LEU A C 1
ATOM 3284 O O . LEU A 1 415 ? 21.441 -26.308 -37.949 1.00 63.12 415 LEU A O 1
ATOM 3288 N N . SER A 1 416 ? 20.100 -27.832 -38.884 1.00 64.12 416 SER A N 1
ATOM 3289 C CA . SER A 1 416 ? 19.878 -27.108 -40.149 1.00 64.12 416 SER A CA 1
ATOM 3290 C C . SER A 1 416 ? 19.196 -25.748 -39.980 1.00 64.12 416 SER A C 1
ATOM 3292 O O . SER A 1 416 ? 19.253 -24.915 -40.882 1.00 64.12 416 SER A O 1
ATOM 3294 N N . TRP A 1 417 ? 18.587 -25.494 -38.821 1.00 70.69 417 TRP A N 1
ATOM 3295 C CA . TRP A 1 417 ? 18.004 -24.205 -38.451 1.00 70.69 417 TRP A CA 1
ATOM 3296 C C . TRP A 1 417 ? 19.033 -23.190 -37.915 1.00 70.69 417 TRP A C 1
ATOM 3298 O O . TRP A 1 417 ? 18.715 -22.004 -37.819 1.00 70.69 417 TRP A O 1
ATOM 3308 N N . LEU A 1 418 ? 20.252 -23.621 -37.562 1.00 76.12 418 LEU A N 1
ATOM 3309 C CA . LEU A 1 418 ? 21.340 -22.723 -37.167 1.00 76.12 418 LEU A CA 1
ATOM 3310 C C . LEU A 1 418 ? 22.088 -22.206 -38.400 1.00 76.12 418 LEU A C 1
ATOM 3312 O O . LEU A 1 418 ? 22.312 -22.933 -39.368 1.00 76.12 418 LEU A O 1
ATOM 3316 N N . CYS A 1 419 ? 22.525 -20.948 -38.348 1.00 82.06 419 CYS A N 1
ATOM 3317 C CA . CYS A 1 419 ? 23.373 -20.389 -39.395 1.00 82.06 419 CYS A CA 1
ATOM 3318 C C . CYS A 1 419 ? 24.736 -21.102 -39.463 1.00 82.06 419 CYS A C 1
ATOM 3320 O O . CYS A 1 419 ? 25.165 -21.762 -38.515 1.00 82.06 419 CYS A O 1
ATOM 3322 N N . SER A 1 420 ? 25.440 -20.978 -40.587 1.00 85.44 420 SER A N 1
ATOM 3323 C CA . SER A 1 420 ? 26.828 -21.419 -40.695 1.00 85.44 420 SER A CA 1
ATOM 3324 C C . SER A 1 420 ? 27.779 -20.367 -40.108 1.00 85.44 420 SER A C 1
ATOM 3326 O O . SER A 1 420 ? 27.418 -19.217 -39.852 1.00 85.44 420 SER A O 1
ATOM 3328 N N . GLU A 1 421 ? 29.050 -20.738 -39.922 1.00 87.00 421 GLU A N 1
ATOM 3329 C CA . GLU A 1 421 ? 30.078 -19.793 -39.466 1.00 87.00 421 GLU A CA 1
ATOM 3330 C C . GLU A 1 421 ? 30.243 -18.575 -40.390 1.00 87.00 421 GLU A C 1
ATOM 3332 O O . GLU A 1 421 ? 30.723 -17.533 -39.937 1.00 87.00 421 GLU A O 1
ATOM 3337 N N . ALA A 1 422 ? 29.862 -18.700 -41.667 1.00 86.81 422 ALA A N 1
ATOM 3338 C CA . ALA A 1 422 ? 29.991 -17.646 -42.665 1.00 86.81 422 ALA A CA 1
ATOM 3339 C C . ALA A 1 422 ? 28.940 -16.534 -42.511 1.00 86.81 422 ALA A C 1
ATOM 3341 O O . ALA A 1 422 ? 29.177 -15.412 -42.967 1.00 86.81 422 ALA A O 1
ATOM 3342 N N . GLU A 1 423 ? 27.807 -16.804 -41.859 1.00 90.25 423 GLU A N 1
ATOM 3343 C CA . GLU A 1 423 ? 26.776 -15.792 -41.603 1.00 90.25 423 GLU A CA 1
ATOM 3344 C C . GLU A 1 423 ? 26.949 -15.099 -40.243 1.00 90.25 423 GLU A C 1
ATOM 3346 O O . GLU A 1 423 ? 26.263 -14.118 -39.961 1.00 90.25 423 GLU A O 1
ATOM 3351 N N . ILE A 1 424 ? 27.882 -15.560 -39.404 1.00 92.44 424 ILE A N 1
ATOM 3352 C CA . ILE A 1 424 ? 28.198 -14.909 -38.128 1.00 92.44 424 ILE A CA 1
ATOM 3353 C C . ILE A 1 424 ? 28.934 -13.593 -38.378 1.00 92.44 424 ILE A C 1
ATOM 3355 O O . ILE A 1 424 ? 29.908 -13.545 -39.134 1.00 92.44 424 ILE A O 1
ATOM 3359 N N . GLY A 1 425 ? 28.537 -12.548 -37.648 1.00 93.31 425 GLY A N 1
ATOM 3360 C CA . GLY A 1 425 ? 29.207 -11.255 -37.668 1.00 93.31 425 GLY A CA 1
ATOM 3361 C C . GLY A 1 425 ? 30.722 -11.319 -37.429 1.00 93.31 425 GLY A C 1
ATOM 3362 O O . GLY A 1 425 ? 31.247 -12.145 -36.670 1.00 93.31 425 GLY A O 1
ATOM 3363 N N . VAL A 1 426 ? 31.447 -10.422 -38.089 1.00 94.38 426 VAL A N 1
ATOM 3364 C CA . VAL A 1 426 ? 32.901 -10.279 -37.976 1.00 94.38 426 VAL A CA 1
ATOM 3365 C C . VAL A 1 426 ? 33.199 -8.988 -37.230 1.00 94.38 426 VAL A C 1
ATOM 3367 O O . VAL A 1 426 ? 32.785 -7.914 -37.663 1.00 94.38 426 VAL A O 1
ATOM 3370 N N . ALA A 1 427 ? 33.895 -9.100 -36.099 1.00 94.56 427 ALA A N 1
ATOM 3371 C CA . ALA A 1 427 ? 34.399 -7.947 -35.367 1.00 94.56 427 ALA A CA 1
ATOM 3372 C C . ALA A 1 427 ? 35.651 -7.408 -36.066 1.00 94.56 427 ALA A C 1
ATOM 3374 O O . ALA A 1 427 ? 36.574 -8.169 -36.360 1.00 94.56 427 ALA A O 1
ATOM 3375 N N . ILE A 1 428 ? 35.665 -6.108 -36.341 1.00 94.56 428 ILE A N 1
ATOM 3376 C CA . ILE A 1 428 ? 36.782 -5.403 -36.965 1.00 94.56 428 ILE A CA 1
ATOM 3377 C C . ILE A 1 428 ? 37.174 -4.182 -36.137 1.00 94.56 428 ILE A C 1
ATOM 3379 O O . ILE A 1 428 ? 36.388 -3.661 -35.345 1.00 94.56 428 ILE A O 1
ATOM 3383 N N . ASN A 1 429 ? 38.395 -3.706 -36.363 1.00 93.06 429 ASN A N 1
ATOM 3384 C CA . ASN A 1 429 ? 38.977 -2.535 -35.707 1.00 93.06 429 ASN A CA 1
ATOM 3385 C C . ASN A 1 429 ? 39.709 -1.609 -36.698 1.00 93.06 429 ASN A C 1
ATOM 3387 O O . ASN A 1 429 ? 40.516 -0.781 -36.289 1.00 93.06 429 ASN A O 1
ATOM 3391 N N . SER A 1 430 ? 39.480 -1.765 -38.005 1.00 94.06 430 SER A N 1
ATOM 3392 C CA . SER A 1 430 ? 40.074 -0.914 -39.038 1.00 94.06 430 SER A CA 1
ATOM 3393 C C . SER A 1 430 ? 39.135 -0.750 -40.231 1.00 94.06 430 SER A C 1
ATOM 3395 O O . SER A 1 430 ? 38.347 -1.644 -40.547 1.00 94.06 430 SER A O 1
ATOM 3397 N N . VAL A 1 431 ? 39.216 0.399 -40.909 1.00 92.75 431 VAL A N 1
ATOM 3398 C CA . VAL A 1 431 ? 38.414 0.670 -42.115 1.00 92.75 431 VAL A CA 1
ATOM 3399 C C . VAL A 1 431 ? 38.732 -0.320 -43.250 1.00 92.75 431 VAL A C 1
ATOM 3401 O O . VAL A 1 431 ? 37.780 -0.840 -43.828 1.00 92.75 431 VAL A O 1
ATOM 3404 N N . PRO A 1 432 ? 40.004 -0.662 -43.557 1.00 95.25 432 PRO A N 1
ATOM 3405 C CA . PRO A 1 432 ? 40.303 -1.671 -44.577 1.00 95.25 432 PRO A CA 1
ATOM 3406 C C . PRO A 1 432 ? 39.676 -3.035 -44.266 1.00 95.25 432 PRO A C 1
ATOM 3408 O O . PRO A 1 432 ? 38.974 -3.587 -45.111 1.00 95.25 432 PRO A O 1
ATOM 3411 N N . ALA A 1 433 ? 39.814 -3.521 -43.026 1.00 95.19 433 ALA A N 1
ATOM 3412 C CA . ALA A 1 433 ? 39.201 -4.783 -42.607 1.00 95.19 433 ALA A CA 1
ATOM 3413 C C . ALA A 1 433 ? 37.666 -4.738 -42.691 1.00 95.19 433 ALA A C 1
ATOM 3415 O O . ALA A 1 433 ? 37.029 -5.738 -43.021 1.00 95.19 433 ALA A O 1
ATOM 3416 N N . ALA A 1 434 ? 37.057 -3.575 -42.431 1.00 94.00 434 ALA A N 1
ATOM 3417 C CA . ALA A 1 434 ? 35.621 -3.394 -42.598 1.00 94.00 434 ALA A CA 1
ATOM 3418 C C . ALA A 1 434 ? 35.184 -3.576 -44.058 1.00 94.00 434 ALA A C 1
ATOM 3420 O O . ALA A 1 434 ? 34.222 -4.295 -44.329 1.00 94.00 434 ALA A O 1
ATOM 3421 N N . LEU A 1 435 ? 35.897 -2.951 -44.999 1.00 94.56 435 LEU A N 1
ATOM 3422 C CA . LEU A 1 435 ? 35.604 -3.048 -46.431 1.00 94.56 435 LEU A CA 1
ATOM 3423 C C . LEU A 1 435 ? 35.799 -4.476 -46.954 1.00 94.56 435 LEU A C 1
ATOM 3425 O O . LEU A 1 435 ? 34.951 -4.972 -47.697 1.00 94.56 435 LEU A O 1
ATOM 3429 N N . GLU A 1 436 ? 36.859 -5.156 -46.518 1.00 95.62 436 GLU A N 1
ATOM 3430 C CA . GLU A 1 436 ? 37.109 -6.563 -46.844 1.00 95.62 436 GLU A CA 1
ATOM 3431 C C . GLU A 1 436 ? 35.992 -7.476 -46.326 1.00 95.62 436 GLU A C 1
ATOM 3433 O O . GLU A 1 436 ? 35.467 -8.300 -47.077 1.00 95.62 436 GLU A O 1
ATOM 3438 N N . ALA A 1 437 ? 35.561 -7.297 -45.073 1.00 94.88 437 ALA A N 1
ATOM 3439 C CA . ALA A 1 437 ? 34.467 -8.075 -44.498 1.00 94.88 437 ALA A CA 1
ATOM 3440 C C . ALA A 1 437 ? 33.135 -7.836 -45.234 1.00 94.88 437 ALA A C 1
ATOM 3442 O O . ALA A 1 437 ? 32.408 -8.792 -45.509 1.00 94.88 437 ALA A O 1
ATOM 3443 N N . ILE A 1 438 ? 32.829 -6.589 -45.614 1.00 95.25 438 ILE A N 1
ATOM 3444 C CA . ILE A 1 438 ? 31.640 -6.258 -46.418 1.00 95.25 438 ILE A CA 1
ATOM 3445 C C . ILE A 1 438 ? 31.703 -6.950 -47.785 1.00 95.25 438 ILE A C 1
ATOM 3447 O O . ILE A 1 438 ? 30.719 -7.561 -48.209 1.00 95.25 438 ILE A O 1
ATOM 3451 N N . ALA A 1 439 ? 32.848 -6.881 -48.469 1.00 94.31 439 ALA A N 1
ATOM 3452 C CA . ALA A 1 439 ? 33.042 -7.527 -49.764 1.00 94.31 439 ALA A CA 1
ATOM 3453 C C . ALA A 1 439 ? 32.897 -9.054 -49.663 1.00 94.31 439 ALA A C 1
ATOM 3455 O O . ALA A 1 439 ? 32.212 -9.661 -50.486 1.00 94.31 439 ALA A O 1
ATOM 3456 N N . ALA A 1 440 ? 33.464 -9.664 -48.618 1.00 94.50 440 ALA A N 1
ATOM 3457 C CA . ALA A 1 440 ? 33.366 -11.097 -48.361 1.00 94.50 440 ALA A CA 1
ATOM 3458 C C . ALA A 1 440 ? 31.936 -11.557 -48.033 1.00 94.50 440 ALA A C 1
ATOM 3460 O O . ALA A 1 440 ? 31.543 -12.655 -48.415 1.00 94.50 440 ALA A O 1
ATOM 3461 N N . ILE A 1 441 ? 31.137 -10.743 -47.335 1.00 94.81 441 ILE A N 1
ATOM 3462 C CA . ILE A 1 441 ? 29.717 -11.044 -47.093 1.00 94.81 441 ILE A CA 1
ATOM 3463 C C . ILE A 1 441 ? 28.927 -10.973 -48.409 1.00 94.81 441 ILE A C 1
ATOM 3465 O O . ILE A 1 441 ? 28.131 -11.865 -48.708 1.00 94.81 441 ILE A O 1
ATOM 3469 N N . ARG A 1 442 ? 29.185 -9.951 -49.233 1.00 94.44 442 ARG A N 1
ATOM 3470 C CA . ARG A 1 442 ? 28.504 -9.757 -50.521 1.00 94.44 442 ARG A CA 1
ATOM 3471 C C . ARG A 1 442 ? 28.841 -10.822 -51.555 1.00 94.44 442 ARG A C 1
ATOM 3473 O O . ARG A 1 442 ? 27.946 -11.239 -52.284 1.00 94.44 442 ARG A O 1
ATOM 3480 N N . SER A 1 443 ? 30.086 -11.297 -51.604 1.00 93.88 443 SER A N 1
ATOM 3481 C CA . SER A 1 443 ? 30.491 -12.363 -52.532 1.00 93.88 443 SER A CA 1
ATOM 3482 C C . SER A 1 443 ? 29.792 -13.697 -52.253 1.00 93.88 443 SER A C 1
ATOM 3484 O O . SER A 1 443 ? 29.657 -14.514 -53.159 1.00 93.88 443 SER A O 1
ATOM 3486 N N . ARG A 1 444 ? 29.281 -13.894 -51.030 1.00 93.12 444 ARG A N 1
ATOM 3487 C CA . ARG A 1 444 ? 28.447 -15.043 -50.641 1.00 93.12 444 ARG A CA 1
ATOM 3488 C C . ARG A 1 444 ? 26.959 -14.879 -50.985 1.00 93.12 444 ARG A C 1
ATOM 3490 O O . ARG A 1 444 ? 26.165 -15.742 -50.639 1.00 93.12 444 ARG A O 1
ATOM 3497 N N . GLY A 1 445 ? 26.567 -13.785 -51.643 1.00 91.56 445 GLY A N 1
ATOM 3498 C CA . GLY A 1 445 ? 25.180 -13.518 -52.051 1.00 91.56 445 GLY A CA 1
ATOM 3499 C C . GLY A 1 445 ? 24.364 -12.673 -51.065 1.00 91.56 445 GLY A C 1
ATOM 3500 O O . GLY A 1 445 ? 23.203 -12.366 -51.330 1.00 91.56 445 GLY A O 1
ATOM 3501 N N . HIS A 1 446 ? 24.949 -12.230 -49.947 1.00 92.19 446 HIS A N 1
ATOM 3502 C CA . HIS A 1 446 ? 24.275 -11.318 -49.020 1.00 92.19 446 HIS A CA 1
ATOM 3503 C C . HIS A 1 446 ? 24.474 -9.858 -49.441 1.00 92.19 446 HIS A C 1
ATOM 3505 O O . HIS A 1 446 ? 25.440 -9.198 -49.057 1.00 92.19 446 HIS A O 1
ATOM 3511 N N . HIS A 1 447 ? 23.534 -9.327 -50.221 1.00 90.69 447 HIS A N 1
ATOM 3512 C CA . HIS A 1 447 ? 23.604 -7.941 -50.700 1.00 90.69 447 HIS A CA 1
ATOM 3513 C C . HIS A 1 447 ? 23.355 -6.900 -49.597 1.00 90.69 447 HIS A C 1
ATOM 3515 O O . HIS A 1 447 ? 23.968 -5.831 -49.604 1.00 90.69 447 HIS A O 1
ATOM 3521 N N . LYS A 1 448 ? 22.486 -7.223 -48.632 1.00 94.00 448 LYS A N 1
ATOM 3522 C CA . LYS A 1 448 ? 22.163 -6.361 -47.490 1.00 94.00 448 LYS A CA 1
ATOM 3523 C C . LYS A 1 448 ? 23.107 -6.666 -46.323 1.00 94.00 448 LYS A C 1
ATOM 3525 O O . LYS A 1 448 ? 23.129 -7.790 -45.825 1.00 94.00 448 LYS A O 1
ATOM 3530 N N . VAL A 1 449 ? 23.846 -5.660 -45.861 1.00 94.88 449 VAL A N 1
ATOM 3531 C CA . VAL A 1 449 ? 24.800 -5.770 -44.740 1.00 94.88 449 VAL A CA 1
ATOM 3532 C C . VAL A 1 449 ? 24.445 -4.755 -43.655 1.00 94.88 449 VAL A C 1
ATOM 3534 O O . VAL A 1 449 ? 23.954 -3.663 -43.950 1.00 94.88 449 VAL A O 1
ATOM 3537 N N . VAL A 1 450 ? 24.685 -5.094 -42.391 1.00 93.94 450 VAL A N 1
ATOM 3538 C CA . VAL A 1 450 ? 24.542 -4.172 -41.259 1.00 93.94 450 VAL A CA 1
ATOM 3539 C C . VAL A 1 450 ? 25.838 -4.112 -40.463 1.00 93.94 450 VAL A C 1
ATOM 3541 O O . VAL A 1 450 ? 26.538 -5.108 -40.298 1.00 93.94 450 VAL A O 1
ATOM 3544 N N . LEU A 1 451 ? 26.167 -2.910 -40.002 1.00 94.00 451 LEU A N 1
ATOM 3545 C CA . LEU A 1 451 ? 27.305 -2.654 -39.134 1.00 94.00 451 LEU A CA 1
ATOM 3546 C C . LEU A 1 451 ? 26.781 -2.132 -37.810 1.00 94.00 451 LEU A C 1
ATOM 3548 O O . LEU A 1 451 ? 25.895 -1.274 -37.785 1.00 94.00 451 LEU A O 1
ATOM 3552 N N . LYS A 1 452 ? 27.325 -2.650 -36.716 1.00 91.75 452 LYS A N 1
ATOM 3553 C CA . LYS A 1 452 ? 26.924 -2.296 -35.356 1.00 91.75 452 LYS A CA 1
ATOM 3554 C C . LYS A 1 452 ? 28.168 -2.086 -34.511 1.00 91.75 452 LYS A C 1
ATOM 3556 O O . LYS A 1 452 ? 29.071 -2.914 -34.553 1.00 91.75 452 LYS A O 1
ATOM 3561 N N . GLU A 1 453 ? 28.208 -1.031 -33.708 1.00 90.44 453 GLU A N 1
ATOM 3562 C CA . GLU A 1 453 ? 29.237 -0.929 -32.667 1.00 90.44 453 GLU A CA 1
ATOM 3563 C C . GLU A 1 453 ? 29.137 -2.137 -31.722 1.00 90.44 453 GLU A C 1
ATOM 3565 O O . GLU A 1 453 ? 28.035 -2.599 -31.379 1.00 90.44 453 GLU A O 1
ATOM 3570 N N . SER A 1 454 ? 30.296 -2.674 -31.335 1.00 86.69 454 SER A N 1
ATOM 3571 C CA . SER A 1 454 ? 30.412 -3.884 -30.521 1.00 86.69 454 SER A CA 1
ATOM 3572 C C . SER A 1 454 ? 29.685 -3.720 -29.190 1.00 86.69 454 SER A C 1
ATOM 3574 O O . SER A 1 454 ? 28.880 -4.572 -28.814 1.00 86.69 454 SER A O 1
ATOM 3576 N N . VAL A 1 455 ? 29.840 -2.569 -28.540 1.00 83.19 455 VAL A N 1
ATOM 3577 C CA . VAL A 1 455 ? 29.060 -2.174 -27.364 1.00 83.19 455 VAL A CA 1
ATOM 3578 C C . VAL A 1 455 ? 28.118 -1.043 -27.766 1.00 83.19 455 VAL A C 1
ATOM 3580 O O . VAL A 1 455 ? 28.511 -0.122 -28.470 1.00 83.19 455 VAL A O 1
ATOM 3583 N N . GLY A 1 456 ? 26.852 -1.108 -27.360 1.00 76.00 456 GLY A N 1
ATOM 3584 C CA . GLY A 1 456 ? 25.895 -0.049 -27.675 1.00 76.00 456 GLY A CA 1
ATOM 3585 C C . GLY A 1 456 ? 24.500 -0.325 -27.134 1.00 76.00 456 GLY A C 1
ATOM 3586 O O . GLY A 1 456 ? 24.170 -1.458 -26.790 1.00 76.00 456 GLY A O 1
ATOM 3587 N N . VAL A 1 457 ? 23.679 0.722 -27.085 1.00 70.88 457 VAL A N 1
ATOM 3588 C CA . VAL A 1 457 ? 22.281 0.649 -26.638 1.00 70.88 457 VAL A CA 1
ATOM 3589 C C . VAL A 1 457 ? 21.388 0.173 -27.788 1.00 70.88 457 VAL A C 1
ATOM 3591 O O . VAL A 1 457 ? 21.636 0.493 -28.955 1.00 70.88 457 VAL A O 1
ATOM 3594 N N . ALA A 1 458 ? 20.341 -0.590 -27.468 1.00 66.88 458 ALA A N 1
ATOM 3595 C CA . ALA A 1 458 ? 19.389 -1.108 -28.447 1.00 66.88 458 ALA A CA 1
ATOM 3596 C C . ALA A 1 458 ? 18.862 -0.007 -29.393 1.00 66.88 458 ALA A C 1
ATOM 3598 O O . ALA A 1 458 ? 18.530 1.103 -28.975 1.00 66.88 458 ALA A O 1
ATOM 3599 N N . GLY A 1 459 ? 18.805 -0.316 -30.692 1.00 66.81 459 GLY A N 1
ATOM 3600 C CA . GLY A 1 459 ? 18.286 0.588 -31.726 1.00 66.81 459 GLY A CA 1
ATOM 3601 C C . GLY A 1 459 ? 19.180 1.781 -32.093 1.00 66.81 459 GLY A C 1
ATOM 3602 O O . GLY A 1 459 ? 18.800 2.560 -32.963 1.00 66.81 459 GLY A O 1
ATOM 3603 N N . SER A 1 460 ? 20.357 1.927 -31.479 1.00 71.81 460 SER A N 1
ATOM 3604 C CA . SER A 1 460 ? 21.333 2.984 -31.788 1.00 71.81 460 SER A CA 1
ATOM 3605 C C . SER A 1 460 ? 22.645 2.398 -32.330 1.00 71.81 460 SER A C 1
ATOM 3607 O O . SER A 1 460 ? 22.804 1.180 -32.398 1.00 71.81 460 SER A O 1
ATOM 3609 N N . ASN A 1 461 ? 23.571 3.267 -32.751 1.00 82.19 461 ASN A N 1
ATOM 3610 C CA . ASN A 1 461 ? 24.952 2.914 -33.116 1.00 82.19 461 ASN A CA 1
ATOM 3611 C C . ASN A 1 461 ? 25.069 1.781 -34.152 1.00 82.19 461 ASN A C 1
ATOM 3613 O O . ASN A 1 461 ? 25.887 0.865 -34.035 1.00 82.19 461 ASN A O 1
ATOM 3617 N N . SER A 1 462 ? 24.214 1.841 -35.174 1.00 87.81 462 SER A N 1
ATOM 3618 C CA . SER A 1 462 ? 24.251 0.923 -36.306 1.00 87.81 462 SER A CA 1
ATOM 3619 C C . SER A 1 462 ? 23.960 1.637 -37.619 1.00 87.81 462 SER A C 1
ATOM 3621 O O . SER A 1 462 ? 23.218 2.621 -37.658 1.00 87.81 462 SER A O 1
ATOM 3623 N N . ILE A 1 463 ? 24.537 1.125 -38.704 1.00 92.00 463 ILE A N 1
ATOM 3624 C CA . ILE A 1 463 ? 24.278 1.586 -40.068 1.00 92.00 463 ILE A CA 1
ATOM 3625 C C . ILE A 1 463 ? 23.920 0.403 -40.962 1.00 92.00 463 ILE A C 1
ATOM 3627 O O . ILE A 1 463 ? 24.421 -0.708 -40.797 1.00 92.00 463 ILE A O 1
ATOM 3631 N N . ARG A 1 464 ? 23.033 0.650 -41.926 1.00 92.94 464 ARG A N 1
ATOM 3632 C CA . ARG A 1 464 ? 22.591 -0.335 -42.919 1.00 92.94 464 ARG A CA 1
ATOM 3633 C C . ARG A 1 464 ? 23.246 -0.022 -44.263 1.00 92.94 464 ARG A C 1
ATOM 3635 O O . ARG A 1 464 ? 23.212 1.129 -44.705 1.00 92.94 464 ARG A O 1
ATOM 3642 N N . LEU A 1 465 ? 23.822 -1.039 -44.898 1.00 93.62 465 LEU A N 1
ATOM 3643 C CA . LEU A 1 465 ? 24.422 -0.998 -46.232 1.00 93.62 465 LEU A CA 1
ATOM 3644 C C . LEU A 1 465 ? 23.600 -1.890 -47.167 1.00 93.62 465 LEU A C 1
ATOM 3646 O O . LEU A 1 465 ? 23.918 -3.062 -47.368 1.00 93.62 465 LEU A O 1
ATOM 3650 N N . PHE A 1 466 ? 22.488 -1.358 -47.670 1.00 92.19 466 PHE A N 1
ATOM 3651 C CA . PHE A 1 466 ? 21.592 -2.098 -48.569 1.00 92.19 466 PHE A CA 1
ATOM 3652 C C . PHE A 1 466 ? 21.857 -1.794 -50.043 1.00 92.19 466 PHE A C 1
ATOM 3654 O O . PHE A 1 466 ? 21.560 -2.627 -50.892 1.00 92.19 466 PHE A O 1
ATOM 3661 N N . GLU A 1 467 ? 22.464 -0.642 -50.326 1.00 90.62 467 GLU A N 1
ATOM 3662 C CA . GLU A 1 467 ? 22.882 -0.265 -51.673 1.00 90.62 467 GLU A CA 1
ATOM 3663 C C . GLU A 1 467 ? 24.209 -0.938 -52.051 1.00 90.62 467 GLU A C 1
ATOM 3665 O O . GLU A 1 467 ? 25.055 -1.138 -51.171 1.00 90.62 467 GLU A O 1
ATOM 3670 N N . PRO A 1 468 ? 24.443 -1.256 -53.338 1.00 85.62 468 PRO A N 1
ATOM 3671 C CA . PRO A 1 468 ? 25.706 -1.834 -53.798 1.00 85.62 468 PRO A CA 1
ATOM 3672 C C . PRO A 1 468 ? 26.916 -0.943 -53.500 1.00 85.62 468 PRO A C 1
ATOM 3674 O O . PRO A 1 468 ? 27.968 -1.437 -53.099 1.00 85.62 468 PRO A O 1
ATOM 3677 N N . GLU A 1 469 ? 26.772 0.372 -53.628 1.00 90.62 469 GLU A N 1
ATOM 3678 C CA . GLU A 1 469 ? 27.845 1.323 -53.344 1.00 90.62 469 GLU A CA 1
ATOM 3679 C C . GLU A 1 469 ? 27.867 1.713 -51.863 1.00 90.62 469 GLU A C 1
ATOM 3681 O O . GLU A 1 469 ? 26.828 1.928 -51.234 1.00 90.62 469 GLU A O 1
ATOM 3686 N N . ILE A 1 470 ? 29.069 1.810 -51.293 1.00 91.00 470 ILE A N 1
ATOM 3687 C CA . ILE A 1 470 ? 29.251 2.302 -49.927 1.00 91.00 470 ILE A CA 1
ATOM 3688 C C . ILE A 1 470 ? 29.407 3.817 -50.006 1.00 91.00 470 ILE A C 1
ATOM 3690 O O . ILE A 1 470 ? 30.374 4.333 -50.559 1.00 91.00 470 ILE A O 1
ATOM 3694 N N . LEU A 1 471 ? 28.449 4.536 -49.435 1.00 92.69 471 LEU A N 1
ATOM 3695 C CA . LEU A 1 471 ? 28.408 5.991 -49.464 1.00 92.69 471 LEU A CA 1
ATOM 3696 C C . LEU A 1 471 ? 29.483 6.583 -48.541 1.00 92.69 471 LEU A C 1
ATOM 3698 O O . LEU A 1 471 ? 29.731 6.072 -47.448 1.00 92.69 471 LEU A O 1
ATOM 3702 N N . GLU A 1 472 ? 30.027 7.751 -48.889 1.00 91.50 472 GLU A N 1
ATOM 3703 C CA . GLU A 1 472 ? 31.039 8.447 -48.073 1.00 91.50 472 GLU A CA 1
ATOM 3704 C C . GLU A 1 472 ? 30.598 8.680 -46.619 1.00 91.50 472 GLU A C 1
ATOM 3706 O O . GLU A 1 472 ? 31.394 8.614 -45.684 1.00 91.50 472 GLU A O 1
ATOM 3711 N N . LYS A 1 473 ? 29.304 8.942 -46.392 1.00 92.75 473 LYS A N 1
ATOM 3712 C CA . LYS A 1 473 ? 28.744 9.082 -45.036 1.00 92.75 473 LYS A CA 1
ATOM 3713 C C . LYS A 1 473 ? 28.859 7.794 -44.208 1.00 92.75 473 LYS A C 1
ATOM 3715 O O . LYS A 1 473 ? 29.033 7.879 -42.998 1.00 92.75 473 LYS A O 1
ATOM 3720 N N . GLN A 1 474 ? 28.759 6.627 -44.845 1.00 92.94 474 GLN A N 1
ATOM 3721 C CA . GLN A 1 474 ? 28.887 5.324 -44.189 1.00 92.94 474 GLN A CA 1
ATOM 3722 C C . GLN A 1 474 ? 30.357 5.039 -43.877 1.00 92.94 474 GLN A C 1
ATOM 3724 O O . GLN A 1 474 ? 30.657 4.633 -42.760 1.00 92.94 474 GLN A O 1
ATOM 3729 N N . ILE A 1 475 ? 31.271 5.358 -44.801 1.00 92.12 475 ILE A N 1
ATOM 3730 C CA . ILE A 1 475 ? 32.720 5.267 -44.560 1.00 92.12 475 ILE A CA 1
ATOM 3731 C C . ILE A 1 475 ? 33.115 6.152 -43.376 1.00 92.12 475 ILE A C 1
ATOM 3733 O O . ILE A 1 475 ? 33.715 5.661 -42.428 1.00 92.12 475 ILE A O 1
ATOM 3737 N N . ARG A 1 476 ? 32.688 7.424 -43.360 1.00 93.44 476 ARG A N 1
ATOM 3738 C CA . ARG A 1 476 ? 32.951 8.339 -42.235 1.00 93.44 476 ARG A CA 1
ATOM 3739 C C . ARG A 1 476 ? 32.429 7.815 -40.898 1.00 93.44 476 ARG A C 1
ATOM 3741 O O . ARG A 1 476 ? 33.075 8.028 -39.876 1.00 93.44 476 ARG A O 1
ATOM 3748 N N . TRP A 1 477 ? 31.275 7.143 -40.886 1.00 93.00 477 TRP A N 1
ATOM 3749 C CA . TRP A 1 477 ? 30.750 6.524 -39.667 1.00 93.00 477 TRP A CA 1
ATOM 3750 C C . TRP A 1 477 ? 31.661 5.392 -39.172 1.00 93.00 477 TRP A C 1
ATOM 3752 O O . TRP A 1 477 ? 32.001 5.374 -37.992 1.00 93.00 477 TRP A O 1
ATOM 3762 N N . ILE A 1 478 ? 32.110 4.506 -40.071 1.00 90.75 478 ILE A N 1
ATOM 3763 C CA . ILE A 1 478 ? 33.039 3.410 -39.740 1.00 90.75 478 ILE A CA 1
ATOM 3764 C C . ILE A 1 478 ? 34.357 3.976 -39.211 1.00 90.75 478 ILE A C 1
ATOM 3766 O O . ILE A 1 478 ? 34.823 3.547 -38.160 1.00 90.75 478 ILE A O 1
ATOM 3770 N N . THR A 1 479 ? 34.926 4.965 -39.909 1.00 92.38 479 THR A N 1
ATOM 3771 C CA . THR A 1 479 ? 36.158 5.649 -39.500 1.00 92.38 479 THR A CA 1
ATOM 3772 C C . THR A 1 479 ? 36.027 6.199 -38.087 1.00 92.38 479 THR A C 1
ATOM 3774 O O . THR A 1 479 ? 36.839 5.868 -37.233 1.00 92.38 479 THR A O 1
ATOM 3777 N N . LYS A 1 480 ? 34.957 6.950 -37.803 1.00 90.75 480 LYS A N 1
ATOM 3778 C CA . LYS A 1 480 ? 34.730 7.534 -36.478 1.00 90.75 480 LYS A CA 1
ATOM 3779 C C . LYS A 1 480 ? 34.591 6.473 -35.382 1.00 90.75 480 LYS A C 1
ATOM 3781 O O . LYS A 1 480 ? 35.126 6.660 -34.292 1.00 90.75 480 LYS A O 1
ATOM 3786 N N . ALA A 1 481 ? 33.869 5.385 -35.653 1.00 87.06 481 ALA A N 1
ATOM 3787 C CA . ALA A 1 481 ? 33.701 4.296 -34.693 1.00 87.06 481 ALA A CA 1
ATOM 3788 C C . ALA A 1 481 ? 35.058 3.653 -34.359 1.00 87.06 481 ALA A C 1
ATOM 3790 O O . ALA A 1 481 ? 35.436 3.561 -33.191 1.00 87.06 481 ALA A O 1
ATOM 3791 N N . VAL A 1 482 ? 35.839 3.319 -35.384 1.00 87.56 482 VAL A N 1
ATOM 3792 C CA . VAL A 1 482 ? 37.172 2.730 -35.227 1.00 87.56 482 VAL A CA 1
ATOM 3793 C C . VAL A 1 482 ? 38.148 3.677 -34.518 1.00 87.56 482 VAL A C 1
ATOM 3795 O O . VAL A 1 482 ? 38.834 3.262 -33.588 1.00 87.56 482 VAL A O 1
ATOM 3798 N N . GLU A 1 483 ? 38.200 4.952 -34.911 1.00 88.50 483 GLU A N 1
ATOM 3799 C CA . GLU A 1 483 ? 39.080 5.962 -34.298 1.00 88.50 483 GLU A CA 1
ATOM 3800 C C . GLU A 1 483 ? 38.759 6.202 -32.821 1.00 88.50 483 GLU A C 1
ATOM 3802 O O . GLU A 1 483 ? 39.647 6.509 -32.030 1.00 88.50 483 GLU A O 1
ATOM 3807 N N . SER A 1 484 ? 37.498 6.013 -32.424 1.00 81.38 484 SER A N 1
ATOM 3808 C CA . SER A 1 484 ? 37.086 6.069 -31.019 1.00 81.38 484 SER A CA 1
ATOM 3809 C C . SER A 1 484 ? 37.473 4.823 -30.205 1.00 81.38 484 SER A C 1
ATOM 3811 O O . SER A 1 484 ? 37.073 4.695 -29.047 1.00 81.38 484 SER A O 1
ATOM 3813 N N . GLY A 1 485 ? 38.238 3.899 -30.799 1.00 78.00 485 GLY A N 1
ATOM 3814 C CA . GLY A 1 485 ? 38.667 2.644 -30.182 1.00 78.00 485 GLY A CA 1
ATOM 3815 C C . GLY A 1 485 ? 37.550 1.607 -30.057 1.00 78.00 485 GLY A C 1
ATOM 3816 O O . GLY A 1 485 ? 37.697 0.652 -29.296 1.00 78.00 485 GLY A O 1
ATOM 3817 N N . GLN A 1 486 ? 36.428 1.789 -30.762 1.00 81.38 486 GLN A N 1
ATOM 3818 C CA . GLN A 1 486 ? 35.320 0.837 -30.757 1.00 81.38 486 GLN A CA 1
ATOM 3819 C C . GLN A 1 486 ? 35.531 -0.226 -31.833 1.00 81.38 486 GLN A C 1
ATOM 3821 O O . GLN A 1 486 ? 35.832 0.077 -32.988 1.00 81.38 486 GLN A O 1
ATOM 3826 N N . GLU A 1 487 ? 35.297 -1.483 -31.472 1.00 89.88 487 GLU A N 1
ATOM 3827 C CA . GLU A 1 487 ? 35.127 -2.542 -32.461 1.00 89.88 487 GLU A CA 1
ATOM 3828 C C . GLU A 1 487 ? 33.772 -2.390 -33.159 1.00 89.88 487 GLU A C 1
ATOM 3830 O O . GLU A 1 487 ? 32.759 -2.057 -32.533 1.00 89.88 487 GLU A O 1
ATOM 3835 N N . VAL A 1 488 ? 33.728 -2.693 -34.453 1.00 92.69 488 VAL A N 1
ATOM 3836 C CA . VAL A 1 488 ? 32.484 -2.747 -35.228 1.00 92.69 488 VAL A CA 1
ATOM 3837 C C . VAL A 1 488 ? 32.243 -4.187 -35.647 1.00 92.69 488 VAL A C 1
ATOM 3839 O O . VAL A 1 488 ? 33.133 -4.845 -36.172 1.00 92.69 488 VAL A O 1
ATOM 3842 N N . VAL A 1 489 ? 31.034 -4.685 -35.423 1.00 95.00 489 VAL A N 1
ATOM 3843 C CA . VAL A 1 489 ? 30.594 -5.991 -35.910 1.00 95.00 489 VAL A CA 1
ATOM 3844 C C . VAL A 1 489 ? 29.858 -5.801 -37.225 1.00 95.00 489 VAL A C 1
ATOM 3846 O O . VAL A 1 489 ? 28.893 -5.036 -37.298 1.00 95.00 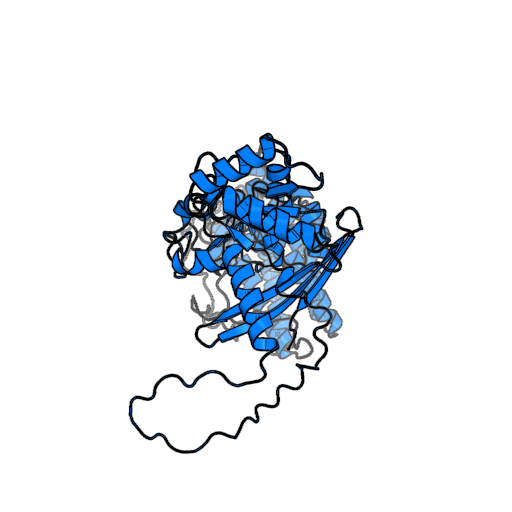489 VAL A O 1
ATOM 3849 N N . ILE A 1 490 ? 30.328 -6.494 -38.258 1.00 95.56 490 ILE A N 1
ATOM 3850 C CA . ILE A 1 490 ? 29.762 -6.480 -39.607 1.00 95.56 490 ILE A CA 1
ATOM 3851 C C . ILE A 1 490 ? 29.104 -7.824 -39.865 1.00 95.56 490 ILE A C 1
ATOM 3853 O O . ILE A 1 490 ? 29.760 -8.858 -39.768 1.00 95.56 490 ILE A O 1
ATOM 3857 N N . GLU A 1 491 ? 27.819 -7.817 -40.195 1.00 94.75 491 GLU A N 1
ATOM 3858 C CA . GLU A 1 491 ? 27.025 -9.036 -40.348 1.00 94.75 491 GLU A CA 1
ATOM 3859 C C . GLU A 1 491 ? 26.033 -8.922 -41.520 1.00 94.75 491 GLU A C 1
ATOM 3861 O O . GLU A 1 491 ? 25.604 -7.813 -41.871 1.00 94.75 491 GLU A O 1
ATOM 3866 N N . PRO A 1 492 ? 25.671 -10.046 -42.166 1.00 94.50 492 PRO A N 1
ATOM 3867 C CA . PRO A 1 492 ? 24.613 -10.049 -43.167 1.00 94.50 492 PRO A CA 1
ATOM 3868 C C . PRO A 1 492 ? 23.270 -9.666 -42.535 1.00 94.50 492 PRO A C 1
ATOM 3870 O O . PRO A 1 492 ? 22.957 -10.035 -41.404 1.00 94.50 492 PRO A O 1
ATOM 3873 N N . TRP A 1 493 ? 22.442 -8.939 -43.282 1.00 91.31 493 TRP A N 1
ATOM 3874 C CA . TRP A 1 493 ? 21.053 -8.713 -42.895 1.00 91.31 493 TRP A CA 1
ATOM 3875 C C . TRP A 1 493 ? 20.221 -9.937 -43.276 1.00 91.31 493 TRP A C 1
ATOM 3877 O O . TRP A 1 493 ? 19.962 -10.173 -44.458 1.00 91.31 493 TRP A O 1
ATOM 3887 N N . LEU A 1 494 ? 19.812 -10.709 -42.273 1.00 87.25 494 LEU A N 1
ATOM 3888 C CA . LEU A 1 494 ? 18.982 -11.899 -42.439 1.00 87.25 494 LEU A CA 1
ATOM 3889 C C . LEU A 1 494 ? 17.508 -11.576 -42.179 1.00 87.25 494 LEU A C 1
ATOM 3891 O O . LEU A 1 494 ? 17.182 -10.694 -41.380 1.00 87.25 494 LEU A O 1
ATOM 3895 N N . GLU A 1 495 ? 16.615 -12.303 -42.849 1.00 81.75 495 GLU A N 1
ATOM 3896 C CA . GLU A 1 495 ? 15.178 -12.189 -42.606 1.00 81.75 495 GLU A CA 1
ATOM 3897 C C . GLU A 1 495 ? 14.838 -12.846 -41.263 1.00 81.75 495 GLU A C 1
ATOM 3899 O O . GLU A 1 495 ? 15.109 -14.025 -41.029 1.00 81.75 495 GLU A O 1
ATOM 3904 N N . ARG A 1 496 ? 14.284 -12.053 -40.344 1.00 80.62 496 ARG A N 1
ATOM 3905 C CA . ARG A 1 496 ? 13.970 -12.502 -38.986 1.00 80.62 496 ARG A CA 1
ATOM 3906 C C . ARG A 1 496 ? 12.757 -13.431 -39.015 1.00 80.62 496 ARG A C 1
ATOM 3908 O O . ARG A 1 496 ? 11.664 -12.990 -39.353 1.00 80.62 496 ARG A O 1
ATOM 3915 N N . VAL A 1 497 ? 12.950 -14.680 -38.594 1.00 79.12 497 VAL A N 1
ATOM 3916 C CA . VAL A 1 497 ? 11.878 -15.688 -38.484 1.00 79.12 497 VAL A CA 1
ATOM 3917 C C . VAL A 1 497 ? 11.226 -15.671 -37.100 1.00 79.12 497 VAL A C 1
ATOM 3919 O O . VAL A 1 497 ? 10.007 -15.737 -36.988 1.00 79.12 497 VAL A O 1
ATOM 3922 N N . MET A 1 498 ? 12.030 -15.551 -36.042 1.00 79.69 498 MET A N 1
ATOM 3923 C CA . MET A 1 498 ? 11.573 -15.560 -34.652 1.00 79.69 498 MET A CA 1
ATOM 3924 C C . MET A 1 498 ? 12.468 -14.658 -33.800 1.00 79.69 498 MET A C 1
ATOM 3926 O O . MET A 1 498 ? 13.660 -14.526 -34.076 1.00 79.69 498 MET A O 1
ATOM 3930 N N . ASP A 1 499 ? 11.885 -14.041 -32.774 1.00 84.50 499 ASP A N 1
ATOM 3931 C CA . ASP A 1 499 ? 12.584 -13.226 -31.781 1.00 84.50 499 ASP A CA 1
ATOM 3932 C C . ASP A 1 499 ? 12.209 -13.736 -30.388 1.00 84.50 499 ASP A C 1
ATOM 3934 O O . ASP A 1 499 ? 11.027 -13.758 -30.028 1.00 84.50 499 ASP A O 1
ATOM 3938 N N . PHE A 1 500 ? 13.197 -14.202 -29.631 1.00 88.50 500 PHE A N 1
ATOM 3939 C CA . PHE A 1 500 ? 12.985 -14.763 -28.304 1.00 88.50 500 PHE A CA 1
ATOM 3940 C C . PHE A 1 500 ? 14.131 -14.407 -27.362 1.00 88.50 500 PHE A C 1
ATOM 3942 O O . PHE A 1 500 ? 15.258 -14.150 -27.777 1.00 88.50 500 PHE A O 1
ATOM 3949 N N . SER A 1 501 ? 13.828 -14.390 -26.071 1.00 88.75 501 SER A N 1
ATOM 3950 C CA . SER A 1 501 ? 14.784 -14.236 -24.984 1.00 88.75 501 SER A CA 1
ATOM 3951 C C . SER A 1 501 ? 14.799 -15.504 -24.146 1.00 88.75 501 SER A C 1
ATOM 3953 O O . SER A 1 501 ? 13.751 -16.082 -23.866 1.00 88.75 501 SER A O 1
ATOM 3955 N N . ALA A 1 502 ? 15.986 -15.915 -23.713 1.00 88.12 502 ALA A N 1
ATOM 3956 C CA . ALA A 1 502 ? 16.156 -16.924 -22.678 1.00 88.12 502 ALA A CA 1
ATOM 3957 C C . ALA A 1 502 ? 16.604 -16.225 -21.394 1.00 88.12 502 ALA A C 1
ATOM 3959 O O . ALA A 1 502 ? 17.594 -15.490 -21.399 1.00 88.12 502 ALA A O 1
ATOM 3960 N N . GLN A 1 503 ? 15.884 -16.441 -20.297 1.00 87.81 503 GLN A N 1
ATOM 3961 C CA . GLN A 1 503 ? 16.298 -15.936 -18.995 1.00 87.81 503 GLN A CA 1
ATOM 3962 C C . GLN A 1 503 ? 17.097 -17.016 -18.272 1.00 87.81 503 GLN A C 1
ATOM 3964 O O . GLN A 1 503 ? 16.590 -18.115 -18.060 1.00 87.81 503 GLN A O 1
ATOM 3969 N N . LEU A 1 504 ? 18.320 -16.691 -17.851 1.00 86.25 504 LEU A N 1
ATOM 3970 C CA . LEU A 1 504 ? 19.148 -17.570 -17.031 1.00 86.25 504 LEU A CA 1
ATOM 3971 C C . LEU A 1 504 ? 19.481 -16.905 -15.695 1.00 86.25 504 LEU A C 1
ATOM 3973 O O . LEU A 1 504 ? 19.779 -15.713 -15.636 1.00 86.25 504 LEU A O 1
ATOM 3977 N N . GLU A 1 505 ? 19.465 -17.694 -14.629 1.00 84.50 505 GLU A N 1
ATOM 3978 C CA . GLU A 1 505 ? 19.958 -17.320 -13.310 1.00 84.50 505 GLU A CA 1
ATOM 3979 C C . GLU A 1 505 ? 21.335 -17.954 -13.092 1.00 84.50 505 GLU A C 1
ATOM 3981 O O . GLU A 1 505 ? 21.501 -19.170 -13.195 1.00 84.50 505 GLU A O 1
ATOM 3986 N N . MET A 1 506 ? 22.336 -17.120 -12.804 1.00 82.56 506 MET A N 1
ATOM 3987 C CA . MET A 1 506 ? 23.691 -17.570 -12.494 1.00 82.56 506 MET A CA 1
ATOM 3988 C C . MET A 1 506 ? 23.884 -17.642 -10.982 1.00 82.56 506 MET A C 1
ATOM 3990 O O . MET A 1 506 ? 23.755 -16.636 -10.285 1.00 82.56 506 MET A O 1
ATOM 3994 N N . SER A 1 507 ? 24.248 -18.820 -10.487 1.00 84.19 507 SER A N 1
ATOM 3995 C CA . SER A 1 507 ? 24.649 -19.056 -9.102 1.00 84.19 507 SER A CA 1
ATOM 3996 C C . SER A 1 507 ? 26.127 -19.474 -9.041 1.00 84.19 507 SER A C 1
ATOM 3998 O O . SER A 1 507 ? 26.734 -19.769 -10.074 1.00 84.19 507 SER A O 1
ATOM 4000 N N . PRO A 1 508 ? 26.730 -19.570 -7.841 1.00 83.38 508 PRO A N 1
ATOM 4001 C CA . PRO A 1 508 ? 28.065 -20.151 -7.694 1.00 83.38 508 PRO A CA 1
ATOM 4002 C C . PRO A 1 508 ? 28.178 -21.601 -8.196 1.00 83.38 508 PRO A C 1
ATOM 4004 O O . PRO A 1 508 ? 29.285 -22.065 -8.448 1.00 83.38 508 PRO A O 1
ATOM 4007 N N . THR A 1 509 ? 27.059 -22.325 -8.314 1.00 87.00 509 THR A N 1
ATOM 4008 C CA . THR A 1 509 ? 27.024 -23.747 -8.690 1.00 87.00 509 THR A CA 1
ATOM 4009 C C . THR A 1 509 ? 26.660 -23.989 -10.153 1.00 87.00 509 THR A C 1
ATOM 4011 O O . THR A 1 509 ? 26.729 -25.132 -10.600 1.00 87.00 509 THR A O 1
ATOM 4014 N N . GLY A 1 510 ? 26.296 -22.950 -10.913 1.00 87.06 510 GLY A N 1
ATOM 4015 C CA . GLY A 1 510 ? 26.032 -23.072 -12.344 1.00 87.06 510 GLY A CA 1
ATOM 4016 C C . GLY A 1 510 ? 25.020 -22.067 -12.887 1.00 87.06 510 GLY A C 1
ATOM 4017 O O . GLY A 1 510 ? 24.668 -21.080 -12.241 1.00 87.06 510 GLY A O 1
ATOM 4018 N N . LEU A 1 511 ? 24.561 -22.340 -14.107 1.00 86.06 511 LEU A N 1
ATOM 4019 C CA . LEU A 1 511 ? 23.494 -21.602 -14.777 1.00 86.06 511 LEU A CA 1
ATOM 4020 C C . LEU A 1 511 ? 22.197 -22.404 -14.700 1.00 86.06 511 LEU A C 1
ATOM 4022 O O . LEU A 1 511 ? 22.184 -23.598 -14.993 1.00 86.06 511 LEU A O 1
ATOM 4026 N N . LYS A 1 512 ? 21.105 -21.734 -14.342 1.00 86.62 512 LYS A N 1
ATOM 4027 C CA . LYS A 1 512 ? 19.753 -22.286 -14.346 1.00 86.62 512 LYS A CA 1
ATOM 4028 C C . LYS A 1 512 ? 18.916 -21.554 -15.387 1.00 86.62 512 LYS A C 1
ATOM 4030 O O . LYS A 1 512 ? 18.826 -20.332 -15.342 1.00 86.62 512 LYS A O 1
ATOM 4035 N N . LEU A 1 513 ? 18.282 -22.286 -16.297 1.00 87.62 513 LEU A N 1
ATOM 4036 C CA . LEU A 1 513 ? 17.279 -21.721 -17.196 1.00 87.62 513 LEU A CA 1
ATOM 4037 C C . LEU A 1 513 ? 16.008 -21.395 -16.396 1.00 87.62 513 LEU A C 1
ATOM 4039 O O . LEU A 1 513 ? 15.460 -22.248 -15.701 1.00 87.62 513 LEU A O 1
ATOM 4043 N N . CYS A 1 514 ? 15.552 -20.149 -16.466 1.00 88.44 514 CYS A N 1
ATOM 4044 C CA . CYS A 1 514 ? 14.327 -19.694 -15.806 1.00 88.44 514 CYS A CA 1
ATOM 4045 C C . CYS A 1 514 ? 13.103 -19.826 -16.720 1.00 88.44 514 CYS A C 1
ATOM 4047 O O . CYS A 1 514 ? 11.991 -20.061 -16.242 1.00 88.44 514 CYS A O 1
ATOM 4049 N N . GLY A 1 515 ? 13.307 -19.672 -18.026 1.00 90.81 515 GLY A N 1
ATOM 4050 C CA . GLY A 1 515 ? 12.263 -19.770 -19.034 1.00 90.81 515 GLY A CA 1
ATOM 4051 C C . GLY A 1 515 ? 12.587 -18.957 -20.277 1.00 90.81 515 GLY A C 1
ATOM 4052 O O . GLY A 1 515 ? 13.651 -18.335 -20.383 1.00 90.81 515 GLY A O 1
ATOM 4053 N N . TYR A 1 516 ? 11.629 -18.949 -21.194 1.00 90.88 516 TYR A N 1
ATOM 4054 C CA . TYR A 1 516 ? 11.716 -18.229 -22.454 1.00 90.88 516 TYR A CA 1
ATOM 4055 C C . TYR A 1 516 ? 10.615 -17.187 -22.563 1.00 90.88 516 TYR A C 1
ATOM 4057 O O . TYR A 1 516 ? 9.524 -17.338 -22.012 1.00 90.88 516 TYR A O 1
ATOM 4065 N N . THR A 1 517 ? 10.888 -16.132 -23.311 1.00 91.31 517 THR A N 1
ATOM 4066 C CA . THR A 1 517 ? 9.864 -15.205 -23.784 1.00 91.31 517 THR A CA 1
ATOM 4067 C C . THR A 1 517 ? 10.062 -14.967 -25.265 1.00 91.31 517 THR A C 1
ATOM 4069 O O . THR A 1 517 ? 11.181 -15.059 -25.759 1.00 91.31 517 THR A O 1
ATOM 4072 N N . GLY A 1 518 ? 9.000 -14.645 -25.991 1.00 90.56 518 GLY A N 1
ATOM 4073 C CA . GLY A 1 518 ? 9.114 -14.290 -27.398 1.00 90.56 518 GLY A CA 1
ATOM 4074 C C . GLY A 1 518 ? 8.230 -13.129 -27.784 1.00 90.56 518 GLY A C 1
ATOM 4075 O O . GLY A 1 518 ? 7.203 -12.864 -27.156 1.00 90.56 518 GLY A O 1
ATOM 4076 N N . LEU A 1 519 ? 8.666 -12.427 -28.826 1.00 89.50 519 LEU A N 1
ATOM 4077 C CA . LEU A 1 519 ? 7.979 -11.285 -29.408 1.00 89.50 519 LEU A CA 1
ATOM 4078 C C . LEU A 1 519 ? 7.550 -11.636 -30.828 1.00 89.50 519 LEU A C 1
ATOM 4080 O O . LEU A 1 519 ? 8.371 -11.908 -31.703 1.00 89.50 519 LEU A O 1
ATOM 4084 N N . ILE A 1 520 ? 6.245 -11.589 -31.057 1.00 87.62 520 ILE A N 1
ATOM 4085 C CA . ILE A 1 520 ? 5.637 -11.774 -32.367 1.00 87.62 520 ILE A CA 1
ATOM 4086 C C . ILE A 1 520 ? 5.475 -10.390 -32.977 1.00 87.62 520 ILE A C 1
ATOM 4088 O O . ILE A 1 520 ? 4.789 -9.528 -32.424 1.00 87.62 520 ILE A O 1
ATOM 4092 N N . ASN A 1 521 ? 6.131 -10.184 -34.113 1.00 85.69 521 ASN A N 1
ATOM 4093 C CA . ASN A 1 521 ? 6.059 -8.948 -34.873 1.00 85.69 521 ASN A CA 1
ATOM 4094 C C . ASN A 1 521 ? 5.605 -9.242 -36.304 1.00 85.69 521 ASN A C 1
ATOM 4096 O O . ASN A 1 521 ? 5.909 -10.306 -36.840 1.00 85.69 521 ASN A O 1
ATOM 4100 N N . ASP A 1 522 ? 4.939 -8.282 -36.941 1.00 83.50 522 ASP A N 1
ATOM 4101 C CA . ASP A 1 522 ? 4.615 -8.376 -38.363 1.00 83.50 522 ASP A CA 1
ATOM 4102 C C . ASP A 1 522 ? 5.873 -8.230 -39.251 1.00 83.50 522 ASP A C 1
ATOM 4104 O O . ASP A 1 522 ? 6.980 -7.941 -38.781 1.00 83.50 522 ASP A O 1
ATOM 4108 N N . ALA A 1 523 ? 5.706 -8.375 -40.570 1.00 79.00 523 ALA A N 1
ATOM 4109 C CA . ALA A 1 523 ? 6.795 -8.219 -41.542 1.00 79.00 523 ALA A CA 1
ATOM 4110 C C . ALA A 1 523 ? 7.428 -6.808 -41.555 1.00 79.00 523 ALA A C 1
ATOM 4112 O O . ALA A 1 523 ? 8.530 -6.626 -42.070 1.00 79.00 523 ALA A O 1
ATOM 4113 N N . LYS A 1 524 ? 6.750 -5.798 -40.993 1.00 79.06 524 LYS A N 1
ATOM 4114 C CA . LYS A 1 524 ? 7.258 -4.427 -40.827 1.00 79.06 524 LYS A CA 1
ATOM 4115 C C . LYS A 1 524 ? 7.937 -4.221 -39.468 1.00 79.06 524 LYS A C 1
ATOM 4117 O O . LYS A 1 524 ? 8.475 -3.142 -39.219 1.00 79.06 524 LYS A O 1
ATOM 4122 N N . GLY A 1 525 ? 7.939 -5.235 -38.603 1.00 76.44 525 GLY A N 1
ATOM 4123 C CA . GLY A 1 525 ? 8.493 -5.188 -37.256 1.00 76.44 525 GLY A CA 1
ATOM 4124 C C . GLY A 1 525 ? 7.564 -4.566 -36.212 1.00 76.44 525 GLY A C 1
ATOM 4125 O O . GLY A 1 525 ? 8.050 -4.193 -35.148 1.00 76.44 525 GLY A O 1
ATOM 4126 N N . GLN A 1 526 ? 6.267 -4.430 -36.495 1.00 81.88 526 GLN A N 1
ATOM 4127 C CA . GLN A 1 526 ? 5.273 -3.951 -35.533 1.00 81.88 526 GLN A CA 1
ATOM 4128 C C . GLN A 1 526 ? 4.880 -5.067 -34.567 1.00 81.88 526 GLN A C 1
ATOM 4130 O O . GLN A 1 526 ? 4.620 -6.188 -35.000 1.00 81.88 526 GLN A O 1
ATOM 4135 N N . PHE A 1 527 ? 4.802 -4.745 -33.275 1.00 86.19 527 PHE A N 1
ATOM 4136 C CA . PHE A 1 527 ? 4.387 -5.682 -32.233 1.00 86.19 527 PHE A CA 1
ATOM 4137 C C . PHE A 1 527 ? 2.966 -6.203 -32.479 1.00 86.19 527 PHE A C 1
ATOM 4139 O O . PHE A 1 527 ? 2.043 -5.416 -32.682 1.00 86.19 527 PHE A O 1
ATOM 4146 N N . GLN A 1 528 ? 2.797 -7.523 -32.419 1.00 89.38 528 GLN A N 1
ATOM 4147 C CA . GLN A 1 528 ? 1.500 -8.194 -32.521 1.00 89.38 528 GLN A CA 1
ATOM 4148 C C . GLN A 1 528 ? 1.125 -8.900 -31.219 1.00 89.38 528 GLN A C 1
ATOM 4150 O O . GLN A 1 528 ? -0.009 -8.786 -30.763 1.00 89.38 528 GLN A O 1
ATOM 4155 N N . ALA A 1 529 ? 2.067 -9.634 -30.628 1.00 91.44 529 ALA A N 1
ATOM 4156 C CA . ALA A 1 529 ? 1.852 -10.375 -29.393 1.00 91.44 529 ALA A CA 1
ATOM 4157 C C . ALA A 1 529 ? 3.188 -10.731 -28.732 1.00 91.44 529 ALA A C 1
ATOM 4159 O O . ALA A 1 529 ? 4.250 -10.661 -29.349 1.00 91.44 529 ALA A O 1
ATOM 4160 N N . ASN A 1 530 ? 3.131 -11.165 -27.479 1.00 92.75 530 ASN A N 1
ATOM 4161 C CA . ASN A 1 530 ? 4.243 -11.808 -26.795 1.00 92.75 530 ASN A CA 1
ATOM 4162 C C . ASN A 1 530 ? 3.786 -13.132 -26.185 1.00 92.75 530 ASN A C 1
ATOM 4164 O O . ASN A 1 530 ? 2.617 -13.299 -25.845 1.00 92.75 530 ASN A O 1
ATOM 4168 N N . TRP A 1 531 ? 4.727 -14.049 -26.007 1.00 91.81 531 TRP A N 1
ATOM 4169 C CA . TRP A 1 531 ? 4.525 -15.270 -25.236 1.00 91.81 531 TRP A CA 1
ATOM 4170 C C . TRP A 1 531 ? 5.600 -15.384 -24.158 1.00 91.81 531 TRP A C 1
ATOM 4172 O O . TRP A 1 531 ? 6.672 -14.784 -24.258 1.00 91.81 531 TRP A O 1
ATOM 4182 N N . ALA A 1 532 ? 5.286 -16.121 -23.099 1.00 89.94 532 ALA A N 1
ATOM 4183 C CA . ALA A 1 532 ? 6.210 -16.433 -22.024 1.00 89.94 532 ALA A CA 1
ATOM 4184 C C . ALA A 1 532 ? 5.996 -17.883 -21.598 1.00 89.94 532 ALA A C 1
ATOM 4186 O O . ALA A 1 532 ? 4.863 -18.301 -21.368 1.00 89.94 532 ALA A O 1
ATOM 4187 N N . GLU A 1 533 ? 7.089 -18.625 -21.479 1.00 89.00 533 GLU A N 1
ATOM 4188 C CA . GLU A 1 533 ? 7.117 -20.016 -21.048 1.00 89.00 533 GLU A CA 1
ATOM 4189 C C . GLU A 1 533 ? 8.020 -20.121 -19.809 1.00 89.00 533 GLU A C 1
ATOM 4191 O O . GLU A 1 533 ? 9.233 -20.335 -19.920 1.00 89.00 533 GLU A O 1
ATOM 4196 N N . PRO A 1 534 ? 7.466 -19.859 -18.609 1.00 81.75 534 PRO A N 1
ATOM 4197 C CA . PRO A 1 534 ? 8.214 -19.978 -17.366 1.00 81.75 534 PRO A CA 1
ATOM 4198 C C . PRO A 1 534 ? 8.423 -21.455 -17.009 1.00 81.75 534 PRO A C 1
ATOM 4200 O O . PRO A 1 534 ? 7.509 -22.257 -17.175 1.00 81.75 534 PRO A O 1
ATOM 4203 N N . LYS A 1 535 ? 9.577 -21.787 -16.409 1.00 66.06 535 LYS A N 1
ATOM 4204 C CA . LYS A 1 535 ? 9.932 -23.148 -15.950 1.00 66.06 535 LYS A CA 1
ATOM 4205 C C . LYS A 1 535 ? 10.038 -24.178 -17.080 1.00 66.06 535 LYS A C 1
ATOM 4207 O O . LYS A 1 535 ? 9.400 -25.226 -17.033 1.00 66.06 535 LYS A O 1
ATOM 4212 N N . HIS A 1 536 ? 10.869 -23.885 -18.071 1.00 57.12 536 HIS A N 1
ATOM 4213 C CA . HIS A 1 536 ? 11.312 -24.916 -19.002 1.00 57.12 536 HIS A CA 1
ATOM 4214 C C . HIS A 1 536 ? 12.329 -25.805 -18.259 1.00 57.12 536 HIS A C 1
ATOM 4216 O O . HIS A 1 536 ? 13.459 -25.369 -18.027 1.00 57.12 536 HIS A O 1
ATOM 4222 N N . GLU A 1 537 ? 11.873 -26.956 -17.751 1.00 49.81 537 GLU A N 1
ATOM 4223 C CA . GLU A 1 537 ? 12.724 -27.998 -17.142 1.00 49.81 537 GLU A CA 1
ATOM 4224 C C . GLU A 1 537 ? 13.395 -28.874 -18.200 1.00 49.81 537 GLU A C 1
ATOM 4226 O O . GLU A 1 537 ? 12.700 -29.276 -19.162 1.00 49.81 537 GLU A O 1
#